Protein AF-0000000072984981 (afdb_homodimer)

Sequence (684 aa):
MNLEDLLKLQQKIIPEGIELLERRYIILRNIYYSQPVGRRLLSRNLNLSERIIRTEVNFLKEQGFIEINTPGMVITKLGEELISKLKEFVYMIKGLSTLEFRIKERLGLKKVIIVPGNIEEDSSVLKELGKAASNCFKDLLKNGDVVALTGGSTIKSFVDNIARCNNYEDITIVPARGGMGKKLETQSNTLVSNLAIKCNWNYRLLHVPDNLGIEAAKIIMKEKDVIEVMNIIEDADILIYGVGRADEMAKRRGMSEQNIAKLLEKGALGEAFGHYFNKNGEIVYSTSTMGIKNEKVENIKNIIAIGGGASKAEAIIATQLNKPNGILITDEGASKSILNILMNLEDLLKLQQKIIPEGIELLERRYIILRNIYYSQPVGRRLLSRNLNLSERIIRTEVNFLKEQGFIEINTPGMVITKLGEELISKLKEFVYMIKGLSTLEFRIKERLGLKKVIIVPGNIEEDSSVLKELGKAASNCFKDLLKNGDVVALTGGSTIKSFVDNIARCNNYEDITIVPARGGMGKKLETQSNTLVSNLAIKCNWNYRLLHVPDNLGIEAAKIIMKEKDVIEVMNIIEDADILIYGVGRADEMAKRRGMSEQNIAKLLEKGALGEAFGHYFNKNGEIVYSTSTMGIKNEKVENIKNIIAIGGGASKAEAIIATQLNKPNGILITDEGASKSILNIL

Radius of gyration: 36.6 Å; Cα contacts (8 Å, |Δi|>4): 1351; chains: 2; bounding box: 51×118×70 Å

Organism: Clostridium tetani (strain Massachusetts / E88) (NCBI:txid212717)

Foldseek 3Di:
DDPLVVLVVCCVPPVVVVVLLVVLLQLLLVCAVDPQDALVVSCVQQVHDSVVSVVSVVVCVVVPQWDADDSHIHGDPNVVVVSVVSQVVQCSSVPVVVLFVVLCVQQQEQGEAAGEDFCVNHVSVLLVLLQVLLVVCVVVDAAQAEEEEAFDDSLLSVLVNHAADAPHYAYEYEHQAAFPAPDPSGGRQNSSVSNCVSNVYHYDYAHDDLQDDPVVVVVSCPDPSNVVRQVSLLRGQEYEKEKDFQLVVCVSVPHDPVVSVVLVVLAFGMDISQFTFHQQLDTSDGSGPGGHDPVSVLVHQAYEYGDEHCSCLSRCSRNSHNRNRYYYRYYPNSSVNNVVVD/DDPLVVLVVCCVPPVVVVVLLVVLLLLLLVVAVDPQDALVVSCVQQVHDSVVSVVSVVVCVVVPQWDADDSHIHGDPNVVVVSVVSQVVQCSSVPVVVLFVVLCVQQQEQGEAAGEDFCVNHVSVLLVLLQVLLVVCVVVDAAQAEEEEAFDDSLLSVLVNHAADAPHYAYEYEHQAAFPAPDLSGGRQNSSVSNCVRRVYHYDYAHDYQQDDPVVVVVSCPDPSQVVRQVSLLRGQEYEKEKDFQLVVCVSVPHDPVVSVVLVVLAFGMDISQFTFHQQLDTSDGSGPGGHDPVSVLVHQAYEYGYEHCSCLSRCSRNSHNRNRYYYRYYPNSSVNNVVVD

Solvent-accessible surface area (backbone atoms only — not comparable to full-atom values): 34496 Å² total; per-residue (Å²): 135,54,62,68,58,50,46,54,50,40,54,73,70,28,46,67,31,53,52,48,43,50,49,52,45,51,51,51,50,43,34,59,76,47,48,59,35,45,68,67,60,50,21,64,55,58,75,44,56,59,67,57,50,51,55,52,48,50,51,38,36,74,73,49,28,31,45,80,51,92,80,20,29,34,61,30,74,61,25,53,56,46,47,57,55,45,50,54,48,52,36,58,69,67,44,44,68,59,48,25,51,51,50,19,62,75,29,36,35,60,40,47,45,69,39,76,52,30,39,82,63,29,64,60,33,46,53,50,47,6,36,52,47,29,55,54,48,60,74,68,61,55,71,58,34,26,37,23,29,36,37,34,68,60,40,40,30,22,53,72,46,46,70,76,46,83,84,64,51,69,35,35,27,24,29,34,32,39,39,60,59,92,52,59,78,29,17,8,49,48,44,28,50,53,42,14,61,64,39,71,41,40,64,53,70,56,94,40,66,52,81,50,52,69,69,58,43,56,56,53,56,65,36,67,71,49,42,54,47,49,53,50,44,66,58,28,40,32,38,39,37,35,56,36,37,27,70,60,50,39,49,72,72,64,49,48,72,68,56,46,51,52,44,45,71,66,38,37,37,3,30,45,89,48,33,24,10,15,86,85,36,42,77,71,45,70,70,55,90,55,56,58,50,73,83,51,54,77,71,25,67,36,36,39,38,38,43,59,13,47,88,34,19,61,14,47,49,8,68,47,42,69,29,66,44,26,28,42,37,30,18,40,34,13,49,54,43,36,60,72,70,102,133,53,61,68,57,50,48,55,48,41,54,72,70,29,46,66,32,53,52,48,44,52,51,52,45,53,51,51,50,42,34,59,77,47,48,59,34,45,69,66,60,50,21,62,56,58,74,42,54,59,68,58,50,52,54,53,48,52,51,39,35,74,73,49,28,32,46,81,52,92,81,20,30,36,61,30,74,61,24,53,56,45,46,57,54,45,48,56,49,51,36,57,70,66,44,44,67,60,50,26,50,53,49,21,63,73,28,35,34,60,41,48,45,67,41,76,50,29,40,83,63,30,64,59,34,46,52,50,48,6,36,52,46,28,53,54,47,60,73,68,62,56,72,59,34,25,36,24,28,37,37,35,70,59,40,38,29,22,53,71,46,46,70,77,46,83,84,64,49,69,34,36,27,24,29,33,34,39,41,62,58,92,53,60,79,31,16,8,49,46,43,28,50,52,43,16,61,62,38,72,41,40,65,54,73,56,95,39,65,50,80,50,52,71,67,58,43,57,56,53,56,65,35,68,72,49,41,54,48,50,54,51,43,64,57,29,40,32,39,41,37,34,56,40,38,28,70,60,49,39,50,74,73,64,50,49,70,68,56,46,51,51,45,45,72,67,38,38,38,3,28,46,88,49,32,23,11,15,88,83,38,42,78,71,46,70,68,55,91,54,56,59,50,74,83,51,54,75,70,25,64,36,35,37,38,38,43,58,14,47,90,34,18,62,15,48,49,8,68,44,42,70,29,66,42,27,31,43,38,30,20,39,34,12,49,56,42,34,60,72,68,104

Secondary structure (DSSP, 8-state):
--HHHHHHHHHHH-HHHHHHHHHHHHHHHHHHHH-SB-HHHHHHHHT--HHHHHHHHHHHHHTTSEEE-SS-EEE-HHHHHHHHHHHHHHHHHTTHHHHHHHHHHHHT-SEEEEESS-TTT-THHHHHHHHHHHHHHHHH--TT-EEEE--SHHHHHHHHH-----S--S-EEEESB----S-GGGSHHHHHHHHHHHHT-EE------TT--HHHHHHHTTSHHHHHHHHHHHT-SEEEEEEEEHHHHHHHTT--HHHHHHHHHTT--EEETTEEE-TTS-EEEE--SSB--HHHHTT-SEEEEE---GGGHHHHHHHHTT-TTEEEEEEHHHHHHHHHH-/--HHHHHHHHHHH-HHHHHHHHHHHHHHHHHHHH-SB-HHHHHHHHT--HHHHHHHHHHHHHTTSEEEETTEEEE-HHHHHHHHHHHHHHHHHTTHHHHHHHHHHHHT-SEEEEESS-TTT-THHHHHHHHHHHHHHHHH--TT-EEEE--SHHHHHHHHHPPP--S--S-EEEESB----SSGGGSHHHHHHHHHHHHT-EE------TT--HHHHHHHTTSHHHHHHHHHHHT-SEEEEE-EEHHHHHHHTT--HHHHHHHHHTT--EEETTEEE-TTS-EEEE--SSB--HHHHTT-SEEEEE---GGGHHHHHHHHTT-TTEEEEEEHHHHHHHHHH-

Structure (mmCIF, N/CA/C/O backbone):
data_AF-0000000072984981-model_v1
#
loop_
_entity.id
_entity.type
_entity.pdbx_description
1 polymer 'Putative central glycolytic genes regulator'
#
loop_
_atom_site.group_PDB
_atom_site.id
_atom_site.type_symbol
_atom_site.label_atom_id
_atom_site.label_alt_id
_atom_site.label_comp_id
_atom_site.label_asym_id
_atom_site.label_entity_id
_atom_site.label_seq_id
_atom_site.pdbx_PDB_ins_code
_atom_site.Cartn_x
_atom_site.Cartn_y
_atom_site.Cartn_z
_atom_site.occupancy
_atom_site.B_iso_or_equiv
_atom_site.auth_seq_id
_atom_site.auth_comp_id
_atom_site.auth_asym_id
_atom_site.auth_atom_id
_atom_site.pdbx_PDB_model_num
ATOM 1 N N . MET A 1 1 ? 7.012 8.422 -3.377 1 78.25 1 MET A N 1
ATOM 2 C CA . MET A 1 1 ? 7.105 7.008 -3.025 1 78.25 1 MET A CA 1
ATOM 3 C C . MET A 1 1 ? 6.484 6.133 -4.109 1 78.25 1 MET A C 1
ATOM 5 O O . MET A 1 1 ? 5.398 6.438 -4.609 1 78.25 1 MET A O 1
ATOM 9 N N . ASN A 1 2 ? 7.219 5.23 -4.59 1 83 2 ASN A N 1
ATOM 10 C CA . ASN A 1 2 ? 6.676 4.316 -5.594 1 83 2 ASN A CA 1
ATOM 11 C C . ASN A 1 2 ? 6.066 3.076 -4.949 1 83 2 ASN A C 1
ATOM 13 O O . ASN A 1 2 ? 6.152 2.895 -3.734 1 83 2 ASN A O 1
ATOM 17 N N . LEU A 1 3 ? 5.387 2.305 -5.73 1 84.88 3 LEU A N 1
ATOM 18 C CA . LEU A 1 3 ? 4.605 1.164 -5.266 1 84.88 3 LEU A CA 1
ATOM 19 C C . LEU A 1 3 ? 5.496 0.149 -4.559 1 84.88 3 LEU A C 1
ATOM 21 O O . LEU A 1 3 ? 5.141 -0.361 -3.492 1 84.88 3 LEU A O 1
ATOM 25 N N . GLU A 1 4 ? 6.645 -0.147 -5.047 1 85.06 4 GLU A N 1
ATOM 26 C CA . GLU A 1 4 ? 7.562 -1.116 -4.461 1 85.06 4 GLU A CA 1
ATOM 27 C C . GLU A 1 4 ? 8.039 -0.666 -3.08 1 85.06 4 GLU A C 1
ATOM 29 O O . GLU A 1 4 ? 8.109 -1.472 -2.15 1 85.06 4 GLU A O 1
ATOM 34 N N . ASP A 1 5 ? 8.312 0.565 -3.018 1 87.31 5 ASP A N 1
ATOM 35 C CA . ASP A 1 5 ? 8.766 1.135 -1.751 1 87.31 5 ASP A CA 1
ATOM 36 C C . ASP A 1 5 ? 7.664 1.067 -0.695 1 87.31 5 ASP A C 1
ATOM 38 O O . ASP A 1 5 ? 7.938 0.797 0.476 1 87.31 5 ASP A O 1
ATOM 42 N N . LEU A 1 6 ? 6.508 1.306 -1.163 1 89.62 6 LEU A N 1
ATOM 43 C CA . LEU A 1 6 ? 5.367 1.29 -0.256 1 89.62 6 LEU A CA 1
ATOM 44 C C . LEU A 1 6 ? 5.137 -0.11 0.305 1 89.62 6 LEU A C 1
ATOM 46 O O . LEU A 1 6 ? 4.898 -0.271 1.504 1 89.62 6 LEU A O 1
ATOM 50 N N . LEU A 1 7 ? 5.242 -1.034 -0.526 1 90.81 7 LEU A N 1
ATOM 51 C CA . LEU A 1 7 ? 5.016 -2.414 -0.113 1 90.81 7 LEU A CA 1
ATOM 52 C C . LEU A 1 7 ? 6.086 -2.869 0.872 1 90.81 7 LEU A C 1
ATOM 54 O O . LEU A 1 7 ? 5.781 -3.527 1.869 1 90.81 7 LEU A O 1
ATOM 58 N N . LYS A 1 8 ? 7.316 -2.512 0.615 1 90.38 8 LYS A N 1
ATOM 59 C CA . LYS A 1 8 ? 8.414 -2.84 1.52 1 90.38 8 LYS A CA 1
ATOM 60 C C . LYS A 1 8 ? 8.227 -2.172 2.877 1 90.38 8 LYS A C 1
ATOM 62 O O . LYS A 1 8 ? 8.477 -2.785 3.918 1 90.38 8 LYS A O 1
ATOM 67 N N . LEU A 1 9 ? 7.801 -0.954 2.799 1 91.62 9 LEU A N 1
ATOM 68 C CA . LEU A 1 9 ? 7.531 -0.191 4.016 1 91.62 9 LEU A CA 1
ATOM 69 C C . LEU A 1 9 ? 6.461 -0.871 4.859 1 91.62 9 LEU A C 1
ATOM 71 O O . LEU A 1 9 ? 6.625 -1.028 6.07 1 91.62 9 LEU A O 1
ATOM 75 N N . GLN A 1 10 ? 5.414 -1.314 4.273 1 93.44 10 GLN A N 1
ATOM 76 C CA . GLN A 1 10 ? 4.293 -1.934 4.977 1 93.44 10 GLN A CA 1
ATOM 77 C C . GLN A 1 10 ? 4.707 -3.262 5.605 1 93.44 10 GLN A C 1
ATOM 79 O O . GLN A 1 10 ? 4.312 -3.572 6.73 1 93.44 10 GLN A O 1
ATOM 84 N N . GLN A 1 11 ? 5.48 -3.994 4.895 1 93 11 GLN A N 1
ATOM 85 C CA . GLN A 1 11 ? 5.961 -5.266 5.422 1 93 11 GLN A CA 1
ATOM 86 C C . GLN A 1 11 ? 6.773 -5.062 6.695 1 93 11 GLN A C 1
ATOM 88 O O . GLN A 1 11 ? 6.711 -5.879 7.617 1 93 11 GLN A O 1
ATOM 93 N N . LYS A 1 12 ? 7.492 -3.977 6.719 1 92.25 12 LYS A N 1
ATOM 94 C CA . LYS A 1 12 ? 8.375 -3.699 7.844 1 92.25 12 LYS A CA 1
ATOM 95 C C . LYS A 1 12 ? 7.605 -3.104 9.016 1 92.25 12 LYS A C 1
ATOM 97 O O . LYS A 1 12 ? 7.906 -3.393 10.18 1 92.25 12 LYS A O 1
ATOM 102 N N . ILE A 1 13 ? 6.547 -2.355 8.727 1 95 13 ILE A N 1
ATOM 103 C CA . ILE A 1 13 ? 5.945 -1.523 9.766 1 95 13 ILE A CA 1
ATOM 104 C C . ILE A 1 13 ? 4.656 -2.172 10.266 1 95 13 ILE A C 1
ATOM 106 O O . ILE A 1 13 ? 4.25 -1.963 11.406 1 95 13 ILE A O 1
ATOM 110 N N . ILE A 1 14 ? 3.98 -2.875 9.398 1 95.75 14 ILE A N 1
ATOM 111 C CA . ILE A 1 14 ? 2.754 -3.527 9.844 1 95.75 14 ILE A CA 1
ATOM 112 C C . ILE A 1 14 ? 2.711 -4.961 9.32 1 95.75 14 ILE A C 1
ATOM 114 O O . ILE A 1 14 ? 1.727 -5.371 8.695 1 95.75 14 ILE A O 1
ATOM 118 N N . PRO A 1 15 ? 3.664 -5.781 9.68 1 95.12 15 PRO A N 1
ATOM 119 C CA . PRO A 1 15 ? 3.639 -7.172 9.227 1 95.12 15 PRO A CA 1
ATOM 120 C C . PRO A 1 15 ? 2.332 -7.883 9.57 1 95.12 15 PRO A C 1
ATOM 122 O O . PRO A 1 15 ? 1.858 -8.719 8.805 1 95.12 15 PRO A O 1
ATOM 125 N N . GLU A 1 16 ? 1.788 -7.496 10.648 1 94.56 16 GLU A N 1
ATOM 126 C CA . GLU A 1 16 ? 0.526 -8.102 11.062 1 94.56 16 GLU A CA 1
ATOM 127 C C . GLU A 1 16 ? -0.594 -7.758 10.086 1 94.56 16 GLU A C 1
ATOM 129 O O . GLU A 1 16 ? -1.469 -8.586 9.812 1 94.56 16 GLU A O 1
ATOM 134 N N . GLY A 1 17 ? -0.597 -6.52 9.617 1 95.19 17 GLY A N 1
ATOM 135 C CA . GLY A 1 17 ? -1.575 -6.109 8.625 1 95.19 17 GLY A CA 1
ATOM 136 C C . GLY A 1 17 ? -1.458 -6.879 7.32 1 95.19 17 GLY A C 1
ATOM 137 O O . GLY A 1 17 ? -2.469 -7.258 6.723 1 95.19 17 GLY A O 1
ATOM 138 N N . ILE A 1 18 ? -0.25 -7.141 6.906 1 95.5 18 ILE A N 1
ATOM 139 C CA . ILE A 1 18 ? 0.015 -7.875 5.676 1 95.5 18 ILE A CA 1
ATOM 140 C C . ILE A 1 18 ? -0.458 -9.32 5.824 1 95.5 18 ILE A C 1
ATOM 142 O O . ILE A 1 18 ? -1.049 -9.883 4.898 1 95.5 18 ILE A O 1
ATOM 146 N N . GLU A 1 19 ? -0.193 -9.883 6.977 1 94.81 19 GLU A N 1
ATOM 147 C CA . GLU A 1 19 ? -0.649 -11.242 7.258 1 94.81 19 GLU A CA 1
ATOM 148 C C . GLU A 1 19 ? -2.172 -11.336 7.199 1 94.81 19 GLU A C 1
ATOM 150 O O . GLU A 1 19 ? -2.719 -12.32 6.699 1 94.81 19 GLU A O 1
ATOM 155 N N . LEU A 1 20 ? -2.756 -10.32 7.738 1 95.88 20 LEU A N 1
ATOM 156 C CA . LEU A 1 20 ? -4.215 -10.273 7.73 1 95.88 20 LEU A CA 1
ATOM 157 C C . LEU A 1 20 ? -4.746 -10.195 6.301 1 95.88 20 LEU A C 1
ATOM 159 O O . LEU A 1 20 ? -5.715 -10.875 5.957 1 95.88 20 LEU A O 1
ATOM 163 N N . LEU A 1 21 ? -4.16 -9.367 5.527 1 96.19 21 LEU A N 1
ATOM 164 C CA . LEU A 1 21 ? -4.551 -9.227 4.129 1 96.19 21 LEU A CA 1
ATOM 165 C C . LEU A 1 21 ? -4.422 -10.555 3.391 1 96.19 21 LEU A C 1
ATOM 167 O O . LEU A 1 21 ? -5.328 -10.953 2.652 1 96.19 21 LEU A O 1
ATOM 171 N N . GLU A 1 22 ? -3.344 -11.219 3.592 1 94.62 22 GLU A N 1
ATOM 172 C CA . GLU A 1 22 ? -3.109 -12.516 2.965 1 94.62 22 GLU A CA 1
ATOM 173 C C . GLU A 1 22 ? -4.145 -13.547 3.414 1 94.62 22 GLU A C 1
ATOM 175 O O . GLU A 1 22 ? -4.641 -14.328 2.605 1 94.62 22 GLU A O 1
ATOM 180 N N . ARG A 1 23 ? -4.398 -13.539 4.652 1 94.88 23 ARG A N 1
ATOM 181 C CA . ARG A 1 23 ? -5.379 -14.477 5.203 1 94.88 23 ARG A CA 1
ATOM 182 C C . ARG A 1 23 ? -6.75 -14.258 4.578 1 94.88 23 ARG A C 1
ATOM 184 O O . ARG A 1 23 ? -7.43 -15.219 4.207 1 94.88 23 ARG A O 1
ATOM 191 N N . ARG A 1 24 ? -7.133 -13.055 4.449 1 96.44 24 ARG A N 1
ATOM 192 C CA . ARG A 1 24 ? -8.43 -12.742 3.867 1 96.44 24 ARG A CA 1
ATOM 193 C C . ARG A 1 24 ? -8.469 -13.109 2.387 1 96.44 24 ARG A C 1
ATOM 195 O O . ARG A 1 24 ? -9.5 -13.555 1.876 1 96.44 24 ARG A O 1
ATOM 202 N N . TYR A 1 25 ? -7.363 -12.945 1.705 1 96.25 25 TYR A N 1
ATOM 203 C CA . TYR A 1 25 ? -7.25 -13.383 0.318 1 96.25 25 TYR A CA 1
ATOM 204 C C . TYR A 1 25 ? -7.465 -14.883 0.2 1 96.25 25 TYR A C 1
ATOM 206 O O . TYR A 1 25 ? -8.234 -15.344 -0.649 1 96.25 25 TYR A O 1
ATOM 214 N N . ILE A 1 26 ? -6.797 -15.578 1.104 1 95.44 26 ILE A N 1
ATOM 215 C CA . ILE A 1 26 ? -6.848 -17.031 1.084 1 95.44 26 ILE A CA 1
ATOM 216 C C . ILE A 1 26 ? -8.273 -17.5 1.373 1 95.44 26 ILE A C 1
ATOM 218 O O . ILE A 1 26 ? -8.781 -18.406 0.71 1 95.44 26 ILE A O 1
ATOM 222 N N . ILE A 1 27 ? -8.898 -16.891 2.275 1 96.19 27 ILE A N 1
ATOM 223 C CA . ILE A 1 27 ? -10.258 -17.266 2.65 1 96.19 27 ILE A CA 1
ATOM 224 C C . ILE A 1 27 ? -11.203 -16.984 1.481 1 96.19 27 ILE A C 1
ATOM 226 O O . ILE A 1 27 ? -12 -17.859 1.11 1 96.19 27 ILE A O 1
ATOM 230 N N . LEU A 1 28 ? -11.109 -15.836 0.886 1 96.75 28 LEU A N 1
ATOM 231 C CA . LEU A 1 28 ? -11.969 -15.461 -0.234 1 96.75 28 LEU A CA 1
ATOM 232 C C . LEU A 1 28 ? -11.781 -16.422 -1.406 1 96.75 28 LEU A C 1
ATOM 234 O O . LEU A 1 28 ? -12.758 -16.859 -2.016 1 96.75 28 LEU A O 1
ATOM 238 N N . ARG A 1 29 ? -10.562 -16.688 -1.703 1 95.19 29 ARG A N 1
ATOM 239 C CA . ARG A 1 29 ? -10.25 -17.594 -2.795 1 95.19 29 ARG A CA 1
ATOM 240 C C . ARG A 1 29 ? -10.844 -18.984 -2.537 1 95.19 29 ARG A C 1
ATOM 242 O O . ARG A 1 29 ? -11.414 -19.594 -3.441 1 95.19 29 ARG A O 1
ATOM 249 N N . ASN A 1 30 ? -10.695 -19.453 -1.314 1 95.06 30 ASN A N 1
ATOM 250 C CA . ASN A 1 30 ? -11.234 -20.766 -0.969 1 95.06 30 ASN A CA 1
ATOM 251 C C . ASN A 1 30 ? -12.758 -20.781 -1.093 1 95.06 30 ASN A C 1
ATOM 253 O O . ASN A 1 30 ? -13.328 -21.766 -1.569 1 95.06 30 ASN A O 1
ATOM 257 N N . ILE A 1 31 ? -13.391 -19.75 -0.651 1 96.19 31 ILE A N 1
ATOM 258 C CA . ILE A 1 31 ? -14.844 -19.672 -0.797 1 96.19 31 ILE A CA 1
ATOM 259 C C . ILE A 1 31 ? -15.211 -19.688 -2.279 1 96.19 31 ILE A C 1
ATOM 261 O O . ILE A 1 31 ? -16.125 -20.391 -2.689 1 96.19 31 ILE A O 1
ATOM 265 N N . TYR A 1 32 ? -14.516 -18.938 -3.055 1 95.81 32 TYR A N 1
ATOM 266 C CA . TYR A 1 32 ? -14.781 -18.828 -4.484 1 95.81 32 TYR A CA 1
ATOM 267 C C . TYR A 1 32 ? -14.758 -20.188 -5.152 1 95.81 32 TYR A C 1
ATOM 269 O O . TYR A 1 32 ? -15.664 -20.531 -5.922 1 95.81 32 TYR A O 1
ATOM 277 N N . TYR A 1 33 ? -13.852 -21.016 -4.82 1 92.88 33 TYR A N 1
ATOM 278 C CA . TYR A 1 33 ? -13.656 -22.281 -5.52 1 92.88 33 TYR A CA 1
ATOM 279 C C . TYR A 1 33 ? -14.492 -23.391 -4.891 1 92.88 33 TYR A C 1
ATOM 281 O O . TYR A 1 33 ? -14.742 -24.422 -5.52 1 92.88 33 TYR A O 1
ATOM 289 N N . SER A 1 34 ? -14.992 -23.172 -3.711 1 93.12 34 SER A N 1
ATOM 290 C CA . SER A 1 34 ? -15.672 -24.266 -3.012 1 93.12 34 SER A CA 1
ATOM 291 C C . SER A 1 34 ? -17.125 -23.906 -2.736 1 93.12 34 SER A C 1
ATOM 293 O O . SER A 1 34 ? -17.859 -24.703 -2.133 1 93.12 34 SER A O 1
ATOM 295 N N . GLN A 1 35 ? -17.562 -22.844 -3.189 1 93.62 35 GLN A N 1
ATOM 296 C CA . GLN A 1 35 ? -18.891 -22.359 -2.855 1 93.62 35 GLN A CA 1
ATOM 297 C C . GLN A 1 35 ? -19.969 -23.25 -3.447 1 93.62 35 GLN A C 1
ATOM 299 O O . GLN A 1 35 ? -19.781 -23.844 -4.512 1 93.62 35 GLN A O 1
ATOM 304 N N . PRO A 1 36 ? -21.078 -23.328 -2.766 1 95.81 36 PRO A N 1
ATOM 305 C CA . PRO A 1 36 ? -21.281 -22.859 -1.394 1 95.81 36 PRO A CA 1
ATOM 306 C C . PRO A 1 36 ? -20.5 -23.656 -0.367 1 95.81 36 PRO A C 1
ATOM 308 O O . PRO A 1 36 ? -20.312 -24.859 -0.54 1 95.81 36 PRO A O 1
ATOM 311 N N . VAL A 1 37 ? -20.016 -23.062 0.654 1 95.69 37 VAL A N 1
ATOM 312 C CA . VAL A 1 37 ? -19.156 -23.75 1.603 1 95.69 37 VAL A CA 1
ATOM 313 C C . VAL A 1 37 ? -19.469 -23.281 3.021 1 95.69 37 VAL A C 1
ATOM 315 O O . VAL A 1 37 ? -19.734 -22.094 3.248 1 95.69 37 VAL A O 1
ATOM 318 N N . GLY A 1 38 ? -19.469 -24.172 3.939 1 94.5 38 GLY A N 1
ATOM 319 C CA . GLY A 1 38 ? -19.688 -23.844 5.34 1 94.5 38 GLY A CA 1
ATOM 320 C C . GLY A 1 38 ? -18.422 -23.469 6.074 1 94.5 38 GLY A C 1
ATOM 321 O O . GLY A 1 38 ? -17.312 -23.688 5.566 1 94.5 38 GLY A O 1
ATOM 322 N N . ARG A 1 39 ? -18.594 -22.922 7.375 1 92.75 39 ARG A N 1
ATOM 323 C CA . ARG A 1 39 ? -17.453 -22.484 8.18 1 92.75 39 ARG A CA 1
ATOM 324 C C . ARG A 1 39 ? -16.578 -23.656 8.586 1 92.75 39 ARG A C 1
ATOM 326 O O . ARG A 1 39 ? -15.344 -23.547 8.617 1 92.75 39 ARG A O 1
ATOM 333 N N . ARG A 1 40 ? -17.156 -24.719 8.828 1 92.44 40 ARG A N 1
ATOM 334 C CA . ARG A 1 40 ? -16.422 -25.891 9.281 1 92.44 40 ARG A CA 1
ATOM 335 C C . ARG A 1 40 ? -15.5 -26.422 8.188 1 92.44 40 ARG A C 1
ATOM 337 O O . ARG A 1 40 ? -14.336 -26.75 8.445 1 92.44 40 ARG A O 1
ATOM 344 N N . LEU A 1 41 ? -16 -26.594 7 1 93.06 41 LEU A N 1
ATOM 345 C CA . LEU A 1 41 ? -15.211 -27.078 5.875 1 93.06 41 LEU A CA 1
ATOM 346 C C . LEU A 1 41 ? -14.078 -26.109 5.547 1 93.06 41 LEU A C 1
ATOM 348 O O . LEU A 1 41 ? -12.961 -26.516 5.25 1 93.06 41 LEU A O 1
ATOM 352 N N . LEU A 1 42 ? -14.352 -24.844 5.617 1 92.75 42 LEU A N 1
ATOM 353 C CA . LEU A 1 42 ? -13.336 -23.828 5.375 1 92.75 42 LEU A CA 1
ATOM 354 C C . LEU A 1 42 ? -12.203 -23.922 6.395 1 92.75 42 LEU A C 1
ATOM 356 O O . LEU A 1 42 ? -11.031 -23.797 6.043 1 92.75 42 LEU A O 1
ATOM 360 N N . SER A 1 43 ? -12.578 -24.094 7.66 1 94.25 43 SER A N 1
ATOM 361 C CA . SER A 1 43 ? -11.609 -24.25 8.742 1 94.25 43 SER A CA 1
ATOM 362 C C . SER A 1 43 ? -10.695 -25.453 8.484 1 94.25 43 SER A C 1
ATOM 364 O O . SER A 1 43 ? -9.477 -25.359 8.641 1 94.25 43 SER A O 1
ATOM 366 N N . ARG A 1 44 ? -11.227 -26.484 8.023 1 91.81 44 ARG A N 1
ATOM 367 C CA . ARG A 1 44 ? -10.469 -27.688 7.73 1 91.81 44 ARG A CA 1
ATOM 368 C C . ARG A 1 44 ? -9.555 -27.5 6.523 1 91.81 44 ARG A C 1
ATOM 370 O O . ARG A 1 44 ? -8.375 -27.828 6.578 1 91.81 44 ARG A O 1
ATOM 377 N N . ASN A 1 45 ? -10.094 -26.891 5.527 1 88.69 45 ASN A N 1
ATOM 378 C CA . ASN A 1 45 ? -9.352 -26.672 4.293 1 88.69 45 ASN A CA 1
ATOM 379 C C . ASN A 1 45 ? -8.133 -25.781 4.516 1 88.69 45 ASN A C 1
ATOM 381 O O . ASN A 1 45 ? -7.098 -25.969 3.873 1 88.69 45 ASN A O 1
ATOM 385 N N . LEU A 1 46 ? -8.242 -24.812 5.453 1 90.94 46 LEU A N 1
ATOM 386 C CA . LEU A 1 46 ? -7.219 -23.781 5.578 1 90.94 46 LEU A CA 1
ATOM 387 C C . LEU A 1 46 ? -6.406 -23.969 6.852 1 90.94 46 LEU A C 1
ATOM 389 O O . LEU A 1 46 ? -5.453 -23.234 7.102 1 90.94 46 LEU A O 1
ATOM 393 N N . ASN A 1 47 ? -6.754 -24.953 7.629 1 90.62 47 ASN A N 1
ATOM 394 C CA . ASN A 1 47 ? -6.102 -25.219 8.906 1 90.62 47 ASN A CA 1
ATOM 395 C C . ASN A 1 47 ? -6.094 -23.969 9.797 1 90.62 47 ASN A C 1
ATOM 397 O O . ASN A 1 47 ? -5.043 -23.562 10.297 1 90.62 47 ASN A O 1
ATOM 401 N N . LEU A 1 48 ? -7.223 -23.312 9.852 1 93 48 LEU A N 1
ATOM 402 C CA . LEU A 1 48 ? -7.469 -22.172 10.734 1 93 48 LEU A CA 1
ATOM 403 C C . LEU A 1 48 ? -8.57 -22.484 11.742 1 93 48 LEU A C 1
ATOM 405 O O . LEU A 1 48 ? -9.461 -23.297 11.461 1 93 48 LEU A O 1
ATOM 409 N N . SER A 1 49 ? -8.461 -21.938 12.859 1 94.25 49 SER A N 1
ATOM 410 C CA . SER A 1 49 ? -9.5 -22.172 13.867 1 94.25 49 SER A CA 1
ATOM 411 C C . SER A 1 49 ? -10.844 -21.594 13.414 1 94.25 49 SER A C 1
ATOM 413 O O . SER A 1 49 ? -10.883 -20.625 12.656 1 94.25 49 SER A O 1
ATOM 415 N N . GLU A 1 50 ? -11.883 -22.25 13.883 1 93.81 50 GLU A N 1
ATOM 416 C CA . GLU A 1 50 ? -13.227 -21.781 13.547 1 93.81 50 GLU A CA 1
ATOM 417 C C . GLU A 1 50 ? -13.453 -20.359 14.047 1 93.81 50 GLU A C 1
ATOM 419 O O . GLU A 1 50 ? -14.195 -19.594 13.422 1 93.81 50 GLU A O 1
ATOM 424 N N . ARG A 1 51 ? -12.797 -20.062 15.125 1 94.5 51 ARG A N 1
ATOM 425 C CA . ARG A 1 51 ? -12.93 -18.719 15.68 1 94.5 51 ARG A CA 1
ATOM 426 C C . ARG A 1 51 ? -12.375 -17.672 14.719 1 94.5 51 ARG A C 1
ATOM 428 O O . ARG A 1 51 ? -13.023 -16.641 14.469 1 94.5 51 ARG A O 1
ATOM 435 N N . ILE A 1 52 ? -11.273 -17.906 14.156 1 95.56 52 ILE A N 1
ATOM 436 C CA . ILE A 1 52 ? -10.633 -17 13.203 1 95.56 52 ILE A CA 1
ATOM 437 C C . ILE A 1 52 ? -11.492 -16.891 11.945 1 95.56 52 ILE A C 1
ATOM 439 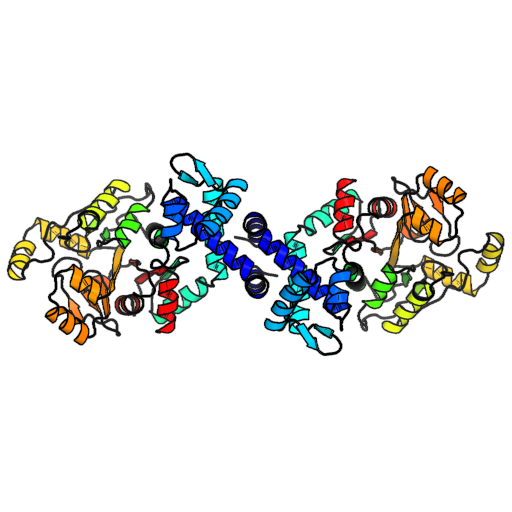O O . ILE A 1 52 ? -11.742 -15.789 11.453 1 95.56 52 ILE A O 1
ATOM 443 N N . ILE A 1 53 ? -11.945 -18.047 11.461 1 96.12 53 ILE A N 1
ATOM 444 C CA . ILE A 1 53 ? -12.766 -18.062 10.258 1 96.12 53 ILE A CA 1
ATOM 445 C C . ILE A 1 53 ? -14.031 -17.234 10.477 1 96.12 53 ILE A C 1
ATOM 447 O O . ILE A 1 53 ? -14.422 -16.438 9.617 1 96.12 53 ILE A O 1
ATOM 451 N N . ARG A 1 54 ? -14.656 -17.406 11.648 1 95.44 54 ARG A N 1
ATOM 452 C CA . ARG A 1 54 ? -15.875 -16.688 11.953 1 95.44 54 ARG A CA 1
ATOM 453 C C . ARG A 1 54 ? -15.633 -15.172 11.914 1 95.44 54 ARG A C 1
ATOM 455 O O . ARG A 1 54 ? -16.422 -14.43 11.328 1 95.44 54 ARG A O 1
ATOM 462 N N . THR A 1 55 ? -14.578 -14.758 12.492 1 96.38 55 THR A N 1
ATOM 463 C CA . THR A 1 55 ? -14.242 -13.336 12.57 1 96.38 55 THR A CA 1
ATOM 464 C C . THR A 1 55 ? -14.016 -12.766 11.172 1 96.38 55 THR A C 1
ATOM 466 O O . THR A 1 55 ? -14.57 -11.719 10.828 1 96.38 55 THR A O 1
ATOM 469 N N . GLU A 1 56 ? -13.234 -13.461 10.398 1 96.75 56 GLU A N 1
ATOM 470 C CA . GLU A 1 56 ? -12.875 -12.961 9.07 1 96.75 56 GLU A CA 1
ATOM 471 C C . GLU A 1 56 ? -14.07 -13 8.133 1 96.75 56 GLU A C 1
ATOM 473 O O . GLU A 1 56 ? -14.273 -12.078 7.336 1 96.75 56 GLU A O 1
ATOM 478 N N . VAL A 1 57 ? -14.859 -14 8.227 1 96.75 57 VAL A N 1
ATOM 479 C CA . VAL A 1 57 ? -16.016 -14.148 7.336 1 96.75 57 VAL A CA 1
ATOM 480 C C . VAL A 1 57 ? -17.062 -13.086 7.664 1 96.75 57 VAL A C 1
ATOM 482 O O . VAL A 1 57 ? -17.719 -12.555 6.766 1 96.75 57 VAL A O 1
ATOM 485 N N . ASN A 1 58 ? -17.266 -12.836 8.945 1 96.88 58 ASN A N 1
ATOM 486 C CA . ASN A 1 58 ? -18.188 -11.773 9.328 1 96.88 58 ASN A CA 1
ATOM 487 C C . ASN A 1 58 ? -17.766 -10.422 8.773 1 96.88 58 ASN A C 1
ATOM 489 O O . ASN A 1 58 ? -18.594 -9.648 8.289 1 96.88 58 ASN A O 1
ATOM 493 N N . PHE A 1 59 ? -16.531 -10.188 8.852 1 97.62 59 PHE A N 1
ATOM 494 C CA . PHE A 1 59 ? -15.984 -8.953 8.297 1 97.62 59 PHE A CA 1
ATOM 495 C C . PHE A 1 59 ? -16.234 -8.883 6.793 1 97.62 59 PHE A C 1
ATOM 497 O O . PHE A 1 59 ? -16.703 -7.863 6.285 1 97.62 59 PHE A O 1
ATOM 504 N N . LEU A 1 60 ? -15.906 -9.945 6.07 1 97.56 60 LEU A N 1
ATOM 505 C CA . LEU A 1 60 ? -16.031 -9.984 4.617 1 97.56 60 LEU A CA 1
ATOM 506 C C . LEU A 1 60 ? -17.484 -9.859 4.191 1 97.56 60 LEU A C 1
ATOM 508 O O . LEU A 1 60 ? -17.781 -9.25 3.162 1 97.56 60 LEU A O 1
ATOM 512 N N . LYS A 1 61 ? -18.344 -10.438 5.004 1 97.44 61 LYS A N 1
ATOM 513 C CA . LYS A 1 61 ? -19.766 -10.312 4.758 1 97.44 61 LYS A CA 1
ATOM 514 C C . LYS A 1 61 ? -20.234 -8.867 4.922 1 97.44 61 LYS A C 1
ATOM 516 O O . LYS A 1 61 ? -20.969 -8.344 4.074 1 97.44 61 LYS A O 1
ATOM 521 N N . GLU A 1 62 ? -19.812 -8.258 6.012 1 96.88 62 GLU A N 1
ATOM 522 C CA . GLU A 1 62 ? -20.203 -6.883 6.305 1 96.88 62 GLU A CA 1
ATOM 523 C C . GLU A 1 62 ? -19.75 -5.938 5.199 1 96.88 62 GLU A C 1
ATOM 525 O O . GLU A 1 62 ? -20.406 -4.941 4.91 1 96.88 62 GLU A O 1
ATOM 530 N N . GLN A 1 63 ? -18.609 -6.293 4.578 1 95.75 63 GLN A N 1
ATOM 531 C CA . GLN A 1 63 ? -18.078 -5.465 3.502 1 95.75 63 GLN A CA 1
ATOM 532 C C . GLN A 1 63 ? -18.75 -5.793 2.17 1 95.75 63 GLN A C 1
ATOM 534 O O . GLN A 1 63 ? -18.531 -5.105 1.172 1 95.75 63 GLN A O 1
ATOM 539 N N . GLY A 1 64 ? -19.516 -6.836 2.121 1 96.56 64 GLY A N 1
ATOM 540 C CA . GLY A 1 64 ? -20.281 -7.184 0.938 1 96.56 64 GLY A CA 1
ATOM 541 C C . GLY A 1 64 ? -19.531 -8.078 -0.028 1 96.56 64 GLY A C 1
ATOM 542 O O . GLY A 1 64 ? -19.922 -8.219 -1.188 1 96.56 64 GLY A O 1
ATOM 543 N N . PHE A 1 65 ? -18.484 -8.68 0.401 1 97.69 65 PHE A N 1
ATOM 544 C CA . PHE A 1 65 ? -17.656 -9.484 -0.49 1 97.69 65 PHE A CA 1
ATOM 545 C C . PHE A 1 65 ? -18.172 -10.914 -0.566 1 97.69 65 PHE A C 1
ATOM 547 O O . PHE A 1 65 ? -17.859 -11.648 -1.508 1 97.69 65 PHE A O 1
ATOM 554 N N . ILE A 1 66 ? -18.922 -11.312 0.485 1 98.12 66 ILE A N 1
ATOM 555 C CA . ILE A 1 66 ? -19.531 -12.648 0.502 1 98.12 66 ILE A CA 1
ATOM 556 C C . ILE A 1 66 ? -20.953 -12.57 1.055 1 98.12 66 ILE A C 1
ATOM 558 O O . ILE A 1 66 ? -21.328 -11.562 1.663 1 98.12 66 ILE A O 1
ATOM 562 N N . GLU A 1 67 ? -21.688 -13.508 0.745 1 97.56 67 GLU A N 1
ATOM 563 C CA . GLU A 1 67 ? -23.016 -13.719 1.316 1 97.56 67 GLU A CA 1
ATOM 564 C C . GLU A 1 67 ? -23.109 -15.062 2.031 1 97.56 67 GLU A C 1
ATOM 566 O O . GLU A 1 67 ? -22.469 -16.031 1.622 1 97.56 67 GLU A O 1
ATOM 571 N N . ILE A 1 68 ? -23.828 -15.062 3.104 1 94.88 68 ILE A N 1
ATOM 572 C CA . ILE A 1 68 ? -24.016 -16.297 3.863 1 94.88 68 ILE A CA 1
ATOM 573 C C . ILE A 1 68 ? -25.484 -16.719 3.793 1 94.88 68 ILE A C 1
ATOM 575 O O . ILE A 1 68 ? -26.375 -15.984 4.211 1 94.88 68 ILE A O 1
ATOM 579 N N . ASN A 1 69 ? -25.641 -17.828 3.225 1 91.31 69 ASN A N 1
ATOM 580 C CA . ASN A 1 69 ? -26.969 -18.422 3.121 1 91.31 69 ASN A CA 1
ATOM 581 C C . ASN A 1 69 ? -27.031 -19.812 3.742 1 91.31 69 ASN A C 1
ATOM 583 O O . ASN A 1 69 ? -26.031 -20.281 4.309 1 91.31 69 ASN A O 1
ATOM 587 N N . THR A 1 70 ? -28.234 -20.453 3.646 1 87.81 70 THR A N 1
ATOM 588 C CA . THR A 1 70 ? -28.453 -21.75 4.27 1 87.81 70 THR A CA 1
ATOM 589 C C . THR A 1 70 ? -27.469 -22.797 3.729 1 87.81 70 THR A C 1
ATOM 591 O O . THR A 1 70 ? -26.844 -23.531 4.5 1 87.81 70 THR A O 1
ATOM 594 N N . PRO A 1 71 ? -27.25 -22.906 2.453 1 89.38 71 PRO A N 1
ATOM 595 C CA . PRO A 1 71 ? -26.312 -23.922 1.957 1 89.38 71 PRO A CA 1
ATOM 596 C C . PRO A 1 71 ? -24.859 -23.609 2.303 1 89.38 71 PRO A C 1
ATOM 598 O O . PRO A 1 71 ? -24 -24.484 2.254 1 89.38 71 PRO A O 1
ATOM 601 N N . GLY A 1 72 ? -24.625 -22.234 2.576 1 94.06 72 GLY A N 1
ATOM 602 C CA . GLY A 1 72 ? -23.266 -21.844 2.91 1 94.06 72 GLY A CA 1
ATOM 603 C C . GLY A 1 72 ? -22.891 -20.469 2.381 1 94.06 72 GLY A C 1
ATOM 604 O O . GLY A 1 72 ? -23.766 -19.656 2.07 1 94.06 72 GLY A O 1
ATOM 605 N N . MET A 1 73 ? -21.609 -20.234 2.387 1 96.81 73 MET A N 1
ATOM 606 C CA . MET A 1 73 ? -21.109 -18.938 1.963 1 96.81 73 MET A CA 1
ATOM 607 C C . MET A 1 73 ? -20.828 -18.922 0.463 1 96.81 73 MET A C 1
ATOM 609 O O . MET A 1 73 ? -20.344 -19.906 -0.093 1 96.81 73 MET A O 1
ATOM 613 N N . VAL A 1 74 ? -21.188 -17.828 -0.174 1 97.56 74 VAL A N 1
ATOM 614 C CA . VAL A 1 74 ? -20.922 -17.641 -1.599 1 97.56 74 VAL A CA 1
ATOM 615 C C . VAL A 1 74 ? -20.266 -16.281 -1.832 1 97.56 74 VAL A C 1
ATOM 617 O O . VAL A 1 74 ? -20.516 -15.328 -1.09 1 97.56 74 VAL A O 1
ATOM 620 N N . ILE A 1 75 ? -19.453 -16.25 -2.863 1 97.44 75 ILE A N 1
ATOM 621 C CA . ILE A 1 75 ? -18.766 -15.016 -3.205 1 97.44 75 ILE A CA 1
ATOM 622 C C . ILE A 1 75 ? -19.719 -14.086 -3.963 1 97.44 75 ILE A C 1
ATOM 624 O O . ILE A 1 75 ? -20.562 -14.555 -4.734 1 97.44 75 ILE A O 1
ATOM 628 N N . THR A 1 76 ? -19.656 -12.797 -3.676 1 97.44 76 THR A N 1
ATOM 629 C CA . THR A 1 76 ? -20.406 -11.812 -4.453 1 97.44 76 THR A CA 1
ATOM 630 C C . THR A 1 76 ? -19.594 -11.344 -5.66 1 97.44 76 THR A C 1
ATOM 632 O O . THR A 1 76 ? -18.422 -11.719 -5.812 1 97.44 76 THR A O 1
ATOM 635 N N . LYS A 1 77 ? -20.219 -10.57 -6.562 1 96.81 77 LYS A N 1
ATOM 636 C CA . LYS A 1 77 ? -19.484 -9.992 -7.688 1 96.81 77 LYS A CA 1
ATOM 637 C C . LYS A 1 77 ? -18.359 -9.094 -7.203 1 96.81 77 LYS A C 1
ATOM 639 O O . LYS A 1 77 ? -17.266 -9.109 -7.758 1 96.81 77 LYS A O 1
ATOM 644 N N . LEU A 1 78 ? -18.656 -8.367 -6.195 1 95.38 78 LEU A N 1
ATOM 645 C CA . LEU A 1 78 ? -17.656 -7.5 -5.586 1 95.38 78 LEU A CA 1
ATOM 646 C C . LEU A 1 78 ? -16.5 -8.312 -5.02 1 95.38 78 LEU A C 1
ATOM 648 O O . LEU A 1 78 ? -15.336 -7.914 -5.133 1 95.38 78 LEU A O 1
ATOM 652 N N . GLY A 1 79 ? -16.844 -9.406 -4.469 1 96.25 79 GLY A N 1
ATOM 653 C CA . GLY A 1 79 ? -15.844 -10.289 -3.916 1 96.25 79 GLY A CA 1
ATOM 654 C C . GLY A 1 79 ? -14.922 -10.875 -4.969 1 96.25 79 GLY A C 1
ATOM 655 O O . GLY A 1 79 ? -13.711 -11.008 -4.742 1 96.25 79 GLY A O 1
ATOM 656 N N . GLU A 1 80 ? -15.484 -11.211 -6.082 1 95.69 80 GLU A N 1
ATOM 657 C CA . GLU A 1 80 ? -14.695 -11.766 -7.176 1 95.69 80 GLU A CA 1
ATOM 658 C C . GLU A 1 80 ? -13.68 -10.75 -7.691 1 95.69 80 GLU A C 1
ATOM 660 O O . GLU A 1 80 ? -12.523 -11.102 -7.957 1 95.69 80 GLU A O 1
ATOM 665 N N . GLU A 1 81 ? -14.109 -9.57 -7.832 1 94 81 GLU A N 1
ATOM 666 C CA . GLU A 1 81 ? -13.219 -8.5 -8.258 1 94 81 GLU A CA 1
ATOM 667 C C . GLU A 1 81 ? -12.094 -8.281 -7.246 1 94 81 GLU A C 1
ATOM 669 O O . GLU A 1 81 ? -10.945 -8.039 -7.629 1 94 81 GLU A O 1
ATOM 674 N N . LEU A 1 82 ? -12.484 -8.375 -6.027 1 94.75 82 LEU A N 1
ATOM 675 C CA . LEU A 1 82 ? -11.523 -8.18 -4.949 1 94.75 82 LEU A CA 1
ATOM 676 C C . LEU A 1 82 ? -10.445 -9.266 -4.98 1 94.75 82 LEU A C 1
ATOM 678 O O . LEU A 1 82 ? -9.273 -8.984 -4.73 1 94.75 82 LEU A O 1
ATOM 682 N N . ILE A 1 83 ? -10.836 -10.453 -5.289 1 94.81 83 ILE A N 1
ATOM 683 C CA . ILE A 1 83 ? -9.906 -11.578 -5.301 1 94.81 83 ILE A CA 1
ATOM 684 C C . ILE A 1 83 ? -8.797 -11.32 -6.316 1 94.81 83 ILE A C 1
ATOM 686 O O . ILE A 1 83 ? -7.617 -11.539 -6.031 1 94.81 83 ILE A O 1
ATOM 690 N N . SER A 1 84 ? -9.18 -10.867 -7.445 1 92.88 84 SER A N 1
ATOM 691 C CA . SER A 1 84 ? -8.211 -10.586 -8.5 1 92.88 84 SER A CA 1
ATOM 692 C C . SER A 1 84 ? -7.23 -9.492 -8.062 1 92.88 84 SER A C 1
ATOM 694 O O . SER A 1 84 ? -6.027 -9.609 -8.297 1 92.88 84 SER A O 1
ATOM 696 N N . LYS A 1 85 ? -7.738 -8.484 -7.445 1 93.19 85 LYS A N 1
ATOM 697 C CA . LYS A 1 85 ? -6.906 -7.383 -6.977 1 93.19 85 LYS A CA 1
ATOM 698 C C . LYS A 1 85 ? -5.973 -7.836 -5.859 1 93.19 85 LYS A C 1
ATOM 700 O O . LYS A 1 85 ? -4.801 -7.457 -5.828 1 93.19 85 LYS A O 1
ATOM 705 N N . LEU A 1 86 ? -6.48 -8.633 -5.012 1 94.75 86 LEU A N 1
ATOM 706 C CA . LEU A 1 86 ? -5.684 -9.133 -3.896 1 94.75 86 LEU A CA 1
ATOM 707 C C . LEU A 1 86 ? -4.586 -10.062 -4.395 1 94.75 86 LEU A C 1
ATOM 709 O O . LEU A 1 86 ? -3.484 -10.086 -3.838 1 94.75 86 LEU A O 1
ATOM 713 N N . LYS A 1 87 ? -4.918 -10.852 -5.383 1 93.69 87 LYS A N 1
ATOM 714 C CA . LYS A 1 87 ? -3.916 -11.734 -5.973 1 93.69 87 LYS A CA 1
ATOM 715 C C . LYS A 1 87 ? -2.709 -10.945 -6.469 1 93.69 87 LYS A C 1
ATOM 717 O O . LYS A 1 87 ? -1.564 -11.32 -6.215 1 93.69 87 LYS A O 1
ATOM 722 N N . GLU A 1 88 ? -2.992 -9.938 -7.191 1 92.44 88 GLU A N 1
ATOM 723 C CA . GLU A 1 88 ? -1.928 -9.078 -7.703 1 92.44 88 GLU A CA 1
ATOM 724 C C . GLU A 1 88 ? -1.111 -8.469 -6.566 1 92.44 88 GLU A C 1
ATOM 726 O O . GLU A 1 88 ? 0.115 -8.383 -6.652 1 92.44 88 GLU A O 1
ATOM 731 N N . PHE A 1 89 ? -1.775 -8.062 -5.516 1 91.81 89 PHE A N 1
ATOM 732 C CA . PHE A 1 89 ? -1.114 -7.488 -4.352 1 91.81 89 PHE A CA 1
ATOM 733 C C . PHE A 1 89 ? -0.158 -8.492 -3.723 1 91.81 89 PHE A C 1
ATOM 735 O O . PHE A 1 89 ? 1.005 -8.172 -3.465 1 91.81 89 PHE A O 1
ATOM 742 N N . VAL A 1 90 ? -0.684 -9.602 -3.494 1 93.56 90 VAL A N 1
ATOM 743 C CA . VAL A 1 90 ? 0.102 -10.641 -2.838 1 93.56 90 VAL A CA 1
ATOM 744 C C . VAL A 1 90 ? 1.293 -11.023 -3.713 1 93.56 90 VAL A C 1
ATOM 746 O O . VAL A 1 90 ? 2.398 -11.234 -3.209 1 93.56 90 VAL A O 1
ATOM 749 N N . TYR A 1 91 ? 1.052 -11.102 -4.992 1 93.94 91 TYR A N 1
ATOM 750 C CA . TYR A 1 91 ? 2.111 -11.375 -5.957 1 93.94 91 TYR A CA 1
ATOM 751 C C . TYR A 1 91 ? 3.246 -10.367 -5.824 1 93.94 91 TYR A C 1
ATOM 753 O O . TYR A 1 91 ? 4.418 -10.742 -5.789 1 93.94 91 TYR A O 1
ATOM 761 N N . MET A 1 92 ? 2.961 -9.125 -5.637 1 92.31 92 MET A N 1
ATOM 762 C CA . MET A 1 92 ? 3.951 -8.055 -5.57 1 92.31 92 MET A CA 1
ATOM 763 C C . MET A 1 92 ? 4.668 -8.055 -4.227 1 92.31 92 MET A C 1
ATOM 765 O O . MET A 1 92 ? 5.895 -7.941 -4.172 1 92.31 92 MET A O 1
ATOM 769 N N . ILE A 1 93 ? 3.889 -8.203 -3.223 1 91.19 93 ILE A N 1
ATOM 770 C CA . ILE A 1 93 ? 4.457 -8.07 -1.887 1 91.19 93 ILE A CA 1
ATOM 771 C C . ILE A 1 93 ? 5.395 -9.242 -1.604 1 91.19 93 ILE A C 1
ATOM 773 O O . ILE A 1 93 ? 6.367 -9.102 -0.864 1 91.19 93 ILE A O 1
ATOM 777 N N . LYS A 1 94 ? 5.164 -10.312 -2.254 1 92.75 94 LYS A N 1
ATOM 778 C CA . LYS A 1 94 ? 6 -11.492 -2.047 1 92.75 94 LYS A CA 1
ATOM 779 C C . LYS A 1 94 ? 7.211 -11.477 -2.975 1 92.75 94 LYS A C 1
ATOM 781 O O . LYS A 1 94 ? 8.094 -12.328 -2.863 1 92.75 94 LYS A O 1
ATOM 786 N N . GLY A 1 95 ? 7.293 -10.594 -3.869 1 91.69 95 GLY A N 1
ATOM 787 C CA . GLY A 1 95 ? 8.406 -10.492 -4.797 1 91.69 95 GLY A CA 1
ATOM 788 C C . GLY A 1 95 ? 8.492 -11.656 -5.762 1 91.69 95 GLY A C 1
ATOM 789 O O . GLY A 1 95 ? 9.578 -12.18 -6.02 1 91.69 95 GLY A O 1
ATOM 790 N N . LEU A 1 96 ? 7.348 -12.023 -6.285 1 95.44 96 LEU A N 1
ATOM 791 C CA . LEU A 1 96 ? 7.316 -13.25 -7.074 1 95.44 96 LEU A CA 1
ATOM 792 C C . LEU A 1 96 ? 7.887 -13.008 -8.469 1 95.44 96 LEU A C 1
ATOM 794 O O . LEU A 1 96 ? 8.383 -13.938 -9.109 1 95.44 96 LEU A O 1
ATOM 798 N N . SER A 1 97 ? 7.848 -11.781 -8.945 1 95.62 97 SER A N 1
ATOM 799 C CA . SER A 1 97 ? 8.453 -11.484 -10.242 1 95.62 97 SER A CA 1
ATOM 800 C C . SER A 1 97 ? 9.953 -11.758 -10.227 1 95.62 97 SER A C 1
ATOM 802 O O . SER A 1 97 ? 10.5 -12.328 -11.172 1 95.62 97 SER A O 1
ATOM 804 N N . THR A 1 98 ? 10.578 -11.344 -9.188 1 95.12 98 THR A N 1
ATOM 805 C CA . THR A 1 98 ? 12.008 -11.586 -9.047 1 95.12 98 THR A CA 1
ATOM 806 C C . THR A 1 98 ? 12.297 -13.078 -8.945 1 95.12 98 THR A C 1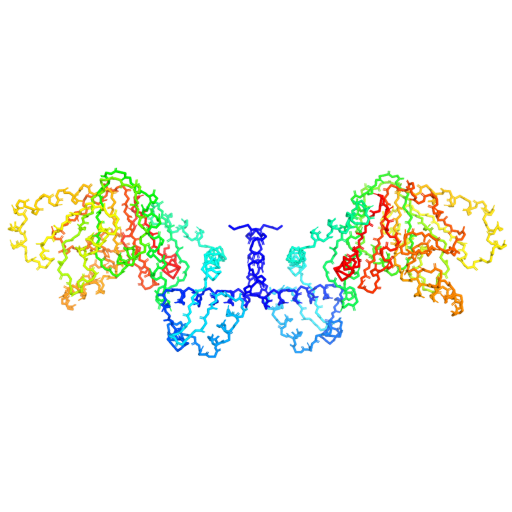
ATOM 808 O O . THR A 1 98 ? 13.266 -13.57 -9.523 1 95.12 98 THR A O 1
ATOM 811 N N . LEU A 1 99 ? 11.477 -13.711 -8.234 1 96.56 99 LEU A N 1
ATOM 812 C CA . LEU A 1 99 ? 11.625 -15.156 -8.102 1 96.56 99 LEU A CA 1
ATOM 813 C C . LEU A 1 99 ? 11.477 -15.852 -9.445 1 96.56 99 LEU A C 1
ATOM 815 O O . LEU A 1 99 ? 12.234 -16.781 -9.758 1 96.56 99 LEU A O 1
ATOM 819 N N . GLU A 1 100 ? 10.453 -15.438 -10.227 1 98.44 100 GLU A N 1
ATOM 820 C CA . GLU A 1 100 ? 10.258 -15.969 -11.57 1 98.44 100 GLU A CA 1
ATOM 821 C C . GLU A 1 100 ? 11.508 -15.781 -12.422 1 98.44 100 GLU A C 1
ATOM 823 O O . GLU A 1 100 ? 11.945 -16.719 -13.109 1 98.44 100 GLU A O 1
ATOM 828 N N . PHE A 1 101 ? 12.094 -14.664 -12.336 1 97.56 101 PHE A N 1
ATOM 829 C CA . PHE A 1 101 ? 13.273 -14.352 -13.133 1 97.56 101 PHE A CA 1
ATOM 830 C C . PHE A 1 101 ? 14.445 -15.227 -12.719 1 97.56 101 PHE A C 1
ATOM 832 O O . PHE A 1 101 ? 15.141 -15.789 -13.578 1 97.56 101 PHE A O 1
ATOM 839 N N . ARG A 1 102 ? 14.648 -15.367 -11.5 1 97.56 102 ARG A N 1
ATOM 840 C CA . ARG A 1 102 ? 15.773 -16.156 -10.984 1 97.56 102 ARG A CA 1
ATOM 841 C C . ARG A 1 102 ? 15.641 -17.625 -11.383 1 97.56 102 ARG A C 1
ATOM 843 O O . ARG A 1 102 ? 16.609 -18.234 -11.82 1 97.56 102 ARG A O 1
ATOM 850 N N . ILE A 1 103 ? 14.477 -18.125 -11.219 1 98.19 103 ILE A N 1
ATOM 851 C CA . ILE A 1 103 ? 14.25 -19.531 -11.547 1 98.19 103 ILE A CA 1
ATOM 852 C C . ILE A 1 103 ? 14.375 -19.734 -13.055 1 98.19 103 ILE A C 1
ATOM 854 O O . ILE A 1 103 ? 14.961 -20.734 -13.5 1 98.19 103 ILE A O 1
ATOM 858 N N . LYS A 1 104 ? 13.797 -18.828 -13.828 1 98.31 104 LYS A N 1
ATOM 859 C CA . LYS A 1 104 ? 13.906 -18.891 -15.281 1 98.31 104 LYS A CA 1
ATOM 860 C C . LYS A 1 104 ? 15.367 -18.969 -15.719 1 98.31 104 LYS A C 1
ATOM 862 O O . LYS A 1 104 ? 15.734 -19.812 -16.531 1 98.31 104 LYS A O 1
ATOM 867 N N . GLU A 1 105 ? 16.203 -18.141 -15.078 1 97.69 105 GLU A N 1
ATOM 868 C CA . GLU A 1 105 ? 17.609 -18.078 -15.445 1 97.69 105 GLU A CA 1
ATOM 869 C C . GLU A 1 105 ? 18.359 -19.344 -15.008 1 97.69 105 GLU A C 1
ATOM 871 O O . GLU A 1 105 ? 19.156 -19.875 -15.758 1 97.69 105 GLU A O 1
ATOM 876 N N . ARG A 1 106 ? 18.062 -19.766 -13.898 1 97.25 106 ARG A N 1
ATOM 877 C CA . ARG A 1 106 ? 18.797 -20.891 -13.336 1 97.25 106 ARG A CA 1
ATOM 878 C C . ARG A 1 106 ? 18.422 -22.188 -14.047 1 97.25 106 ARG A C 1
ATOM 880 O O . ARG A 1 106 ? 19.266 -23.078 -14.188 1 97.25 106 ARG A O 1
ATOM 887 N N . LEU A 1 107 ? 17.172 -22.328 -14.438 1 97.44 107 LEU A N 1
ATOM 888 C CA . LEU A 1 107 ? 16.719 -23.562 -15.07 1 97.44 107 LEU A CA 1
ATOM 889 C C . LEU A 1 107 ? 16.844 -23.469 -16.594 1 97.44 107 LEU A C 1
ATOM 891 O O . LEU A 1 107 ? 16.703 -24.469 -17.297 1 97.44 107 LEU A O 1
ATOM 895 N N . GLY A 1 108 ? 17.078 -22.281 -17.094 1 97.19 108 GLY A N 1
ATOM 896 C CA . GLY A 1 108 ? 17.188 -22.109 -18.531 1 97.19 108 GLY A CA 1
ATOM 897 C C . GLY A 1 108 ? 15.859 -22.297 -19.25 1 97.19 108 GLY A C 1
ATOM 898 O O . GLY A 1 108 ? 15.789 -23 -20.266 1 97.19 108 GLY A O 1
ATOM 899 N N . LEU A 1 109 ? 14.828 -21.656 -18.688 1 97.94 109 LEU A N 1
ATOM 900 C CA . LEU A 1 109 ? 13.484 -21.812 -19.234 1 97.94 109 LEU A CA 1
ATOM 901 C C . LEU A 1 109 ? 13.078 -20.594 -20.047 1 97.94 109 LEU A C 1
ATOM 903 O O . LEU A 1 109 ? 13.688 -19.516 -19.906 1 97.94 109 LEU A O 1
ATOM 907 N N . LYS A 1 110 ? 12.094 -20.812 -20.844 1 97.56 110 LYS A N 1
ATOM 908 C CA . LYS A 1 110 ? 11.508 -19.734 -21.641 1 97.56 110 LYS A CA 1
ATOM 909 C C . LYS A 1 110 ? 10.711 -18.781 -20.75 1 97.56 110 LYS A C 1
ATOM 911 O O . LYS A 1 110 ? 10.766 -17.562 -20.938 1 97.56 110 LYS A O 1
ATOM 916 N N . LYS A 1 111 ? 10.008 -19.281 -19.859 1 97.88 111 LYS A N 1
ATOM 917 C CA . LYS A 1 111 ? 9.117 -18.5 -19.016 1 97.88 111 LYS A CA 1
ATOM 918 C C . LYS A 1 111 ? 8.797 -19.234 -17.719 1 97.88 111 LYS A C 1
ATOM 920 O O . LYS A 1 111 ? 8.734 -20.469 -17.703 1 97.88 111 LYS A O 1
ATOM 925 N N . VAL A 1 112 ? 8.664 -18.547 -16.672 1 98.75 112 VAL A N 1
ATOM 926 C CA . VAL A 1 112 ? 8.211 -19.094 -15.391 1 98.75 112 VAL A CA 1
ATOM 927 C C . VAL A 1 112 ? 7.082 -18.234 -14.828 1 98.75 112 VAL A C 1
ATOM 929 O O . VAL A 1 112 ? 7.184 -17 -14.812 1 98.75 112 VAL A O 1
ATOM 932 N N . ILE A 1 113 ? 6.016 -18.844 -14.438 1 98.69 113 ILE A N 1
ATOM 933 C CA . ILE A 1 113 ? 4.887 -18.172 -13.812 1 98.69 113 ILE A CA 1
ATOM 934 C C . ILE A 1 113 ? 4.637 -18.766 -12.422 1 98.69 113 ILE A C 1
ATOM 936 O O . ILE A 1 113 ? 4.473 -19.969 -12.281 1 98.69 113 ILE A O 1
ATOM 940 N N . ILE A 1 114 ? 4.629 -17.906 -11.445 1 98.5 114 ILE A N 1
ATOM 941 C CA . ILE A 1 114 ? 4.445 -18.375 -10.07 1 98.5 114 ILE A CA 1
ATOM 942 C C . ILE A 1 114 ? 3.115 -17.844 -9.531 1 98.5 114 ILE A C 1
ATOM 944 O O . ILE A 1 114 ? 2.832 -16.656 -9.609 1 98.5 114 ILE A O 1
ATOM 948 N N . VAL A 1 115 ? 2.34 -18.75 -9.047 1 97.31 115 VAL A N 1
ATOM 949 C CA . VAL A 1 115 ? 1.086 -18.406 -8.383 1 97.31 115 VAL A CA 1
ATOM 950 C C . VAL A 1 115 ? 1.309 -18.312 -6.879 1 97.31 115 VAL A C 1
ATOM 952 O O . VAL A 1 115 ? 2.014 -19.141 -6.293 1 97.31 115 VAL A O 1
ATOM 955 N N . PRO A 1 116 ? 0.688 -17.297 -6.27 1 96.25 116 PRO A N 1
ATOM 956 C CA . PRO A 1 116 ? 0.841 -17.188 -4.816 1 96.25 116 PRO A CA 1
ATOM 957 C C . PRO A 1 116 ? 0.249 -18.391 -4.07 1 96.25 116 PRO A C 1
ATOM 959 O O . PRO A 1 116 ? -0.818 -18.875 -4.441 1 96.25 116 PRO A O 1
ATOM 962 N N . GLY A 1 117 ? 1.04 -18.797 -2.99 1 94.75 117 GLY A N 1
ATOM 963 C CA . GLY A 1 117 ? 0.542 -19.875 -2.139 1 94.75 117 GLY A CA 1
ATOM 964 C C . GLY A 1 117 ? 1.305 -21.172 -2.307 1 94.75 117 GLY A C 1
ATOM 965 O O . GLY A 1 117 ? 2.322 -21.219 -3 1 94.75 117 GLY A O 1
ATOM 966 N N . ASN A 1 118 ? 0.832 -22.188 -1.551 1 95.06 118 ASN A N 1
ATOM 967 C CA . ASN A 1 118 ? 1.361 -23.547 -1.565 1 95.06 118 ASN A CA 1
ATOM 968 C C . ASN A 1 118 ? 0.245 -24.578 -1.661 1 95.06 118 ASN A C 1
ATOM 970 O O . ASN A 1 118 ? -0.593 -24.688 -0.763 1 95.06 118 ASN A O 1
ATOM 974 N N . ILE A 1 119 ? 0.35 -25.328 -2.748 1 94.69 119 ILE A N 1
ATOM 975 C CA . ILE A 1 119 ? -0.704 -26.297 -3.02 1 94.69 119 ILE A CA 1
ATOM 976 C C . ILE A 1 119 ? -0.788 -27.297 -1.871 1 94.69 119 ILE A C 1
ATOM 978 O O . ILE A 1 119 ? -1.864 -27.828 -1.574 1 94.69 119 ILE A O 1
ATOM 982 N N . GLU A 1 120 ? 0.246 -27.531 -1.176 1 93.38 120 GLU A N 1
ATOM 983 C CA . GLU A 1 120 ? 0.287 -28.5 -0.084 1 93.38 120 GLU A CA 1
ATOM 984 C C . GLU A 1 120 ? -0.377 -27.953 1.172 1 93.38 120 GLU A C 1
ATOM 986 O O . GLU A 1 120 ? -0.776 -28.703 2.059 1 93.38 120 GLU A O 1
ATOM 991 N N . GLU A 1 121 ? -0.524 -26.641 1.245 1 90.31 121 GLU A N 1
ATOM 992 C CA . GLU A 1 121 ? -1.143 -25.984 2.393 1 90.31 121 GLU A CA 1
ATOM 993 C C . GLU A 1 121 ? -2.574 -25.562 2.08 1 90.31 121 GLU A C 1
ATOM 995 O O . GLU A 1 121 ? -3.41 -25.469 2.98 1 90.31 121 GLU A O 1
ATOM 1000 N N . ASP A 1 122 ? -2.793 -25.297 0.908 1 90.38 122 ASP A N 1
ATOM 1001 C CA . ASP A 1 122 ? -4.074 -24.797 0.421 1 90.38 122 ASP A CA 1
ATOM 1002 C C . ASP A 1 122 ? -4.422 -25.406 -0.937 1 90.38 122 ASP A C 1
ATOM 1004 O O . ASP A 1 122 ? -3.859 -25 -1.961 1 90.38 122 ASP A O 1
ATOM 1008 N N . SER A 1 123 ? -5.406 -26.188 -0.981 1 89.81 123 SER A N 1
ATOM 1009 C CA . SER A 1 123 ? -5.754 -26.953 -2.18 1 89.81 123 SER A CA 1
ATOM 1010 C C . SER A 1 123 ? -6.309 -26.031 -3.268 1 89.81 123 SER A C 1
ATOM 1012 O O . SER A 1 123 ? -6.277 -26.375 -4.453 1 89.81 123 SER A O 1
ATOM 1014 N N . SER A 1 124 ? -6.832 -24.891 -2.863 1 92.25 124 SER A N 1
ATOM 1015 C CA . SER A 1 124 ? -7.383 -23.969 -3.85 1 92.25 124 SER A CA 1
ATOM 1016 C C . SER A 1 124 ? -6.293 -23.422 -4.773 1 92.25 124 SER A C 1
ATOM 1018 O O . SER A 1 124 ? -6.586 -22.922 -5.863 1 92.25 124 SER A O 1
ATOM 1020 N N . VAL A 1 125 ? -5.062 -23.609 -4.371 1 95.19 125 VAL A N 1
ATOM 1021 C CA . VAL A 1 125 ? -3.936 -23.156 -5.172 1 95.19 125 VAL A CA 1
ATOM 1022 C C . VAL A 1 125 ? -3.861 -23.953 -6.469 1 95.19 125 VAL A C 1
ATOM 1024 O O . VAL A 1 125 ? -3.436 -23.438 -7.504 1 95.19 125 VAL A O 1
ATOM 1027 N N . LEU A 1 126 ? -4.328 -25.188 -6.434 1 96.31 126 LEU A N 1
ATOM 1028 C CA . LEU A 1 126 ? -4.355 -26.016 -7.637 1 96.31 126 LEU A CA 1
ATOM 1029 C C . LEU A 1 126 ? -5.234 -25.375 -8.711 1 96.31 126 LEU A C 1
ATOM 1031 O O . LEU A 1 126 ? -4.875 -25.375 -9.891 1 96.31 126 LEU A O 1
ATOM 1035 N N . LYS A 1 127 ? -6.332 -24.875 -8.258 1 95.56 127 LYS A N 1
ATOM 1036 C CA . LYS A 1 127 ? -7.234 -24.219 -9.195 1 95.56 127 LYS A CA 1
ATOM 1037 C C . LYS A 1 127 ? -6.594 -22.953 -9.773 1 95.56 127 LYS A C 1
ATOM 1039 O O . LYS A 1 127 ? -6.75 -22.656 -10.961 1 95.56 127 LYS A O 1
ATOM 1044 N N . GLU A 1 128 ? -5.855 -22.297 -8.953 1 95.44 128 GLU A N 1
ATOM 1045 C CA . GLU A 1 128 ? -5.148 -21.109 -9.414 1 95.44 128 GLU A CA 1
ATOM 1046 C C . GLU A 1 128 ? -4.051 -21.484 -10.406 1 95.44 128 GLU A C 1
ATOM 1048 O O . GLU A 1 128 ? -3.797 -20.734 -11.359 1 95.44 128 GLU A O 1
ATOM 1053 N N . LEU A 1 129 ? -3.424 -22.531 -10.172 1 97.5 129 LEU A N 1
ATOM 1054 C CA . LEU A 1 129 ? -2.438 -23.031 -11.125 1 97.5 129 LEU A CA 1
ATOM 1055 C C . LEU A 1 129 ? -3.082 -23.328 -12.477 1 97.5 129 LEU A C 1
ATOM 1057 O O . LEU A 1 129 ? -2.543 -22.938 -13.516 1 97.5 129 LEU A O 1
ATOM 1061 N N . GLY A 1 130 ? -4.188 -24 -12.398 1 97.19 130 GLY A N 1
ATOM 1062 C CA . GLY A 1 130 ? -4.93 -24.281 -13.625 1 97.19 130 GLY A CA 1
ATOM 1063 C C . GLY A 1 130 ? -5.301 -23.031 -14.391 1 97.19 130 GLY A C 1
ATOM 1064 O O . GLY A 1 130 ? -5.148 -22.984 -15.617 1 97.19 130 GLY A O 1
ATOM 1065 N N . LYS A 1 131 ? -5.727 -22.094 -13.672 1 95.62 131 LYS A N 1
ATOM 1066 C CA . LYS A 1 131 ? -6.109 -20.812 -14.289 1 95.62 131 LYS A CA 1
ATOM 1067 C C . LYS A 1 131 ? -4.906 -20.141 -14.93 1 95.62 131 LYS A C 1
ATOM 1069 O O . LYS A 1 131 ? -4.996 -19.625 -16.047 1 95.62 131 LYS A O 1
ATOM 1074 N N . ALA A 1 132 ? -3.822 -20.125 -14.188 1 96.88 132 ALA A N 1
ATOM 1075 C CA . ALA A 1 132 ? -2.604 -19.516 -14.719 1 96.88 132 ALA A CA 1
ATOM 1076 C C . ALA A 1 132 ? -2.143 -20.234 -15.984 1 96.88 132 ALA A C 1
ATOM 1078 O O . ALA A 1 132 ? -1.748 -19.594 -16.969 1 96.88 132 ALA A O 1
ATOM 1079 N N . ALA A 1 133 ? -2.223 -21.484 -15.977 1 97.94 133 ALA A N 1
ATOM 1080 C CA . ALA A 1 133 ? -1.846 -22.297 -17.125 1 97.94 133 ALA A CA 1
ATOM 1081 C C . ALA A 1 133 ? -2.768 -22.016 -18.312 1 97.94 133 ALA A C 1
ATOM 1083 O O . ALA A 1 133 ? -2.311 -21.906 -19.453 1 97.94 133 ALA A O 1
ATOM 1084 N N . SER A 1 134 ? -4.035 -21.938 -18.031 1 97 134 SER A N 1
ATOM 1085 C CA . SER A 1 134 ? -5.023 -21.656 -19.062 1 97 134 SER A CA 1
ATOM 1086 C C . SER A 1 134 ? -4.762 -20.328 -19.75 1 97 134 SER A C 1
ATOM 1088 O O . SER A 1 134 ? -4.824 -20.219 -20.969 1 97 134 SER A O 1
ATOM 1090 N N . ASN A 1 135 ? -4.461 -19.344 -18.969 1 95.75 135 ASN A N 1
ATOM 1091 C CA . ASN A 1 135 ? -4.168 -18.016 -19.531 1 95.75 135 ASN A CA 1
ATOM 1092 C C . ASN A 1 135 ? -2.898 -18.047 -20.375 1 95.75 135 ASN A C 1
ATOM 1094 O O . ASN A 1 135 ? -2.871 -17.469 -21.469 1 95.75 135 ASN A O 1
ATOM 1098 N N . CYS A 1 136 ? -1.909 -18.672 -19.828 1 97.44 136 CYS A N 1
ATOM 1099 C CA . CYS A 1 136 ? -0.656 -18.797 -20.578 1 97.44 136 CYS A CA 1
ATOM 1100 C C . CYS A 1 136 ? -0.868 -19.531 -21.891 1 97.44 136 CYS A C 1
ATOM 1102 O O . CYS A 1 136 ? -0.375 -19.094 -22.938 1 97.44 136 CYS A O 1
ATOM 1104 N N . PHE A 1 137 ? -1.605 -20.562 -21.891 1 96.81 137 PHE A N 1
ATOM 1105 C CA . PHE A 1 137 ? -1.92 -21.391 -23.047 1 96.81 137 PHE A CA 1
ATOM 1106 C C . PHE A 1 137 ? -2.627 -20.562 -24.125 1 96.81 137 PHE A C 1
ATOM 1108 O O . PHE A 1 137 ? -2.238 -20.609 -25.281 1 96.81 137 PHE A O 1
ATOM 1115 N N . LYS A 1 138 ? -3.559 -19.797 -23.688 1 94.94 138 LYS A N 1
ATOM 1116 C CA . LYS A 1 138 ? -4.336 -18.984 -24.609 1 94.94 138 LYS A CA 1
ATOM 1117 C C . LYS A 1 138 ? -3.455 -17.953 -25.312 1 94.94 138 LYS A C 1
ATOM 1119 O O . LYS A 1 138 ? -3.641 -17.672 -26.5 1 94.94 138 LYS A O 1
ATOM 1124 N N . ASP A 1 139 ? -2.525 -17.484 -24.578 1 94.69 139 ASP A N 1
ATOM 1125 C CA . ASP A 1 139 ? -1.627 -16.469 -25.125 1 94.69 139 ASP A CA 1
ATOM 1126 C C . ASP A 1 139 ? -0.705 -17.062 -26.188 1 94.69 139 ASP A C 1
ATOM 1128 O O . ASP A 1 139 ? -0.227 -16.359 -27.062 1 94.69 139 ASP A O 1
ATOM 1132 N N . LEU A 1 140 ? -0.495 -18.344 -26.125 1 96.25 140 LEU A N 1
ATOM 1133 C CA . LEU A 1 140 ? 0.476 -19 -26.984 1 96.25 140 LEU A CA 1
ATOM 1134 C C . LEU A 1 140 ? -0.216 -19.656 -28.188 1 96.25 140 LEU A C 1
ATOM 1136 O O . LEU A 1 140 ? 0.421 -19.938 -29.203 1 96.25 140 LEU A O 1
ATOM 1140 N N . LEU A 1 141 ? -1.445 -19.938 -28.078 1 95.5 141 LEU A N 1
ATOM 1141 C CA . LEU A 1 141 ? -2.219 -20.734 -29.031 1 95.5 141 LEU A CA 1
ATOM 1142 C C . LEU A 1 141 ? -2.348 -20 -30.359 1 95.5 141 LEU A C 1
ATOM 1144 O O . LEU A 1 141 ? -2.572 -18.797 -30.391 1 95.5 141 LEU A O 1
ATOM 1148 N N . LYS A 1 142 ? -2.172 -20.703 -31.438 1 95.62 142 LYS A N 1
ATOM 1149 C CA . LYS A 1 142 ? -2.359 -20.234 -32.812 1 95.62 142 LYS A CA 1
ATOM 1150 C C . LYS A 1 142 ? -3.262 -21.172 -33.594 1 95.62 142 LYS A C 1
ATOM 1152 O O . LYS A 1 142 ? -3.355 -22.359 -33.281 1 95.62 142 LYS A O 1
ATOM 1157 N N . ASN A 1 143 ? -3.836 -20.594 -34.625 1 96.19 143 ASN A N 1
ATOM 1158 C CA . ASN A 1 143 ? -4.66 -21.406 -35.531 1 96.19 143 ASN A CA 1
ATOM 1159 C C . ASN A 1 143 ? -3.855 -22.562 -36.125 1 96.19 143 ASN A C 1
ATOM 1161 O O . ASN A 1 143 ? -2.703 -22.375 -36.531 1 96.19 143 ASN A O 1
ATOM 1165 N N . GLY A 1 144 ? -4.484 -23.719 -36.062 1 96.25 144 GLY A N 1
ATOM 1166 C CA . GLY A 1 144 ? -3.857 -24.859 -36.688 1 96.25 144 GLY A CA 1
ATOM 1167 C C . GLY A 1 144 ? -2.943 -25.625 -35.75 1 96.25 144 GLY A C 1
ATOM 1168 O O . GLY A 1 144 ? -2.389 -26.672 -36.125 1 96.25 144 GLY A O 1
ATOM 1169 N N . ASP A 1 145 ? -2.904 -25.188 -34.562 1 97.06 145 ASP A N 1
ATOM 1170 C CA . ASP A 1 145 ? -1.994 -25.828 -33.594 1 97.06 145 ASP A CA 1
ATOM 1171 C C . ASP A 1 145 ? -2.461 -27.234 -33.25 1 97.06 145 ASP A C 1
ATOM 1173 O O . ASP A 1 145 ? -3.662 -27.5 -33.156 1 97.06 145 ASP A O 1
ATOM 1177 N N . VAL A 1 146 ? -1.502 -28.109 -33.031 1 97.06 146 VAL A N 1
ATOM 1178 C CA . VAL A 1 146 ? -1.718 -29.406 -32.406 1 97.06 146 VAL A CA 1
ATOM 1179 C C . VAL A 1 146 ? -1.244 -29.359 -30.969 1 97.06 146 VAL A C 1
ATOM 1181 O O . VAL A 1 146 ? -0.089 -29.031 -30.688 1 97.06 146 VAL A O 1
ATOM 1184 N N . VAL A 1 147 ? -2.201 -29.688 -30.078 1 97.19 147 VAL A N 1
ATOM 1185 C CA . VAL A 1 147 ? -1.908 -29.578 -28.656 1 97.19 147 VAL A CA 1
ATOM 1186 C C . VAL A 1 147 ? -1.931 -30.969 -28.016 1 97.19 147 VAL A C 1
ATOM 1188 O O . VAL A 1 147 ? -2.926 -31.703 -28.125 1 97.19 147 VAL A O 1
ATOM 1191 N N . ALA A 1 148 ? -0.872 -31.375 -27.375 1 96.06 148 ALA A N 1
ATOM 1192 C CA . ALA A 1 148 ? -0.783 -32.656 -26.672 1 96.06 148 ALA A CA 1
ATOM 1193 C C . ALA A 1 148 ? -0.899 -32.469 -25.172 1 96.06 148 ALA A C 1
ATOM 1195 O O . ALA A 1 148 ? -0.229 -31.609 -24.594 1 96.06 148 ALA A O 1
ATOM 1196 N N . LEU A 1 149 ? -1.744 -33.344 -24.531 1 95.06 149 LEU A N 1
ATOM 1197 C CA . LEU A 1 149 ? -1.992 -33.25 -23.094 1 95.06 149 LEU A CA 1
ATOM 1198 C C . LEU A 1 149 ? -1.634 -34.562 -22.391 1 95.06 149 LEU A C 1
ATOM 1200 O O . LEU A 1 149 ? -1.915 -35.625 -22.922 1 95.06 149 LEU A O 1
ATOM 1204 N N . THR A 1 150 ? -1.036 -34.375 -21.266 1 92.75 150 THR A N 1
ATOM 1205 C CA . THR A 1 150 ? -0.946 -35.531 -20.375 1 92.75 150 THR A CA 1
ATOM 1206 C C . THR A 1 150 ? -2.135 -35.562 -19.422 1 92.75 150 THR A C 1
ATOM 1208 O O . THR A 1 150 ? -3.062 -34.781 -19.531 1 92.75 150 THR A O 1
ATOM 1211 N N . GLY A 1 151 ? -2.188 -36.594 -18.641 1 90.38 151 GLY A N 1
ATOM 1212 C CA . GLY A 1 151 ? -3.209 -36.688 -17.609 1 90.38 151 GLY A CA 1
ATOM 1213 C C . GLY A 1 151 ? -2.756 -36.125 -16.281 1 90.38 151 GLY A C 1
ATOM 1214 O O . GLY A 1 151 ? -1.759 -35.406 -16.203 1 90.38 151 GLY A O 1
ATOM 1215 N N . GLY A 1 152 ? -3.732 -36.406 -15.32 1 91.5 152 GLY A N 1
ATOM 1216 C CA . GLY A 1 152 ? -3.402 -36 -13.961 1 91.5 152 GLY A CA 1
ATOM 1217 C C . GLY A 1 152 ? -4.305 -34.906 -13.43 1 91.5 152 GLY A C 1
ATOM 1218 O O . GLY A 1 152 ? -5.012 -34.25 -14.195 1 91.5 152 GLY A O 1
ATOM 1219 N N . SER A 1 153 ? -4.133 -34.719 -12.148 1 92.06 153 SER A N 1
ATOM 1220 C CA . SER A 1 153 ? -4.992 -33.75 -11.453 1 92.06 153 SER A CA 1
ATOM 1221 C C . SER A 1 153 ? -4.641 -32.312 -11.828 1 92.06 153 SER A C 1
ATOM 1223 O O . SER A 1 153 ? -5.52 -31.469 -11.945 1 92.06 153 SER A O 1
ATOM 1225 N N . THR A 1 154 ? -3.396 -32.094 -11.984 1 94.5 154 THR A N 1
ATOM 1226 C CA . THR A 1 154 ? -2.953 -30.75 -12.344 1 94.5 154 THR A CA 1
ATOM 1227 C C . THR A 1 154 ? -3.457 -30.359 -13.734 1 94.5 154 THR A C 1
ATOM 1229 O O . THR A 1 154 ? -3.928 -29.234 -13.938 1 94.5 154 THR A O 1
ATOM 1232 N N . ILE A 1 155 ? -3.395 -31.266 -14.656 1 96.12 155 ILE A N 1
ATOM 1233 C CA . ILE A 1 155 ? -3.857 -31.016 -16.016 1 96.12 155 ILE A CA 1
ATOM 1234 C C . ILE A 1 155 ? -5.379 -30.906 -16.031 1 96.12 155 ILE A C 1
ATOM 1236 O O . ILE A 1 155 ? -5.945 -30.125 -16.797 1 96.12 155 ILE A O 1
ATOM 1240 N N . LYS A 1 156 ? -5.969 -31.734 -15.219 1 95.88 156 LYS A N 1
ATOM 1241 C CA . LYS A 1 156 ? -7.418 -31.609 -15.086 1 95.88 156 LYS A CA 1
ATOM 1242 C C . LYS A 1 156 ? -7.801 -30.188 -14.664 1 95.88 156 LYS A C 1
ATOM 1244 O O . LYS A 1 156 ? -8.766 -29.625 -15.18 1 95.88 156 LYS A O 1
ATOM 1249 N N . SER A 1 157 ? -7.094 -29.719 -13.695 1 96.31 157 SER A N 1
ATOM 1250 C CA . SER A 1 157 ? -7.359 -28.359 -13.234 1 96.31 157 SER A CA 1
ATOM 1251 C C . SER A 1 157 ? -7.199 -27.344 -14.359 1 96.31 157 SER A C 1
ATOM 1253 O O . SER A 1 157 ? -7.98 -26.391 -14.469 1 96.31 157 SER A O 1
ATOM 1255 N N . PHE A 1 158 ? -6.215 -27.484 -15.164 1 97.31 158 PHE A N 1
ATOM 1256 C CA . PHE A 1 158 ? -6.008 -26.672 -16.359 1 97.31 158 PHE A CA 1
ATOM 1257 C C . PHE A 1 158 ? -7.223 -26.734 -17.266 1 97.31 158 PHE A C 1
ATOM 1259 O O . PHE A 1 158 ? -7.785 -25.688 -17.625 1 97.31 158 PHE A O 1
ATOM 1266 N N . VAL A 1 159 ? -7.68 -27.891 -17.516 1 96.75 159 VAL A N 1
ATOM 1267 C CA . VAL A 1 159 ? -8.805 -28.094 -18.422 1 96.75 159 VAL A CA 1
ATOM 1268 C C . VAL A 1 159 ? -10.07 -27.484 -17.844 1 96.75 159 VAL A C 1
ATOM 1270 O O . VAL A 1 159 ? -10.844 -26.844 -18.547 1 96.75 159 VAL A O 1
ATOM 1273 N N . ASP A 1 160 ? -10.195 -27.688 -16.594 1 94.94 160 ASP A N 1
ATOM 1274 C CA . ASP A 1 160 ? -11.391 -27.203 -15.906 1 94.94 160 ASP A CA 1
ATOM 1275 C C . ASP A 1 160 ? -11.453 -25.672 -15.938 1 94.94 160 ASP A C 1
ATOM 1277 O O . ASP A 1 160 ? -12.539 -25.094 -15.93 1 94.94 160 ASP A O 1
ATOM 1281 N N . ASN A 1 161 ? -10.367 -25.016 -16.016 1 93.19 161 ASN A N 1
ATOM 1282 C CA . ASN A 1 161 ? -10.336 -23.562 -15.844 1 93.19 161 ASN A CA 1
ATOM 1283 C C . ASN A 1 161 ? -10.188 -22.844 -17.188 1 93.19 161 ASN A C 1
ATOM 1285 O O . ASN A 1 161 ? -10.141 -21.625 -17.234 1 93.19 161 ASN A O 1
ATOM 1289 N N . ILE A 1 162 ? -10.109 -23.578 -18.234 1 93.38 162 ILE A N 1
ATOM 1290 C CA . ILE A 1 162 ? -10.023 -22.938 -19.547 1 93.38 162 ILE A CA 1
ATOM 1291 C C . ILE A 1 162 ? -11.375 -22.328 -19.906 1 93.38 162 ILE A C 1
ATOM 1293 O O . ILE A 1 162 ? -12.422 -22.953 -19.703 1 93.38 162 ILE A O 1
ATOM 1297 N N . ALA A 1 163 ? -11.266 -21.047 -20.234 1 85 163 ALA A N 1
ATOM 1298 C CA . ALA A 1 163 ? -12.484 -20.406 -20.719 1 85 163 ALA A CA 1
ATOM 1299 C C . ALA A 1 163 ? -12.758 -20.766 -22.172 1 85 163 ALA A C 1
ATOM 1301 O O . ALA A 1 163 ? -11.828 -21.078 -22.922 1 85 163 ALA A O 1
ATOM 1302 N N . ARG A 1 164 ? -14.047 -20.75 -22.625 1 81.12 164 ARG A N 1
ATOM 1303 C CA . ARG A 1 164 ? -14.469 -21.031 -24 1 81.12 164 ARG A CA 1
ATOM 1304 C C . ARG A 1 164 ? -13.758 -20.109 -24.984 1 81.12 164 ARG A C 1
ATOM 1306 O O . ARG A 1 164 ? -13.703 -18.906 -24.797 1 81.12 164 ARG A O 1
ATOM 1313 N N . CYS A 1 165 ? -12.992 -20.797 -25.781 1 77.62 165 CYS A N 1
ATOM 1314 C CA . CYS A 1 165 ? -12.195 -20.062 -26.766 1 77.62 165 CYS A CA 1
ATOM 1315 C C . CYS A 1 165 ? -12.82 -20.156 -28.156 1 77.62 165 CYS A C 1
ATOM 1317 O O . CYS A 1 165 ? -12.766 -21.219 -28.797 1 77.62 165 CYS A O 1
ATOM 1319 N N . ASN A 1 166 ? -13.492 -19.156 -28.594 1 76.19 166 ASN A N 1
ATOM 1320 C CA . ASN A 1 166 ? -14.156 -19.219 -29.891 1 76.19 166 ASN A CA 1
ATOM 1321 C C . ASN A 1 166 ? -13.305 -18.594 -30.984 1 76.19 166 ASN A C 1
ATOM 1323 O O . ASN A 1 166 ? -13.648 -18.672 -32.156 1 76.19 166 ASN A O 1
ATOM 1327 N N . ASN A 1 167 ? -12.219 -18.172 -30.609 1 83.31 167 ASN A N 1
ATOM 1328 C CA . ASN A 1 167 ? -11.492 -17.359 -31.578 1 83.31 167 ASN A CA 1
ATOM 1329 C C . ASN A 1 167 ? -10.43 -18.172 -32.312 1 83.31 167 ASN A C 1
ATOM 1331 O O . ASN A 1 167 ? -9.711 -17.656 -33.156 1 83.31 167 ASN A O 1
ATOM 1335 N N . TYR A 1 168 ? -10.398 -19.438 -32.031 1 86.5 168 TYR A N 1
ATOM 1336 C CA . TYR A 1 168 ? -9.352 -20.234 -32.656 1 86.5 168 TYR A CA 1
ATOM 1337 C C . TYR A 1 168 ? -9.945 -21.297 -33.562 1 86.5 168 TYR A C 1
ATOM 1339 O O . TYR A 1 168 ? -10.961 -21.922 -33.25 1 86.5 168 TYR A O 1
ATOM 1347 N N . GLU A 1 169 ? -9.25 -21.422 -34.656 1 88.44 169 GLU A N 1
ATOM 1348 C CA . GLU A 1 169 ? -9.742 -22.359 -35.656 1 88.44 169 GLU A CA 1
ATOM 1349 C C . GLU A 1 169 ? -8.75 -23.5 -35.906 1 88.44 169 GLU A C 1
ATOM 1351 O O . GLU A 1 169 ? -7.535 -23.281 -35.875 1 88.44 169 GLU A O 1
ATOM 1356 N N . ASP A 1 170 ? -9.297 -24.703 -36.094 1 93.19 170 ASP A N 1
ATOM 1357 C CA . ASP A 1 170 ? -8.555 -25.875 -36.562 1 93.19 170 ASP A CA 1
ATOM 1358 C C . ASP A 1 170 ? -7.527 -26.312 -35.531 1 93.19 170 ASP A C 1
ATOM 1360 O O . ASP A 1 170 ? -6.375 -26.594 -35.875 1 93.19 170 ASP A O 1
ATOM 1364 N N . ILE A 1 171 ? -7.906 -26.234 -34.344 1 96.44 171 ILE A N 1
ATOM 1365 C CA . ILE A 1 171 ? -7.062 -26.75 -33.281 1 96.44 171 ILE A CA 1
ATOM 1366 C C . ILE A 1 171 ? -7.332 -28.25 -33.094 1 96.44 171 ILE A C 1
ATOM 1368 O O . ILE A 1 171 ? -8.484 -28.688 -33.125 1 96.44 171 ILE A O 1
ATOM 1372 N N . THR A 1 172 ? -6.262 -29.047 -32.906 1 97.44 172 THR A N 1
ATOM 1373 C CA . THR A 1 172 ? -6.398 -30.469 -32.625 1 97.44 172 THR A CA 1
ATOM 1374 C C . THR A 1 172 ? -5.75 -30.828 -31.281 1 97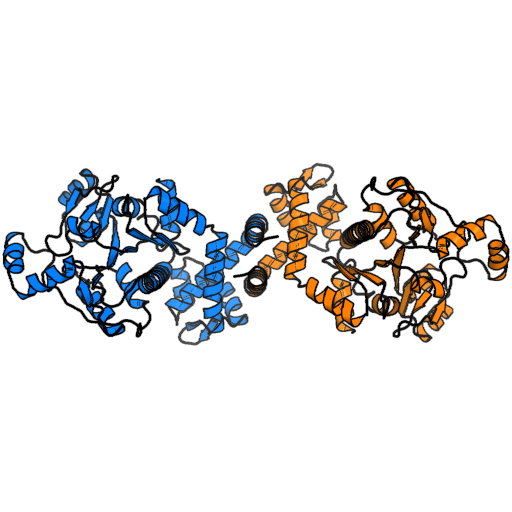.44 172 THR A C 1
ATOM 1376 O O . THR A 1 172 ? -4.578 -30.531 -31.062 1 97.44 172 THR A O 1
ATOM 1379 N N . ILE A 1 173 ? -6.613 -31.469 -30.484 1 97 173 ILE A N 1
ATOM 1380 C CA . ILE A 1 173 ? -6.121 -31.906 -29.172 1 97 173 ILE A CA 1
ATOM 1381 C C . ILE A 1 173 ? -5.848 -33.406 -29.203 1 97 173 ILE A C 1
ATOM 1383 O O . ILE A 1 173 ? -6.684 -34.188 -29.672 1 97 173 ILE A O 1
ATOM 1387 N N . VAL A 1 174 ? -4.672 -33.812 -28.672 1 95.44 174 VAL A N 1
ATOM 1388 C CA . VAL A 1 174 ? -4.297 -35.219 -28.656 1 95.44 174 VAL A CA 1
ATOM 1389 C C . VAL A 1 174 ? -3.689 -35.594 -27.312 1 95.44 174 VAL A C 1
ATOM 1391 O O . VAL A 1 174 ? -3.209 -34.719 -26.578 1 95.44 174 VAL A O 1
ATOM 1394 N N . PRO A 1 175 ? -3.836 -36.844 -26.906 1 93.19 175 PRO A N 1
ATOM 1395 C CA . PRO A 1 175 ? -3.119 -37.25 -25.703 1 93.19 175 PRO A CA 1
ATOM 1396 C C . PRO A 1 175 ? -1.607 -37.312 -25.906 1 93.19 175 PRO A C 1
ATOM 1398 O O . PRO A 1 175 ? -1.147 -37.75 -26.969 1 93.19 175 PRO A O 1
ATOM 1401 N N . ALA A 1 176 ? -0.876 -36.781 -25 1 90.5 176 ALA A N 1
ATOM 1402 C CA . ALA A 1 176 ? 0.579 -36.875 -25.078 1 90.5 176 ALA A CA 1
ATOM 1403 C C . ALA A 1 176 ? 1.046 -38.312 -24.859 1 90.5 176 ALA A C 1
ATOM 1405 O O . ALA A 1 176 ? 2.117 -38.688 -25.328 1 90.5 176 ALA A O 1
ATOM 1406 N N . ARG A 1 177 ? 0.264 -39.031 -24.141 1 79.88 177 ARG A N 1
ATOM 1407 C CA . ARG A 1 177 ? 0.535 -40.438 -23.859 1 79.88 177 ARG A CA 1
ATOM 1408 C C . ARG A 1 177 ? -0.755 -41.25 -23.828 1 79.88 177 ARG A C 1
ATOM 1410 O O . ARG A 1 177 ? -1.85 -40.688 -23.766 1 79.88 177 ARG A O 1
ATOM 1417 N N . GLY A 1 178 ? -0.558 -42.562 -24.062 1 66.81 178 GLY A N 1
ATOM 1418 C CA . GLY A 1 178 ? -1.707 -43.438 -23.922 1 66.81 178 GLY A CA 1
ATOM 1419 C C . GLY A 1 178 ? -2.189 -43.594 -22.5 1 66.81 178 GLY A C 1
ATOM 1420 O O . GLY A 1 178 ? -1.508 -43.156 -21.562 1 66.81 178 GLY A O 1
ATOM 1421 N N . GLY A 1 179 ? -3.6 -43.625 -22.188 1 59.31 179 GLY A N 1
ATOM 1422 C CA . GLY A 1 179 ? -4.113 -43.469 -20.828 1 59.31 179 GLY A CA 1
ATOM 1423 C C . GLY A 1 179 ? -4.719 -44.719 -20.266 1 59.31 179 GLY A C 1
ATOM 1424 O O . GLY A 1 179 ? -5.379 -45.469 -21 1 59.31 179 GLY A O 1
ATOM 1425 N N . MET A 1 180 ? -4.133 -45.594 -19.641 1 50.19 180 MET A N 1
ATOM 1426 C CA . MET A 1 180 ? -4.934 -46.625 -18.969 1 50.19 180 MET A CA 1
ATOM 1427 C C . MET A 1 180 ? -5.152 -46.25 -17.5 1 50.19 180 MET A C 1
ATOM 1429 O O . MET A 1 180 ? -5.488 -47.125 -16.688 1 50.19 180 MET A O 1
ATOM 1433 N N . GLY A 1 181 ? -5.133 -44.938 -17 1 53.69 181 GLY A N 1
ATOM 1434 C CA . GLY A 1 181 ? -5.125 -44.75 -15.562 1 53.69 181 GLY A CA 1
ATOM 1435 C C . GLY A 1 181 ? -6.402 -45.219 -14.891 1 53.69 181 GLY A C 1
ATOM 1436 O O . GLY A 1 181 ? -7.352 -45.625 -15.562 1 53.69 181 GLY A O 1
ATOM 1437 N N . LYS A 1 182 ? -6.344 -45.469 -13.484 1 58.81 182 LYS A N 1
ATOM 1438 C CA . LYS A 1 182 ? -7.426 -45.938 -12.625 1 58.81 182 LYS A CA 1
ATOM 1439 C C . LYS A 1 182 ? -8.578 -44.938 -12.594 1 58.81 182 LYS A C 1
ATOM 1441 O O . LYS A 1 182 ? -9.742 -45.344 -12.547 1 58.81 182 LYS A O 1
ATOM 1446 N N . LYS A 1 183 ? -8.117 -43.625 -12.57 1 63.94 183 LYS A N 1
ATOM 1447 C CA . LYS A 1 183 ? -9.211 -42.656 -12.508 1 63.94 183 LYS A CA 1
ATOM 1448 C C . LYS A 1 183 ? -9.484 -42.062 -13.875 1 63.94 183 LYS A C 1
ATOM 1450 O O . LYS A 1 183 ? -8.688 -41.25 -14.367 1 63.94 183 LYS A O 1
ATOM 1455 N N . LEU A 1 184 ? -10.539 -42.406 -14.297 1 70.31 184 LEU A N 1
ATOM 1456 C CA . LEU A 1 184 ? -10.953 -42 -15.641 1 70.31 184 LEU A CA 1
ATOM 1457 C C . LEU A 1 184 ? -10.906 -40.5 -15.797 1 70.31 184 LEU A C 1
ATOM 1459 O O . LEU A 1 184 ? -10.453 -39.969 -16.828 1 70.31 184 LEU A O 1
ATOM 1463 N N . GLU A 1 185 ? -11.234 -39.781 -14.781 1 78.88 185 GLU A N 1
ATOM 1464 C CA . GLU A 1 185 ? -11.398 -38.344 -14.852 1 78.88 185 GLU A CA 1
ATOM 1465 C C . GLU A 1 185 ? -10.055 -37.656 -15.078 1 78.88 185 GLU A C 1
ATOM 1467 O O . GLU A 1 185 ? -10.016 -36.5 -15.531 1 78.88 185 GLU A O 1
ATOM 1472 N N . THR A 1 186 ? -9.031 -38.312 -14.805 1 86.06 186 THR A N 1
ATOM 1473 C CA . THR A 1 186 ? -7.727 -37.656 -14.922 1 86.06 186 THR A CA 1
ATOM 1474 C C . THR A 1 186 ? -6.898 -38.312 -16.031 1 86.06 186 THR A C 1
ATOM 1476 O O . THR A 1 186 ? -5.727 -37.969 -16.203 1 86.06 186 THR A O 1
ATOM 1479 N N . GLN A 1 187 ? -7.492 -39.125 -16.688 1 85.38 187 GLN A N 1
ATOM 1480 C CA . GLN A 1 187 ? -6.789 -39.75 -17.797 1 85.38 187 GLN A CA 1
ATOM 1481 C C . GLN A 1 187 ? -6.617 -38.781 -18.969 1 85.38 187 GLN A C 1
ATOM 1483 O O . GLN A 1 187 ? -7.508 -37.969 -19.234 1 85.38 187 GLN A O 1
ATOM 1488 N N . SER A 1 188 ? -5.566 -39.031 -19.609 1 89.75 188 SER A N 1
ATOM 1489 C CA . SER A 1 188 ? -5.223 -38.125 -20.703 1 89.75 188 SER A CA 1
ATOM 1490 C C . SER A 1 188 ? -6.316 -38.062 -21.766 1 89.75 188 SER A C 1
ATOM 1492 O O . SER A 1 188 ? -6.746 -37 -22.188 1 89.75 188 SER A O 1
ATOM 1494 N N . ASN A 1 189 ? -6.824 -39.219 -22.094 1 89.94 189 ASN A N 1
ATOM 1495 C CA . ASN A 1 189 ? -7.859 -39.281 -23.125 1 89.94 189 ASN A CA 1
ATOM 1496 C C . ASN A 1 189 ? -9.117 -38.531 -22.703 1 89.94 189 ASN A C 1
ATOM 1498 O O . ASN A 1 189 ? -9.75 -37.844 -23.516 1 89.94 189 ASN A O 1
ATOM 1502 N N . THR A 1 190 ? -9.43 -38.688 -21.484 1 91.75 190 THR A N 1
ATOM 1503 C CA . THR A 1 190 ? -10.602 -38 -20.969 1 91.75 190 THR A CA 1
ATOM 1504 C C . THR A 1 190 ? -10.398 -36.469 -20.969 1 91.75 190 THR A C 1
ATOM 1506 O O . THR A 1 190 ? -11.289 -35.719 -21.391 1 91.75 190 THR A O 1
ATOM 1509 N N . LEU A 1 191 ? -9.289 -36.094 -20.547 1 94.94 191 LEU A N 1
ATOM 1510 C CA . LEU A 1 191 ? -9 -34.656 -20.484 1 94.94 191 LEU A CA 1
ATOM 1511 C C . LEU A 1 191 ? -8.914 -34.031 -21.875 1 94.94 191 LEU A C 1
ATOM 1513 O O . LEU A 1 191 ? -9.344 -32.906 -22.094 1 94.94 191 LEU A O 1
ATOM 1517 N N . VAL A 1 192 ? -8.414 -34.781 -22.812 1 95.25 192 VAL A N 1
ATOM 1518 C CA . VAL A 1 192 ? -8.344 -34.375 -24.203 1 95.25 192 VAL A CA 1
ATOM 1519 C C . VAL A 1 192 ? -9.75 -34.156 -24.75 1 95.25 192 VAL A C 1
ATOM 1521 O O . VAL A 1 192 ? -10.031 -33.094 -25.328 1 95.25 192 VAL A O 1
ATOM 1524 N N . SER A 1 193 ? -10.539 -35.094 -24.531 1 94.75 193 SER A N 1
ATOM 1525 C CA . SER A 1 193 ? -11.906 -34.969 -25.016 1 94.75 193 SER A CA 1
ATOM 1526 C C . SER A 1 193 ? -12.633 -33.812 -24.344 1 94.75 193 SER A C 1
ATOM 1528 O O . SER A 1 193 ? -13.336 -33.031 -25.016 1 94.75 193 SER A O 1
ATOM 1530 N N . ASN A 1 194 ? -12.5 -33.719 -23.062 1 95.06 194 ASN A N 1
ATOM 1531 C CA . ASN A 1 194 ? -13.156 -32.625 -22.328 1 95.06 194 ASN A CA 1
ATOM 1532 C C . ASN A 1 194 ? -12.727 -31.266 -22.844 1 95.06 194 ASN A C 1
ATOM 1534 O O . ASN A 1 194 ? -13.562 -30.375 -23.031 1 95.06 194 ASN A O 1
ATOM 1538 N N . LEU A 1 195 ? -11.438 -31.125 -23.078 1 95.69 195 LEU A N 1
ATOM 1539 C CA . LEU A 1 195 ? -10.906 -29.859 -23.562 1 95.69 195 LEU A CA 1
ATOM 1540 C C . LEU A 1 195 ? -11.43 -29.547 -24.953 1 95.69 195 LEU A C 1
ATOM 1542 O O . LEU A 1 195 ? -11.867 -28.422 -25.219 1 95.69 195 LEU A O 1
ATOM 1546 N N . ALA A 1 196 ? -11.391 -30.484 -25.75 1 95 196 ALA A N 1
ATOM 1547 C CA . ALA A 1 196 ? -11.828 -30.312 -27.125 1 95 196 ALA A CA 1
ATOM 1548 C C . ALA A 1 196 ? -13.305 -29.938 -27.188 1 95 196 ALA A C 1
ATOM 1550 O O . ALA A 1 196 ? -13.703 -29.047 -27.953 1 95 196 ALA A O 1
ATOM 1551 N N . ILE A 1 197 ? -14.062 -30.641 -26.438 1 93.75 197 ILE A N 1
ATOM 1552 C CA . ILE A 1 197 ? -15.5 -30.406 -26.438 1 93.75 197 ILE A CA 1
ATOM 1553 C C . ILE A 1 197 ? -15.797 -29.016 -25.891 1 93.75 197 ILE A C 1
ATOM 1555 O O . ILE A 1 197 ? -16.594 -28.266 -26.469 1 93.75 197 ILE A O 1
ATOM 1559 N N . LYS A 1 198 ? -15.156 -28.734 -24.859 1 92.88 198 LYS A N 1
ATOM 1560 C CA . LYS A 1 198 ? -15.367 -27.438 -24.188 1 92.88 198 LYS A CA 1
ATOM 1561 C C . LYS A 1 198 ? -15.07 -26.281 -25.141 1 92.88 198 LYS A C 1
ATOM 1563 O O . LYS A 1 198 ? -15.758 -25.266 -25.125 1 92.88 198 LYS A O 1
ATOM 1568 N N . CYS A 1 199 ? -14.094 -26.391 -26 1 94.31 199 CYS A N 1
ATOM 1569 C CA . CYS A 1 199 ? -13.641 -25.297 -26.828 1 94.31 199 CYS A CA 1
ATOM 1570 C C . CYS A 1 199 ? -14.055 -25.516 -28.281 1 94.31 199 CYS A C 1
ATOM 1572 O O . CYS A 1 199 ? -13.703 -24.719 -29.156 1 94.31 199 CYS A O 1
ATOM 1574 N N . ASN A 1 200 ? -14.773 -26.578 -28.5 1 92.62 200 ASN A N 1
ATOM 1575 C CA . ASN A 1 200 ? -15.211 -26.938 -29.844 1 92.62 200 ASN A CA 1
ATOM 1576 C C . ASN A 1 200 ? -14.023 -27.109 -30.797 1 92.62 200 ASN A C 1
ATOM 1578 O O . ASN A 1 200 ? -13.984 -26.516 -31.875 1 92.62 200 ASN A O 1
ATOM 1582 N N . TRP A 1 201 ? -13.094 -27.859 -30.344 1 95.81 201 TRP A N 1
ATOM 1583 C CA . TRP A 1 201 ? -11.898 -28.172 -31.125 1 95.81 201 TRP A CA 1
ATOM 1584 C C . TRP A 1 201 ? -11.891 -29.625 -31.547 1 95.81 201 TRP A C 1
ATOM 1586 O O . TRP A 1 201 ? -12.727 -30.422 -31.109 1 95.81 201 TRP A O 1
ATOM 1596 N N . ASN A 1 202 ? -11 -29.953 -32.469 1 95.88 202 ASN A N 1
ATOM 1597 C CA . ASN A 1 202 ? -10.82 -31.344 -32.875 1 95.88 202 ASN A CA 1
ATOM 1598 C C . ASN A 1 202 ? -9.992 -32.125 -31.859 1 95.88 202 ASN A C 1
ATOM 1600 O O . ASN A 1 202 ? -9.211 -31.531 -31.109 1 95.88 202 ASN A O 1
ATOM 1604 N N . TYR A 1 203 ? -10.328 -33.438 -31.844 1 95.88 203 TYR A N 1
ATOM 1605 C CA . TYR A 1 203 ? -9.477 -34.25 -30.984 1 95.88 203 TYR A CA 1
ATOM 1606 C C . TYR A 1 203 ? -9.32 -35.656 -31.562 1 95.88 203 TYR A C 1
ATOM 1608 O O . TYR A 1 203 ? -10.117 -36.094 -32.406 1 95.88 203 TYR A O 1
ATOM 1616 N N . ARG A 1 204 ? -8.211 -36.25 -31.203 1 93.56 204 ARG A N 1
ATOM 1617 C CA . ARG A 1 204 ? -7.949 -37.656 -31.438 1 93.56 204 ARG A CA 1
ATOM 1618 C C . ARG A 1 204 ? -7.566 -38.375 -30.141 1 93.56 204 ARG A C 1
ATOM 1620 O O . ARG A 1 204 ? -6.887 -37.812 -29.297 1 93.56 204 ARG A O 1
ATOM 1627 N N . LEU A 1 205 ? -8.039 -39.625 -30.062 1 90.5 205 LEU A N 1
ATOM 1628 C CA . LEU A 1 205 ? -7.723 -40.406 -28.859 1 90.5 205 LEU A CA 1
ATOM 1629 C C . LEU A 1 205 ? -6.781 -41.562 -29.203 1 90.5 205 LEU A C 1
ATOM 1631 O O . LEU A 1 205 ? -6.738 -42 -30.344 1 90.5 205 LEU A O 1
ATOM 1635 N N . LEU A 1 206 ? -5.996 -41.844 -28.25 1 84.94 206 LEU A N 1
ATOM 1636 C CA . LEU A 1 206 ? -5.082 -42.969 -28.375 1 84.94 206 LEU A CA 1
ATOM 1637 C C . LEU A 1 206 ? -5.52 -44.125 -27.469 1 84.94 206 LEU A C 1
ATOM 1639 O O . LEU A 1 206 ? -5.246 -44.125 -26.266 1 84.94 206 LEU A O 1
ATOM 1643 N N . HIS A 1 207 ? -6.156 -45.062 -28.016 1 79.44 207 HIS A N 1
ATOM 1644 C CA . HIS A 1 207 ? -6.707 -46.188 -27.234 1 79.44 207 HIS A CA 1
ATOM 1645 C C . HIS A 1 207 ? -5.68 -47.281 -27.062 1 79.44 207 HIS A C 1
ATOM 1647 O O . HIS A 1 207 ? -5.836 -48.375 -27.609 1 79.44 207 HIS A O 1
ATOM 1653 N N . VAL A 1 208 ? -4.645 -47.062 -26.469 1 74.5 208 VAL A N 1
ATOM 1654 C CA . VAL A 1 208 ? -3.611 -48.031 -26.172 1 74.5 208 VAL A CA 1
ATOM 1655 C C . VAL A 1 208 ? -3.328 -48.062 -24.672 1 74.5 208 VAL A C 1
ATOM 1657 O O . VAL A 1 208 ? -3.105 -47.031 -24.062 1 74.5 208 VAL A O 1
ATOM 1660 N N . PRO A 1 209 ? -3.416 -49.312 -24.094 1 66.5 209 PRO A N 1
ATOM 1661 C CA . PRO A 1 209 ? -3.09 -49.344 -22.656 1 66.5 209 PRO A CA 1
ATOM 1662 C C . PRO A 1 209 ? -1.645 -48.969 -22.375 1 66.5 209 PRO A C 1
ATOM 1664 O O . PRO A 1 209 ? -0.745 -49.281 -23.156 1 66.5 209 PRO A O 1
ATOM 1667 N N . ASP A 1 210 ? -1.336 -48.156 -21.344 1 62.5 210 ASP A N 1
ATOM 1668 C CA . ASP A 1 210 ? -0.012 -47.656 -20.984 1 62.5 210 ASP A CA 1
ATOM 1669 C C . ASP A 1 210 ? 0.893 -48.781 -20.5 1 62.5 210 ASP A C 1
ATOM 1671 O O . ASP A 1 210 ? 2.117 -48.688 -20.609 1 62.5 210 ASP A O 1
ATOM 1675 N N . ASN A 1 211 ? 0.273 -49.812 -20 1 63.5 211 ASN A N 1
ATOM 1676 C CA . ASN A 1 211 ? 1.076 -50.844 -19.375 1 63.5 211 ASN A CA 1
ATOM 1677 C C . ASN A 1 211 ? 1.177 -52.094 -20.266 1 63.5 211 ASN A C 1
ATOM 1679 O O . ASN A 1 211 ? 1.33 -53.219 -19.781 1 63.5 211 ASN A O 1
ATOM 1683 N N . LEU A 1 212 ? 1.181 -51.812 -21.469 1 68 212 LEU A N 1
ATOM 1684 C CA . LEU A 1 212 ? 1.301 -52.938 -22.359 1 68 212 LEU A CA 1
ATOM 1685 C C . LEU A 1 212 ? 2.736 -53.469 -22.391 1 68 212 LEU A C 1
ATOM 1687 O O . LEU A 1 212 ? 3.684 -52.656 -22.359 1 68 212 LEU A O 1
ATOM 1691 N N . GLY A 1 213 ? 2.805 -54.781 -22.281 1 66.69 213 GLY A N 1
ATOM 1692 C CA . GLY A 1 213 ? 4.117 -55.344 -22.531 1 66.69 213 GLY A CA 1
ATOM 1693 C C . GLY A 1 213 ? 4.695 -54.969 -23.875 1 66.69 213 GLY A C 1
ATOM 1694 O O . GLY A 1 213 ? 3.965 -54.531 -24.766 1 66.69 213 GLY A O 1
ATOM 1695 N N . ILE A 1 214 ? 5.965 -55.031 -23.984 1 71.19 214 ILE A N 1
ATOM 1696 C CA . ILE A 1 214 ? 6.719 -54.625 -25.156 1 71.19 214 ILE A CA 1
ATOM 1697 C C . ILE A 1 214 ? 6.16 -55.312 -26.406 1 71.19 214 ILE A C 1
ATOM 1699 O O . ILE A 1 214 ? 5.969 -54.656 -27.438 1 71.19 214 ILE A O 1
ATOM 1703 N N . GLU A 1 215 ? 5.828 -56.531 -26.312 1 77.12 215 GLU A N 1
ATOM 1704 C CA . GLU A 1 215 ? 5.359 -57.281 -27.469 1 77.12 215 GLU A CA 1
ATOM 1705 C C . GLU A 1 215 ? 3.984 -56.812 -27.922 1 77.12 215 GLU A C 1
ATOM 1707 O O . GLU A 1 215 ? 3.752 -56.594 -29.109 1 77.12 215 GLU A O 1
ATOM 1712 N N . ALA A 1 216 ? 3.154 -56.656 -26.938 1 76.75 216 ALA A N 1
ATOM 1713 C CA . ALA A 1 216 ? 1.814 -56.156 -27.25 1 76.75 216 ALA A CA 1
ATOM 1714 C C . ALA A 1 216 ? 1.866 -54.75 -27.828 1 76.75 216 ALA A C 1
ATOM 1716 O O . ALA A 1 216 ? 1.158 -54.438 -28.797 1 76.75 216 ALA A O 1
ATOM 1717 N N . ALA A 1 217 ? 2.729 -53.969 -27.312 1 75.38 217 ALA A N 1
ATOM 1718 C CA . ALA A 1 217 ? 2.879 -52.594 -27.75 1 75.38 217 ALA A CA 1
ATOM 1719 C C . ALA A 1 217 ? 3.33 -52.531 -29.219 1 75.38 217 ALA A C 1
ATOM 1721 O O . ALA A 1 217 ? 2.824 -51.719 -29.984 1 75.38 217 ALA A O 1
ATOM 1722 N N . LYS A 1 218 ? 4.191 -53.375 -29.562 1 77.5 218 LYS A N 1
ATOM 1723 C CA . LYS A 1 218 ? 4.719 -53.438 -30.922 1 77.5 218 LYS A CA 1
ATOM 1724 C C . LYS A 1 218 ? 3.619 -53.75 -31.938 1 77.5 218 LYS A C 1
ATOM 1726 O O . LYS A 1 218 ? 3.604 -53.188 -33.031 1 77.5 218 LYS A O 1
ATOM 1731 N N . ILE A 1 219 ? 2.803 -54.594 -31.469 1 82.69 219 ILE A N 1
ATOM 1732 C CA . ILE A 1 219 ? 1.727 -55.031 -32.375 1 82.69 219 ILE A CA 1
ATOM 1733 C C . ILE A 1 219 ? 0.721 -53.875 -32.531 1 82.69 219 ILE A C 1
ATOM 1735 O O . ILE A 1 219 ? 0.294 -53.594 -33.656 1 82.69 219 ILE A O 1
ATOM 1739 N N . ILE A 1 220 ? 0.372 -53.281 -31.484 1 81.25 220 ILE A N 1
ATOM 1740 C CA . ILE A 1 220 ? -0.641 -52.219 -31.5 1 81.25 220 ILE A CA 1
ATOM 1741 C C . ILE A 1 220 ? -0.127 -51.031 -32.281 1 81.25 220 ILE A C 1
ATOM 1743 O O . ILE A 1 220 ? -0.894 -50.344 -32.969 1 81.25 220 ILE A O 1
ATOM 1747 N N . MET A 1 221 ? 1.168 -50.844 -32.25 1 83.06 221 MET A N 1
ATOM 1748 C CA . MET A 1 221 ? 1.792 -49.688 -32.875 1 83.06 221 MET A CA 1
ATOM 1749 C C . MET A 1 221 ? 1.744 -49.781 -34.406 1 83.06 221 MET A C 1
ATOM 1751 O O . MET A 1 221 ? 1.939 -48.812 -35.125 1 83.06 221 MET A O 1
ATOM 1755 N N . LYS A 1 222 ? 1.414 -50.969 -34.812 1 85.5 222 LYS A N 1
ATOM 1756 C CA . LYS A 1 222 ? 1.379 -51.188 -36.25 1 85.5 222 LYS A CA 1
ATOM 1757 C C . LYS A 1 222 ? -0.024 -50.969 -36.812 1 85.5 222 LYS A C 1
ATOM 1759 O O . LYS A 1 222 ? -0.211 -50.938 -38.031 1 85.5 222 LYS A O 1
ATOM 1764 N N . GLU A 1 223 ? -0.862 -50.844 -35.938 1 87.25 223 GLU A N 1
ATOM 1765 C CA . GLU A 1 223 ? -2.232 -50.594 -36.375 1 87.25 223 GLU A CA 1
ATOM 1766 C C . GLU A 1 223 ? -2.361 -49.219 -37.031 1 87.25 223 GLU A C 1
ATOM 1768 O O . GLU A 1 223 ? -1.807 -48.219 -36.531 1 87.25 223 GLU A O 1
ATOM 1773 N N . LYS A 1 224 ? -3.148 -49.094 -38.094 1 89.94 224 LYS A N 1
ATOM 1774 C CA . LYS A 1 224 ? -3.266 -47.906 -38.906 1 89.94 224 LYS A CA 1
ATOM 1775 C C . LYS A 1 224 ? -3.764 -46.719 -38.094 1 89.94 224 LYS A C 1
ATOM 1777 O O . LYS A 1 224 ? -3.209 -45.625 -38.156 1 89.94 224 LYS A O 1
ATOM 1782 N N . ASP A 1 225 ? -4.797 -46.938 -37.344 1 87.12 225 ASP A N 1
ATOM 1783 C CA . ASP A 1 225 ? -5.383 -45.875 -36.562 1 87.12 225 ASP A CA 1
ATOM 1784 C C . ASP A 1 225 ? -4.383 -45.312 -35.531 1 87.12 225 ASP A C 1
ATOM 1786 O O . ASP A 1 225 ? -4.332 -44.125 -35.281 1 87.12 225 ASP A O 1
ATOM 1790 N N . VAL A 1 226 ? -3.645 -46.188 -34.938 1 87.38 226 VAL A N 1
ATOM 1791 C CA . VAL A 1 226 ? -2.66 -45.812 -33.906 1 87.38 226 VAL A CA 1
ATOM 1792 C C . VAL A 1 226 ? -1.519 -45.031 -34.562 1 87.38 226 VAL A C 1
ATOM 1794 O O . VAL A 1 226 ? -1.052 -44.031 -34.031 1 87.38 226 VAL A O 1
ATOM 1797 N N . ILE A 1 227 ? -1.104 -45.438 -35.688 1 88.56 227 ILE A N 1
ATOM 1798 C CA . ILE A 1 227 ? -0.034 -44.781 -36.438 1 88.56 227 ILE A CA 1
ATOM 1799 C C . ILE A 1 227 ? -0.458 -43.344 -36.781 1 88.56 227 ILE A C 1
ATOM 1801 O O . ILE A 1 227 ? 0.333 -42.406 -36.656 1 88.56 227 ILE A O 1
ATOM 1805 N N . GLU A 1 228 ? -1.609 -43.219 -37.188 1 90.25 228 GLU A N 1
ATOM 1806 C CA . GLU A 1 228 ? -2.127 -41.906 -37.562 1 90.25 228 GLU A CA 1
ATOM 1807 C C . GLU A 1 228 ? -2.094 -40.938 -36.375 1 90.25 228 GLU A C 1
ATOM 1809 O O . GLU A 1 228 ? -1.627 -39.812 -36.5 1 90.25 228 GLU A O 1
ATOM 1814 N N . VAL A 1 229 ? -2.611 -41.438 -35.281 1 89.94 229 VAL A N 1
ATOM 1815 C CA . VAL A 1 229 ? -2.664 -40.594 -34.094 1 89.94 229 VAL A CA 1
ATOM 1816 C C . VAL A 1 229 ? -1.247 -40.281 -33.625 1 89.94 229 VAL A C 1
ATOM 1818 O O . VAL A 1 229 ? -0.949 -39.156 -33.219 1 89.94 229 VAL A O 1
ATOM 1821 N N . MET A 1 230 ? -0.393 -41.25 -33.688 1 88.5 230 MET A N 1
ATOM 1822 C CA . MET A 1 230 ? 0.994 -41.062 -33.281 1 88.5 230 MET A CA 1
ATOM 1823 C C . MET A 1 230 ? 1.684 -40 -34.125 1 88.5 230 MET A C 1
ATOM 1825 O O . MET A 1 230 ? 2.488 -39.219 -33.625 1 88.5 230 MET A O 1
ATOM 1829 N N . ASN A 1 231 ? 1.361 -40 -35.344 1 89.94 231 ASN A N 1
ATOM 1830 C CA . ASN A 1 231 ? 1.932 -38.969 -36.25 1 89.94 231 ASN A CA 1
ATOM 1831 C C . ASN A 1 231 ? 1.478 -37.562 -35.875 1 89.94 231 ASN A C 1
ATOM 1833 O O . ASN A 1 231 ? 2.266 -36.625 -35.906 1 89.94 231 ASN A O 1
ATOM 1837 N N . ILE A 1 232 ? 0.285 -37.5 -35.469 1 92.5 232 ILE A N 1
ATOM 1838 C CA . ILE A 1 232 ? -0.256 -36.219 -35.062 1 92.5 232 ILE A CA 1
ATOM 1839 C C . ILE A 1 232 ? 0.417 -35.75 -33.75 1 92.5 232 ILE A C 1
ATOM 1841 O O . ILE A 1 232 ? 0.784 -34.594 -33.625 1 92.5 232 ILE A O 1
ATOM 1845 N N . ILE A 1 233 ? 0.561 -36.688 -32.844 1 90.62 233 ILE A N 1
ATOM 1846 C CA . ILE A 1 233 ? 1.191 -36.406 -31.578 1 90.62 233 ILE A CA 1
ATOM 1847 C C . ILE A 1 233 ? 2.611 -35.906 -31.797 1 90.62 233 ILE A C 1
ATOM 1849 O O . ILE A 1 233 ? 3.045 -34.969 -31.141 1 90.62 233 ILE A O 1
ATOM 1853 N N . GLU A 1 234 ? 3.299 -36.469 -32.688 1 88.88 234 GLU A N 1
ATOM 1854 C CA . GLU A 1 234 ? 4.684 -36.125 -33 1 88.88 234 GLU A CA 1
ATOM 1855 C C . GLU A 1 234 ? 4.773 -34.719 -33.562 1 88.88 234 GLU A C 1
ATOM 1857 O O . GLU A 1 234 ? 5.824 -34.062 -33.5 1 88.88 234 GLU A O 1
ATOM 1862 N N . ASP A 1 235 ? 3.689 -34.25 -34.094 1 90 235 ASP A N 1
ATOM 1863 C CA . ASP A 1 235 ? 3.658 -32.906 -34.719 1 90 235 ASP A CA 1
ATOM 1864 C C . ASP A 1 235 ? 3.09 -31.875 -33.75 1 90 235 ASP A C 1
ATOM 1866 O O . ASP A 1 235 ? 2.672 -30.797 -34.188 1 90 235 ASP A O 1
ATOM 1870 N N . ALA A 1 236 ? 3.078 -32.219 -32.531 1 95.25 236 ALA A N 1
ATOM 1871 C CA . ALA A 1 236 ? 2.49 -31.297 -31.562 1 95.25 236 ALA A CA 1
ATOM 1872 C C . ALA A 1 236 ? 3.24 -29.969 -31.531 1 95.25 236 ALA A C 1
ATOM 1874 O O . ALA A 1 236 ? 4.473 -29.953 -31.594 1 95.25 236 ALA A O 1
ATOM 1875 N N . ASP A 1 237 ? 2.469 -28.859 -31.5 1 96.31 237 ASP A N 1
ATOM 1876 C CA . ASP A 1 237 ? 3.023 -27.516 -31.391 1 96.31 237 ASP A CA 1
ATOM 1877 C C . ASP A 1 237 ? 3.148 -27.078 -29.922 1 96.31 237 ASP A C 1
ATOM 1879 O O . ASP A 1 237 ? 4.012 -26.281 -29.578 1 96.31 237 ASP A O 1
ATOM 1883 N N . ILE A 1 238 ? 2.217 -27.594 -29.109 1 97.44 238 ILE A N 1
ATOM 1884 C CA . ILE A 1 238 ? 2.189 -27.297 -27.672 1 97.44 238 ILE A CA 1
ATOM 1885 C C . ILE A 1 238 ? 2.041 -28.594 -26.891 1 97.44 238 ILE A C 1
ATOM 1887 O O . ILE A 1 238 ? 1.232 -29.453 -27.234 1 97.44 238 ILE A O 1
ATOM 1891 N N . LEU A 1 239 ? 2.861 -28.766 -25.906 1 96.69 239 LEU A N 1
ATOM 1892 C CA . LEU A 1 239 ? 2.773 -29.891 -24.969 1 96.69 239 LEU A CA 1
ATOM 1893 C C . LEU A 1 239 ? 2.496 -29.391 -23.547 1 96.69 239 LEU A C 1
ATOM 1895 O O . LEU A 1 239 ? 3.189 -28.5 -23.047 1 96.69 239 LEU A O 1
ATOM 1899 N N . ILE A 1 240 ? 1.442 -29.906 -22.922 1 97.5 240 ILE A N 1
ATOM 1900 C CA . ILE A 1 240 ? 1.091 -29.547 -21.547 1 97.5 240 ILE A CA 1
ATOM 1901 C C . ILE A 1 240 ? 1.14 -30.797 -20.656 1 97.5 240 ILE A C 1
ATOM 1903 O O . ILE A 1 240 ? 0.461 -31.781 -20.938 1 97.5 240 ILE A O 1
ATOM 1907 N N . TYR A 1 241 ? 1.926 -30.703 -19.641 1 95.44 241 TYR A N 1
ATOM 1908 C CA . TYR A 1 241 ? 2.094 -31.906 -18.844 1 95.44 241 TYR A CA 1
ATOM 1909 C C . TYR A 1 241 ? 2.305 -31.562 -17.375 1 95.44 241 TYR A C 1
ATOM 1911 O O . TYR A 1 241 ? 2.582 -30.422 -17.031 1 95.44 241 TYR A O 1
ATOM 1919 N N . GLY A 1 242 ? 2.037 -32.531 -16.531 1 96.19 242 GLY A N 1
ATOM 1920 C CA . GLY A 1 242 ? 2.291 -32.406 -15.102 1 96.19 242 GLY A CA 1
ATOM 1921 C C . GLY A 1 242 ? 3.635 -32.969 -14.68 1 96.19 242 GLY A C 1
ATOM 1922 O O . GLY A 1 242 ? 4.242 -33.75 -15.422 1 96.19 242 GLY A O 1
ATOM 1923 N N . VAL A 1 243 ? 4.035 -32.5 -13.531 1 95.81 243 VAL A N 1
ATOM 1924 C CA . VAL A 1 243 ? 5.285 -32.969 -12.953 1 95.81 243 VAL A CA 1
ATOM 1925 C C . VAL A 1 243 ? 5.004 -33.688 -11.625 1 95.81 243 VAL A C 1
ATOM 1927 O O . VAL A 1 243 ? 4.18 -33.219 -10.836 1 95.81 243 VAL A O 1
ATOM 1930 N N . GLY A 1 244 ? 5.648 -34.844 -11.484 1 95.38 244 GLY A N 1
ATOM 1931 C CA . GLY A 1 244 ? 5.508 -35.594 -10.234 1 95.38 244 GLY A CA 1
ATOM 1932 C C . GLY A 1 244 ? 6.828 -36.094 -9.695 1 95.38 244 GLY A C 1
ATOM 1933 O O . GLY A 1 244 ? 7.809 -36.188 -10.43 1 95.38 244 GLY A O 1
ATOM 1934 N N . ARG A 1 245 ? 6.75 -36.406 -8.43 1 96.44 245 ARG A N 1
ATOM 1935 C CA . ARG A 1 245 ? 7.906 -37.062 -7.84 1 96.44 245 ARG A CA 1
ATOM 1936 C C . ARG A 1 245 ? 8.07 -38.469 -8.398 1 96.44 245 ARG A C 1
ATOM 1938 O O . ARG A 1 245 ? 7.086 -39.188 -8.594 1 96.44 245 ARG A O 1
ATOM 1945 N N . ALA A 1 246 ? 9.266 -38.875 -8.523 1 95.69 246 ALA A N 1
ATOM 1946 C CA . ALA A 1 246 ? 9.555 -40.188 -9.109 1 95.69 246 ALA A CA 1
ATOM 1947 C C . ALA A 1 246 ? 8.984 -41.312 -8.266 1 95.69 246 ALA A C 1
ATOM 1949 O O . ALA A 1 246 ? 8.344 -42.219 -8.789 1 95.69 246 ALA A O 1
ATOM 1950 N N . ASP A 1 247 ? 9.18 -41.219 -6.992 1 95.12 247 ASP A N 1
ATOM 1951 C CA . ASP A 1 247 ? 8.742 -42.281 -6.09 1 95.12 247 ASP A CA 1
ATOM 1952 C C . ASP A 1 247 ? 7.219 -42.406 -6.098 1 95.12 247 ASP A C 1
ATOM 1954 O O . ASP A 1 247 ? 6.691 -43.531 -6.188 1 95.12 247 ASP A O 1
ATOM 1958 N N . GLU A 1 248 ? 6.562 -41.281 -6.074 1 93.44 248 GLU A N 1
ATOM 1959 C CA . GLU A 1 248 ? 5.105 -41.281 -6.027 1 93.44 248 GLU A CA 1
ATOM 1960 C C . GLU A 1 248 ? 4.512 -41.781 -7.352 1 93.44 248 GLU A C 1
ATOM 1962 O O . GLU A 1 248 ? 3.566 -42.562 -7.359 1 93.44 248 GLU A O 1
ATOM 1967 N N . MET A 1 249 ? 5.07 -41.312 -8.383 1 90.31 249 MET A N 1
ATOM 1968 C CA . MET A 1 249 ? 4.531 -41.656 -9.695 1 90.31 249 MET A CA 1
ATOM 1969 C C . MET A 1 249 ? 4.797 -43.125 -10.016 1 90.31 249 MET A C 1
ATOM 1971 O O . MET A 1 249 ? 3.955 -43.812 -10.617 1 90.31 249 MET A O 1
ATOM 1975 N N . ALA A 1 250 ? 5.91 -43.594 -9.664 1 90.69 250 ALA A N 1
ATOM 1976 C CA . ALA A 1 250 ? 6.227 -45.031 -9.859 1 90.69 250 ALA A CA 1
ATOM 1977 C C . ALA A 1 250 ? 5.254 -45.906 -9.094 1 90.69 250 ALA A C 1
ATOM 1979 O O . ALA A 1 250 ? 4.797 -46.938 -9.617 1 90.69 250 ALA A O 1
ATOM 1980 N N . LYS A 1 251 ? 4.961 -45.469 -7.898 1 90.5 251 LYS A N 1
ATOM 1981 C CA . LYS A 1 251 ? 4 -46.219 -7.086 1 90.5 251 LYS A CA 1
ATOM 1982 C C . LYS A 1 251 ? 2.615 -46.188 -7.723 1 90.5 251 LYS A C 1
ATOM 1984 O O . LYS A 1 251 ? 1.936 -47.219 -7.766 1 90.5 251 LYS A O 1
ATOM 1989 N N . ARG A 1 252 ? 2.252 -45.125 -8.219 1 84.69 252 ARG A N 1
ATOM 1990 C CA . ARG A 1 252 ? 0.949 -44.969 -8.852 1 84.69 252 ARG A CA 1
ATOM 1991 C C . ARG A 1 252 ? 0.838 -45.812 -10.102 1 84.69 252 ARG A C 1
ATOM 1993 O O . ARG A 1 252 ? -0.252 -46.281 -10.461 1 84.69 252 ARG A O 1
ATOM 2000 N N . ARG A 1 253 ? 1.944 -46.062 -10.734 1 81.25 253 ARG A N 1
ATOM 2001 C CA . ARG A 1 253 ? 1.959 -46.844 -11.977 1 81.25 253 ARG A CA 1
ATOM 2002 C C . ARG A 1 253 ? 2.102 -48.344 -11.68 1 81.25 253 ARG A C 1
ATOM 2004 O O . ARG A 1 253 ? 2.25 -49.125 -12.602 1 81.25 253 ARG A O 1
ATOM 2011 N N . GLY A 1 254 ? 2.213 -48.719 -10.445 1 82.12 254 GLY A N 1
ATOM 2012 C CA . GLY A 1 254 ? 2.193 -50.125 -10.039 1 82.12 254 GLY A CA 1
ATOM 2013 C C . GLY A 1 254 ? 3.572 -50.75 -10 1 82.12 254 GLY A C 1
ATOM 2014 O O . GLY A 1 254 ? 3.701 -51.969 -9.984 1 82.12 254 GLY A O 1
ATOM 2015 N N . MET A 1 255 ? 4.539 -49.938 -10.023 1 85.38 255 MET A N 1
ATOM 2016 C CA . MET A 1 255 ? 5.891 -50.5 -9.922 1 85.38 255 MET A CA 1
ATOM 2017 C C . MET A 1 255 ? 6.121 -51.125 -8.555 1 85.38 255 MET A C 1
ATOM 2019 O O . MET A 1 255 ? 5.656 -50.594 -7.539 1 85.38 255 MET A O 1
ATOM 2023 N N . SER A 1 256 ? 6.789 -52.25 -8.562 1 90.62 256 SER A N 1
ATOM 2024 C CA . SER A 1 256 ? 7.094 -52.906 -7.297 1 90.62 256 SER A CA 1
ATOM 2025 C C . SER A 1 256 ? 8.055 -52.094 -6.453 1 90.62 256 SER A C 1
ATOM 2027 O O . SER A 1 256 ? 8.789 -51.25 -6.98 1 90.62 256 SER A O 1
ATOM 2029 N N . GLU A 1 257 ? 8.023 -52.344 -5.16 1 94.19 257 GLU A N 1
ATOM 2030 C CA . GLU A 1 257 ? 8.914 -51.625 -4.242 1 94.19 257 GLU A CA 1
ATOM 2031 C C . GLU A 1 257 ? 10.375 -51.812 -4.621 1 94.19 257 GLU A C 1
ATOM 2033 O O . GLU A 1 257 ? 11.188 -50.906 -4.492 1 94.19 257 GLU A O 1
ATOM 2038 N N . GLN A 1 258 ? 10.664 -53 -5.055 1 93.5 258 GLN A N 1
ATOM 2039 C CA . GLN A 1 258 ? 12.023 -53.281 -5.477 1 93.5 258 GLN A CA 1
ATOM 2040 C C . GLN A 1 258 ? 12.422 -52.469 -6.703 1 93.5 258 GLN A C 1
ATOM 2042 O O . GLN A 1 258 ? 13.531 -51.938 -6.77 1 93.5 258 GLN A O 1
ATOM 2047 N N . ASN A 1 259 ? 11.57 -52.375 -7.656 1 91.31 259 ASN A N 1
ATOM 2048 C CA . ASN A 1 259 ? 11.844 -51.625 -8.875 1 91.31 259 ASN A CA 1
ATOM 2049 C C . ASN A 1 259 ? 11.906 -50.125 -8.594 1 91.31 259 ASN A C 1
ATOM 2051 O O . ASN A 1 259 ? 12.672 -49.375 -9.234 1 91.31 259 ASN A O 1
ATOM 2055 N N . ILE A 1 260 ? 11.086 -49.688 -7.652 1 94.81 260 ILE A N 1
ATOM 2056 C CA . ILE A 1 260 ? 11.125 -48.312 -7.254 1 94.81 260 ILE A CA 1
ATOM 2057 C C . ILE A 1 260 ? 12.469 -47.969 -6.609 1 94.81 260 ILE A C 1
ATOM 2059 O O . ILE A 1 260 ? 13.07 -46.938 -6.898 1 94.81 260 ILE A O 1
ATOM 2063 N N . ALA A 1 261 ? 12.914 -48.844 -5.754 1 95.25 261 ALA A N 1
ATOM 2064 C CA . ALA A 1 261 ? 14.211 -48.656 -5.117 1 95.25 261 ALA A CA 1
ATOM 2065 C C . ALA A 1 261 ? 15.328 -48.562 -6.16 1 95.25 261 ALA A C 1
ATOM 2067 O O . ALA A 1 261 ? 16.219 -47.719 -6.055 1 95.25 261 ALA A O 1
ATOM 2068 N N . LYS A 1 262 ? 15.234 -49.406 -7.145 1 94.31 262 LYS A N 1
ATOM 2069 C CA . LYS A 1 262 ? 16.219 -49.406 -8.219 1 94.31 262 LYS A CA 1
ATOM 2070 C C . LYS A 1 262 ? 16.172 -48.094 -9.008 1 94.31 262 LYS A C 1
ATOM 2072 O O . LYS A 1 262 ? 17.203 -47.531 -9.383 1 94.31 262 LYS A O 1
ATOM 2077 N N . LEU A 1 263 ? 15 -47.688 -9.25 1 94.31 263 LEU A N 1
ATOM 2078 C CA . LEU A 1 263 ? 14.766 -46.438 -9.969 1 94.31 263 LEU A CA 1
ATOM 2079 C C . LEU A 1 263 ? 15.383 -45.25 -9.219 1 94.31 263 LEU A C 1
ATOM 2081 O O . LEU A 1 263 ? 16.047 -44.406 -9.82 1 94.31 263 LEU A O 1
ATOM 2085 N N . LEU A 1 264 ? 15.188 -45.25 -7.906 1 96.06 264 LEU A N 1
ATOM 2086 C CA . LEU A 1 264 ? 15.711 -44.156 -7.066 1 96.06 264 LEU A CA 1
ATOM 2087 C C . LEU A 1 264 ? 17.234 -44.25 -6.945 1 96.06 264 LEU A C 1
ATOM 2089 O O . LEU A 1 264 ? 17.906 -43.219 -6.879 1 96.06 264 LEU A O 1
ATOM 2093 N N . GLU A 1 265 ? 17.75 -45.438 -6.949 1 95.38 265 GLU A N 1
ATOM 2094 C CA . GLU A 1 265 ? 19.203 -45.656 -6.914 1 95.38 265 GLU A CA 1
ATOM 2095 C C . GLU A 1 265 ? 19.859 -45.125 -8.172 1 95.38 265 GLU A C 1
ATOM 2097 O O . GLU A 1 265 ? 21 -44.656 -8.133 1 95.38 265 GLU A O 1
ATOM 2102 N N . LYS A 1 266 ? 19.047 -45.188 -9.219 1 94.75 266 LYS A N 1
ATOM 2103 C CA . LYS A 1 266 ? 19.562 -44.656 -10.484 1 94.75 266 LYS A CA 1
ATOM 2104 C C . LYS A 1 266 ? 19.516 -43.125 -10.492 1 94.75 266 LYS A C 1
ATOM 2106 O O . LYS A 1 266 ? 19.953 -42.5 -11.461 1 94.75 266 LYS A O 1
ATOM 2111 N N . GLY A 1 267 ? 18.891 -42.562 -9.43 1 96.38 267 GLY A N 1
ATOM 2112 C CA . GLY A 1 267 ? 18.938 -41.125 -9.266 1 96.38 267 GLY A CA 1
ATOM 2113 C C . GLY A 1 267 ? 17.641 -40.438 -9.703 1 96.38 267 GLY A C 1
ATOM 2114 O O . GLY A 1 267 ? 17.609 -39.219 -9.891 1 96.38 267 GLY A O 1
ATOM 2115 N N . ALA A 1 268 ? 16.641 -41.188 -9.938 1 96.44 268 ALA A N 1
ATOM 2116 C CA . ALA A 1 268 ? 15.375 -40.625 -10.367 1 96.44 268 ALA A CA 1
ATOM 2117 C C . ALA A 1 268 ? 14.805 -39.688 -9.297 1 96.44 268 ALA A C 1
ATOM 2119 O O . ALA A 1 268 ? 14.609 -40.094 -8.148 1 96.44 268 ALA A O 1
ATOM 2120 N N . LEU A 1 269 ? 14.5 -38.469 -9.727 1 97.31 269 LEU A N 1
ATOM 2121 C CA . LEU A 1 269 ? 13.945 -37.5 -8.797 1 97.31 269 LEU A CA 1
ATOM 2122 C C . LEU A 1 269 ? 12.547 -37.062 -9.227 1 97.31 269 LEU A C 1
ATOM 2124 O O . LEU A 1 269 ? 11.672 -36.844 -8.383 1 97.31 269 LEU A O 1
ATOM 2128 N N . GLY A 1 270 ? 12.398 -36.969 -10.516 1 96.88 270 GLY A N 1
ATOM 2129 C CA . GLY A 1 270 ? 11.125 -36.5 -11.031 1 96.88 270 GLY A CA 1
ATOM 2130 C C . GLY A 1 270 ? 10.633 -37.281 -12.227 1 96.88 270 GLY A C 1
ATOM 2131 O O . GLY A 1 270 ? 11.406 -38 -12.875 1 96.88 270 GLY A O 1
ATOM 2132 N N . GLU A 1 271 ? 9.367 -37.188 -12.453 1 93.25 271 GLU A N 1
ATOM 2133 C CA . GLU A 1 271 ? 8.727 -37.844 -13.586 1 93.25 271 GLU A CA 1
ATOM 2134 C C . GLU A 1 271 ? 7.867 -36.875 -14.375 1 93.25 271 GLU A C 1
ATOM 2136 O O . GLU A 1 271 ? 7.164 -36.031 -13.789 1 93.25 271 GLU A O 1
ATOM 2141 N N . ALA A 1 272 ? 7.938 -36.938 -15.664 1 91.38 272 ALA A N 1
ATOM 2142 C CA . ALA A 1 272 ? 7.105 -36.156 -16.578 1 91.38 272 ALA A CA 1
ATOM 2143 C C . ALA A 1 272 ? 6.82 -36.938 -17.859 1 91.38 272 ALA A C 1
ATOM 2145 O O . ALA A 1 272 ? 7.746 -37.438 -18.516 1 91.38 272 ALA A O 1
ATOM 2146 N N . PHE A 1 273 ? 5.621 -37.062 -18.172 1 87.62 273 PHE A N 1
ATOM 2147 C CA . PHE A 1 273 ? 5.082 -37.688 -19.375 1 87.62 273 PHE A CA 1
ATOM 2148 C C . PHE A 1 273 ? 5.766 -39.031 -19.656 1 87.62 273 PHE A C 1
ATOM 2150 O O . PHE A 1 273 ? 6.172 -39.281 -20.781 1 87.62 273 PHE A O 1
ATOM 2157 N N . GLY A 1 274 ? 6.027 -39.75 -18.625 1 83.62 274 GLY A N 1
ATOM 2158 C CA . GLY A 1 274 ? 6.457 -41.156 -18.734 1 83.62 274 GLY A CA 1
ATOM 2159 C C . GLY A 1 274 ? 7.961 -41.312 -18.594 1 83.62 274 GLY A C 1
ATOM 2160 O O . GLY A 1 274 ? 8.469 -42.438 -18.641 1 83.62 274 GLY A O 1
ATOM 2161 N N . HIS A 1 275 ? 8.602 -40.25 -18.422 1 89.38 275 HIS A N 1
ATOM 2162 C CA . HIS A 1 275 ? 10.047 -40.281 -18.25 1 89.38 275 HIS A CA 1
ATOM 2163 C C . HIS A 1 275 ? 10.461 -39.875 -16.844 1 89.38 275 HIS A C 1
ATOM 2165 O O . HIS A 1 275 ? 9.867 -38.969 -16.266 1 89.38 275 HIS A O 1
ATOM 2171 N N . TYR A 1 276 ? 11.508 -40.656 -16.375 1 93.94 276 TYR A N 1
ATOM 2172 C CA . TYR A 1 276 ? 12.07 -40.344 -15.062 1 93.94 276 TYR A CA 1
ATOM 2173 C C . TYR A 1 276 ? 13.422 -39.656 -15.203 1 93.94 276 TYR A C 1
ATOM 2175 O O . TYR A 1 276 ? 14.281 -40.094 -15.977 1 93.94 276 TYR A O 1
ATOM 2183 N N . PHE A 1 277 ? 13.531 -38.562 -14.445 1 95.81 277 PHE A N 1
ATOM 2184 C CA . PHE A 1 277 ? 14.695 -37.719 -14.625 1 95.81 277 PHE A CA 1
ATOM 2185 C C . PHE A 1 277 ? 15.539 -37.688 -13.359 1 95.81 277 PHE A C 1
ATOM 2187 O O . PHE A 1 277 ? 15.008 -37.75 -12.242 1 95.81 277 PHE A O 1
ATOM 2194 N N . ASN A 1 278 ? 16.859 -37.531 -13.555 1 96.69 278 ASN A N 1
ATOM 2195 C CA . ASN A 1 278 ? 17.766 -37.375 -12.43 1 96.69 278 ASN A CA 1
ATOM 2196 C C . ASN A 1 278 ? 18.125 -35.906 -12.18 1 96.69 278 ASN A C 1
ATOM 2198 O O . ASN A 1 278 ? 17.531 -35 -12.781 1 96.69 278 ASN A O 1
ATOM 2202 N N . LYS A 1 279 ? 19.047 -35.656 -11.289 1 94.88 279 LYS A N 1
ATOM 2203 C CA . LYS A 1 279 ? 19.391 -34.344 -10.828 1 94.88 279 LYS A CA 1
ATOM 2204 C C . LYS A 1 279 ? 19.969 -33.5 -11.961 1 94.88 279 LYS A C 1
ATOM 2206 O O . LYS A 1 279 ? 19.906 -32.25 -11.922 1 94.88 279 LYS A O 1
ATOM 2211 N N . ASN A 1 280 ? 20.484 -34.125 -12.992 1 94.5 280 ASN A N 1
ATOM 2212 C CA . ASN A 1 280 ? 21.109 -33.438 -14.117 1 94.5 280 ASN A CA 1
ATOM 2213 C C . ASN A 1 280 ? 20.141 -33.25 -15.273 1 94.5 280 ASN A C 1
ATOM 2215 O O . ASN A 1 280 ? 20.531 -32.781 -16.344 1 94.5 280 ASN A O 1
ATOM 2219 N N . GLY A 1 281 ? 18.969 -33.656 -15.055 1 93.62 281 GLY A N 1
ATOM 2220 C CA . GLY A 1 281 ? 17.969 -33.5 -16.094 1 93.62 281 GLY A CA 1
ATOM 2221 C C . GLY A 1 281 ? 18.047 -34.594 -17.156 1 93.62 281 GLY A C 1
ATOM 2222 O O . GLY A 1 281 ? 17.5 -34.438 -18.25 1 93.62 281 GLY A O 1
ATOM 2223 N N . GLU A 1 282 ? 18.672 -35.625 -16.797 1 93.69 282 GLU A N 1
ATOM 2224 C CA . GLU A 1 282 ? 18.812 -36.75 -17.734 1 93.69 282 GLU A CA 1
ATOM 2225 C C . GLU A 1 282 ? 17.75 -37.812 -17.484 1 93.69 282 GLU A C 1
ATOM 2227 O O . GLU A 1 282 ? 17.391 -38.094 -16.344 1 93.69 282 GLU A O 1
ATOM 2232 N N . ILE A 1 283 ? 17.328 -38.438 -18.562 1 92.88 283 ILE A N 1
ATOM 2233 C CA . ILE A 1 283 ? 16.359 -39.531 -18.438 1 92.88 283 ILE A CA 1
ATOM 2234 C C . ILE A 1 283 ? 17.062 -40.781 -17.922 1 92.88 283 ILE A C 1
ATOM 2236 O O . ILE A 1 283 ? 18.047 -41.219 -18.516 1 92.88 283 ILE A O 1
ATOM 2240 N N . VAL A 1 284 ? 16.531 -41.344 -16.859 1 94.56 284 VAL A N 1
ATOM 2241 C CA . VAL A 1 284 ? 17.156 -42.531 -16.297 1 94.56 284 VAL A CA 1
ATOM 2242 C C . VAL A 1 284 ? 16.266 -43.75 -16.5 1 94.56 284 VAL A C 1
ATOM 2244 O O . VAL A 1 284 ? 16.719 -44.875 -16.375 1 94.56 284 VAL A O 1
ATOM 2247 N N . TYR A 1 285 ? 15.047 -43.469 -16.734 1 89.75 285 TYR A N 1
ATOM 2248 C CA . TYR A 1 285 ? 14.078 -44.531 -16.969 1 89.75 285 TYR A CA 1
ATOM 2249 C C . TYR A 1 285 ? 12.898 -44.031 -17.781 1 89.75 285 TYR A C 1
ATOM 2251 O O . TYR A 1 285 ? 12.5 -42.875 -17.656 1 89.75 285 TYR A O 1
ATOM 2259 N N . SER A 1 286 ? 12.383 -44.812 -18.656 1 86.06 286 SER A N 1
ATOM 2260 C CA . SER A 1 286 ? 11.203 -44.5 -19.453 1 86.06 286 SER A CA 1
ATOM 2261 C C . SER A 1 286 ? 10.18 -45.625 -19.422 1 86.06 286 SER A C 1
ATOM 2263 O O . SER A 1 286 ? 10.539 -46.812 -19.547 1 86.06 286 SER A O 1
ATOM 2265 N N . THR A 1 287 ? 9.07 -45.312 -19.047 1 73.56 287 THR A N 1
ATOM 2266 C CA . THR A 1 287 ? 8.023 -46.312 -18.969 1 73.56 287 THR A CA 1
ATOM 2267 C C . THR A 1 287 ? 7.266 -46.438 -20.297 1 73.56 287 THR A C 1
ATOM 2269 O O . THR A 1 287 ? 6.539 -47.375 -20.531 1 73.56 287 THR A O 1
ATOM 2272 N N . SER A 1 288 ? 7.223 -45.344 -21.031 1 62.19 288 SER A N 1
ATOM 2273 C CA . SER A 1 288 ? 6.215 -45.281 -22.094 1 62.19 288 SER A CA 1
ATOM 2274 C C . SER A 1 288 ? 6.852 -45.438 -23.469 1 62.19 288 SER A C 1
ATOM 2276 O O . SER A 1 288 ? 7.887 -44.844 -23.75 1 62.19 288 SER A O 1
ATOM 2278 N N . THR A 1 289 ? 6.309 -46.5 -24.141 1 61.19 289 THR A N 1
ATOM 2279 C CA . THR A 1 289 ? 6.664 -46.656 -25.547 1 61.19 289 THR A CA 1
ATOM 2280 C C . THR A 1 289 ? 5.645 -45.938 -26.438 1 61.19 289 THR A C 1
ATOM 2282 O O . THR A 1 289 ? 5.871 -45.75 -27.641 1 61.19 289 THR A O 1
ATOM 2285 N N . MET A 1 290 ? 4.645 -45.5 -25.734 1 67.06 290 MET A N 1
ATOM 2286 C CA . MET A 1 290 ? 3.596 -44.906 -26.562 1 67.06 290 MET A CA 1
ATOM 2287 C C . MET A 1 290 ? 3.395 -43.438 -26.219 1 67.06 290 MET A C 1
ATOM 2289 O O . MET A 1 290 ? 3.391 -43.062 -25.047 1 67.06 290 MET A O 1
ATOM 2293 N N . GLY A 1 291 ? 3.398 -42.656 -27.25 1 71.56 291 GLY A N 1
ATOM 2294 C CA . GLY A 1 291 ? 3.219 -41.219 -27.109 1 71.56 291 GLY A CA 1
ATOM 2295 C C . GLY A 1 291 ? 4.387 -40.438 -27.656 1 71.56 291 GLY A C 1
ATOM 2296 O O . GLY A 1 291 ? 5.012 -40.844 -28.641 1 71.56 291 GLY A O 1
ATOM 2297 N N . ILE A 1 292 ? 4.492 -39.312 -27.031 1 73.88 292 ILE A N 1
ATOM 2298 C CA . ILE A 1 292 ? 5.508 -38.375 -27.531 1 73.88 292 ILE A CA 1
ATOM 2299 C C . ILE A 1 292 ? 6.895 -38.875 -27.109 1 73.88 292 ILE A C 1
ATOM 2301 O O . ILE A 1 292 ? 7.133 -39.156 -25.938 1 73.88 292 ILE A O 1
ATOM 2305 N N . LYS A 1 293 ? 7.742 -38.969 -28.125 1 75.31 293 LYS A N 1
ATOM 2306 C CA . LYS A 1 293 ? 9.117 -39.406 -27.875 1 75.31 293 LYS A CA 1
ATOM 2307 C C . LYS A 1 293 ? 9.969 -38.219 -27.391 1 75.31 293 LYS A C 1
ATOM 2309 O O . LYS A 1 293 ? 9.789 -37.094 -27.859 1 75.31 293 LYS A O 1
ATOM 2314 N N . ASN A 1 294 ? 10.781 -38.562 -26.531 1 75.94 294 ASN A N 1
ATOM 2315 C CA . ASN A 1 294 ? 11.625 -37.531 -25.922 1 75.94 294 ASN A CA 1
ATOM 2316 C C . ASN A 1 294 ? 12.391 -36.75 -26.969 1 75.94 294 ASN A C 1
ATOM 2318 O O . ASN A 1 294 ? 12.578 -35.531 -26.828 1 75.94 294 ASN A O 1
ATOM 2322 N N . GLU A 1 295 ? 12.797 -37.406 -28.016 1 75.81 295 GLU A N 1
ATOM 2323 C CA . GLU A 1 295 ? 13.594 -36.781 -29.047 1 75.81 295 GLU A CA 1
ATOM 2324 C C . GLU A 1 295 ? 12.797 -35.719 -29.781 1 75.81 295 GLU A C 1
ATOM 2326 O O . GLU A 1 295 ? 13.359 -34.719 -30.281 1 75.81 295 GLU A O 1
ATOM 2331 N N . LYS A 1 296 ? 11.57 -35.844 -29.703 1 80.81 296 LYS A N 1
ATOM 2332 C CA . LYS A 1 296 ? 10.727 -34.938 -30.453 1 80.81 296 LYS A CA 1
ATOM 2333 C C . LYS A 1 296 ? 10.25 -33.781 -29.562 1 80.81 296 LYS A C 1
ATOM 2335 O O . LYS A 1 296 ? 9.844 -32.719 -30.062 1 80.81 296 LYS A O 1
ATOM 2340 N N . VAL A 1 297 ? 10.344 -34 -28.312 1 85.31 297 VAL A N 1
ATOM 2341 C CA . VAL A 1 297 ? 9.859 -33 -27.375 1 85.31 297 VAL A CA 1
ATOM 2342 C C . VAL A 1 297 ? 10.664 -31.719 -27.531 1 85.31 297 VAL A C 1
ATOM 2344 O O . VAL A 1 297 ? 10.109 -30.609 -27.406 1 85.31 297 VAL A O 1
ATOM 2347 N N . GLU A 1 298 ? 11.883 -31.859 -27.859 1 82.06 298 GLU A N 1
ATOM 2348 C CA . GLU A 1 298 ? 12.766 -30.703 -27.984 1 82.06 298 GLU A CA 1
ATOM 2349 C C . GLU A 1 298 ? 12.359 -29.812 -29.156 1 82.06 298 GLU A C 1
ATOM 2351 O O . GLU A 1 298 ? 12.68 -28.625 -29.188 1 82.06 298 GLU A O 1
ATOM 2356 N N . ASN A 1 299 ? 11.602 -30.406 -30.031 1 87.12 299 ASN A N 1
ATOM 2357 C CA . ASN A 1 299 ? 11.227 -29.656 -31.234 1 87.12 299 ASN A CA 1
ATOM 2358 C C . ASN A 1 299 ? 9.914 -28.906 -31.031 1 87.12 299 ASN A C 1
ATOM 2360 O O . ASN A 1 299 ? 9.539 -28.062 -31.859 1 87.12 299 ASN A O 1
ATOM 2364 N N . ILE A 1 300 ? 9.305 -29.203 -29.969 1 94 300 ILE A N 1
ATOM 2365 C CA . ILE A 1 300 ? 8.031 -28.547 -29.703 1 94 300 ILE A CA 1
ATOM 2366 C C . ILE A 1 300 ? 8.273 -27.094 -29.297 1 94 300 ILE A C 1
ATOM 2368 O O . ILE A 1 300 ? 9.148 -26.797 -28.484 1 94 300 ILE A O 1
ATOM 2372 N N . LYS A 1 301 ? 7.488 -26.219 -29.844 1 94.44 301 LYS A N 1
ATOM 2373 C CA . LYS A 1 301 ? 7.695 -24.781 -29.703 1 94.44 301 LYS A CA 1
ATOM 2374 C C . LYS A 1 301 ? 7.418 -24.328 -28.266 1 94.44 301 LYS A C 1
ATOM 2376 O O . LYS A 1 301 ? 8.102 -23.438 -27.75 1 94.44 301 LYS A O 1
ATOM 2381 N N . ASN A 1 302 ? 6.328 -24.828 -27.703 1 96.94 302 ASN A N 1
ATOM 2382 C CA . ASN A 1 302 ? 5.938 -24.469 -26.344 1 96.94 302 ASN A CA 1
ATOM 2383 C C . ASN A 1 302 ? 5.668 -25.703 -25.484 1 96.94 302 ASN A C 1
ATOM 2385 O O . ASN A 1 302 ? 4.762 -26.484 -25.781 1 96.94 302 ASN A O 1
ATOM 2389 N N . ILE A 1 303 ? 6.441 -25.875 -24.453 1 97 303 ILE A N 1
ATOM 2390 C CA . ILE A 1 303 ? 6.312 -27 -23.531 1 97 303 ILE A CA 1
ATOM 2391 C C . ILE A 1 303 ? 5.918 -26.484 -22.141 1 97 303 ILE A C 1
ATOM 2393 O O . ILE A 1 303 ? 6.762 -25.984 -21.406 1 97 303 ILE A O 1
ATOM 2397 N N . ILE A 1 304 ? 4.66 -26.688 -21.75 1 98.12 304 ILE A N 1
ATOM 2398 C CA . ILE A 1 304 ? 4.125 -26.109 -20.531 1 98.12 304 ILE A CA 1
ATOM 2399 C C . ILE A 1 304 ? 4.066 -27.188 -19.438 1 98.12 304 ILE A C 1
ATOM 2401 O O . ILE A 1 304 ? 3.326 -28.156 -19.562 1 98.12 304 ILE A O 1
ATOM 2405 N N . ALA A 1 305 ? 4.84 -27 -18.469 1 98.06 305 ALA A N 1
ATOM 2406 C CA . ALA A 1 305 ? 4.793 -27.859 -17.281 1 98.06 305 ALA A CA 1
ATOM 2407 C C . ALA A 1 305 ? 4.02 -27.188 -16.156 1 98.06 305 ALA A C 1
ATOM 2409 O O . ALA A 1 305 ? 4.238 -26.016 -15.852 1 98.06 305 ALA A O 1
ATOM 2410 N N . ILE A 1 306 ? 3.102 -27.906 -15.578 1 98.31 306 ILE A N 1
ATOM 2411 C CA . ILE A 1 306 ? 2.328 -27.422 -14.445 1 98.31 306 ILE A CA 1
ATOM 2412 C C . ILE A 1 306 ? 2.621 -28.281 -13.219 1 98.31 306 ILE A C 1
ATOM 2414 O O . ILE A 1 306 ? 2.479 -29.5 -13.258 1 98.31 306 ILE A O 1
ATOM 2418 N N . GLY A 1 307 ? 3.049 -27.703 -12.203 1 96.69 307 GLY A N 1
ATOM 2419 C CA . GLY A 1 307 ? 3.309 -28.422 -10.961 1 96.69 307 GLY A CA 1
ATOM 2420 C C . GLY A 1 307 ? 3.619 -27.5 -9.797 1 96.69 307 GLY A C 1
ATOM 2421 O O . GLY A 1 307 ? 4.281 -26.484 -9.961 1 96.69 307 GLY A O 1
ATOM 2422 N N . GLY A 1 308 ? 3.174 -27.906 -8.695 1 96.38 308 GLY A N 1
ATOM 2423 C CA . GLY A 1 308 ? 3.406 -27.109 -7.504 1 96.38 308 GLY A CA 1
ATOM 2424 C C . GLY A 1 308 ? 3.551 -27.938 -6.246 1 96.38 308 GLY A C 1
ATOM 2425 O O . GLY A 1 308 ? 3.34 -29.156 -6.277 1 96.38 308 GLY A O 1
ATOM 2426 N N . GLY A 1 309 ? 3.984 -27.234 -5.195 1 96.44 309 GLY A N 1
ATOM 2427 C CA . GLY A 1 309 ? 4.246 -27.875 -3.918 1 96.44 309 GLY A CA 1
ATOM 2428 C C . GLY A 1 309 ? 5.719 -27.922 -3.559 1 96.44 309 GLY A C 1
ATOM 2429 O O . GLY A 1 309 ? 6.559 -28.25 -4.391 1 96.44 309 GLY A O 1
ATOM 2430 N N . ALA A 1 310 ? 5.973 -27.625 -2.322 1 96.94 310 ALA A N 1
ATOM 2431 C CA . ALA A 1 310 ? 7.355 -27.562 -1.854 1 96.94 310 ALA A CA 1
ATOM 2432 C C . ALA A 1 310 ? 8.039 -28.922 -1.999 1 96.94 310 ALA A C 1
ATOM 2434 O O . ALA A 1 310 ? 9.227 -29 -2.322 1 96.94 310 ALA A O 1
ATOM 2435 N N . SER A 1 311 ? 7.309 -29.969 -1.85 1 96.62 311 SER A N 1
ATOM 2436 C CA . SER A 1 311 ? 7.855 -31.328 -1.879 1 96.62 311 SER A CA 1
ATOM 2437 C C . SER A 1 311 ? 8.234 -31.734 -3.299 1 96.62 311 SER A C 1
ATOM 2439 O O . SER A 1 311 ? 8.945 -32.719 -3.494 1 96.62 311 SER A O 1
ATOM 2441 N N . LYS A 1 312 ? 7.82 -31.031 -4.289 1 96.94 312 LYS A N 1
ATOM 2442 C CA . LYS A 1 312 ? 8.078 -31.391 -5.68 1 96.94 312 LYS A CA 1
ATOM 2443 C C . LYS A 1 312 ? 9.234 -30.578 -6.258 1 96.94 312 LYS A C 1
ATOM 2445 O O . LYS A 1 312 ? 9.492 -30.641 -7.461 1 96.94 312 LYS A O 1
ATOM 2450 N N . ALA A 1 313 ? 9.883 -29.844 -5.391 1 97.88 313 ALA A N 1
ATOM 2451 C CA . ALA A 1 313 ? 10.93 -28.938 -5.867 1 97.88 313 ALA A CA 1
ATOM 2452 C C . ALA A 1 313 ? 11.992 -29.703 -6.652 1 97.88 313 ALA A C 1
ATOM 2454 O O . ALA A 1 313 ? 12.336 -29.328 -7.773 1 97.88 313 ALA A O 1
ATOM 2455 N N . GLU A 1 314 ? 12.484 -30.766 -6.125 1 97.56 314 GLU A N 1
ATOM 2456 C CA . GLU A 1 314 ? 13.523 -31.547 -6.789 1 97.56 314 GLU A CA 1
ATOM 2457 C C . GLU A 1 314 ? 13.016 -32.156 -8.102 1 97.56 314 GLU A C 1
ATOM 2459 O O . GLU A 1 314 ? 13.75 -32.188 -9.094 1 97.56 314 GLU A O 1
ATOM 2464 N N . ALA A 1 315 ? 11.852 -32.625 -8.031 1 97.88 315 ALA A N 1
ATOM 2465 C CA . ALA A 1 315 ? 11.242 -33.188 -9.234 1 97.88 315 ALA A CA 1
ATOM 2466 C C . ALA A 1 315 ? 11.117 -32.125 -10.336 1 97.88 315 ALA A C 1
ATOM 2468 O O . ALA A 1 315 ? 11.406 -32.406 -11.5 1 97.88 315 ALA A O 1
ATOM 2469 N N . ILE A 1 316 ? 10.672 -30.953 -9.93 1 98.25 316 ILE A N 1
ATOM 2470 C CA . ILE A 1 316 ? 10.516 -29.875 -10.891 1 98.25 316 ILE A CA 1
ATOM 2471 C C . ILE A 1 316 ? 11.875 -29.5 -11.477 1 98.25 316 ILE A C 1
ATOM 2473 O O . ILE A 1 316 ? 12.023 -29.359 -12.688 1 98.25 316 ILE A O 1
ATOM 2477 N N . ILE A 1 317 ? 12.844 -29.406 -10.648 1 98.12 317 ILE A N 1
ATOM 2478 C CA . ILE A 1 317 ? 14.18 -29.078 -11.117 1 98.12 317 ILE A CA 1
ATOM 2479 C C . ILE A 1 317 ? 14.656 -30.141 -12.102 1 98.12 317 ILE A C 1
ATOM 2481 O O . ILE A 1 317 ? 15.109 -29.812 -13.203 1 98.12 317 ILE A O 1
ATOM 2485 N N . ALA A 1 318 ? 14.5 -31.359 -11.773 1 97.38 318 ALA A N 1
ATOM 2486 C CA . ALA A 1 318 ? 14.992 -32.5 -12.578 1 97.38 318 ALA A CA 1
ATOM 2487 C C . ALA A 1 318 ? 14.32 -32.5 -13.945 1 97.38 318 ALA A C 1
ATOM 2489 O O . ALA A 1 318 ? 14.969 -32.812 -14.953 1 97.38 318 ALA A O 1
ATOM 2490 N N . THR A 1 319 ? 13.094 -32.156 -14.016 1 96.25 319 THR A N 1
ATOM 2491 C CA . THR A 1 319 ? 12.32 -32.312 -15.242 1 96.25 319 THR A CA 1
ATOM 2492 C C . THR A 1 319 ? 12.414 -31.062 -16.109 1 96.25 319 THR A C 1
ATOM 2494 O O . THR A 1 319 ? 12.141 -31.109 -17.312 1 96.25 319 THR A O 1
ATOM 2497 N N . GLN A 1 320 ? 12.773 -29.938 -15.523 1 96.38 320 GLN A N 1
ATOM 2498 C CA . GLN A 1 320 ? 12.672 -28.672 -16.25 1 96.38 320 GLN A CA 1
ATOM 2499 C C . GLN A 1 320 ? 14.055 -28.109 -16.547 1 96.38 320 GLN A C 1
ATOM 2501 O O . GLN A 1 320 ? 14.18 -27.078 -17.219 1 96.38 320 GLN A O 1
ATOM 2506 N N . LEU A 1 321 ? 15.039 -28.828 -16.156 1 95.06 321 LEU A N 1
ATOM 2507 C CA . LEU A 1 321 ? 16.391 -28.312 -16.281 1 95.06 321 LEU A CA 1
ATOM 2508 C C . LEU A 1 321 ? 16.781 -28.172 -17.75 1 95.06 321 LEU A C 1
ATOM 2510 O O . LEU A 1 321 ? 16.656 -29.125 -18.531 1 95.06 321 LEU A O 1
ATOM 2514 N N . ASN A 1 322 ? 17.203 -26.984 -18.203 1 90.62 322 ASN A N 1
ATOM 2515 C CA . ASN A 1 322 ? 17.766 -26.656 -19.5 1 90.62 322 ASN A CA 1
ATOM 2516 C C . ASN A 1 322 ? 16.812 -27 -20.641 1 90.62 322 ASN A C 1
ATOM 2518 O O . ASN A 1 322 ? 17.188 -27.703 -21.578 1 90.62 322 ASN A O 1
ATOM 2522 N N . LYS A 1 323 ? 15.633 -26.453 -20.562 1 92.62 323 LYS A N 1
ATOM 2523 C CA . LYS A 1 323 ? 14.641 -26.562 -21.641 1 92.62 323 LYS A CA 1
ATOM 2524 C C . LYS A 1 323 ? 14.281 -25.188 -22.188 1 92.62 323 LYS A C 1
ATOM 2526 O O . LYS A 1 323 ? 13.359 -24.531 -21.703 1 92.62 323 LYS A O 1
ATOM 2531 N N . PRO A 1 324 ? 14.922 -24.797 -23.219 1 93.88 324 PRO A N 1
ATOM 2532 C CA . PRO A 1 324 ? 14.789 -23.438 -23.719 1 93.88 324 PRO A CA 1
ATOM 2533 C C . PRO A 1 324 ? 13.367 -23.094 -24.156 1 93.88 324 PRO A C 1
ATOM 2535 O O . PRO A 1 324 ? 12.977 -21.922 -24.141 1 93.88 324 PRO A O 1
ATOM 2538 N N . ASN A 1 325 ? 12.562 -24.125 -24.531 1 96.25 325 ASN A N 1
ATOM 2539 C CA . ASN A 1 325 ? 11.18 -23.875 -24.938 1 96.25 325 ASN A CA 1
ATOM 2540 C C . ASN A 1 325 ? 10.203 -24.172 -23.797 1 96.25 325 ASN A C 1
ATOM 2542 O O . ASN A 1 325 ? 8.992 -24.172 -24 1 96.25 325 ASN A O 1
ATOM 2546 N N . GLY A 1 326 ? 10.734 -24.422 -22.625 1 97.31 326 GLY A N 1
ATOM 2547 C CA . GLY A 1 326 ? 9.938 -24.828 -21.469 1 97.31 326 GLY A CA 1
ATOM 2548 C C . GLY A 1 326 ? 9.336 -23.641 -20.734 1 97.31 326 GLY A C 1
ATOM 2549 O O . GLY A 1 326 ? 9.977 -22.594 -20.594 1 97.31 326 GLY A O 1
ATOM 2550 N N . ILE A 1 327 ? 8.078 -23.812 -20.375 1 98.5 327 ILE A N 1
ATOM 2551 C CA . ILE A 1 327 ? 7.348 -22.875 -19.531 1 98.5 327 ILE A CA 1
ATOM 2552 C C . ILE A 1 327 ? 6.887 -23.562 -18.266 1 98.5 327 ILE A C 1
ATOM 2554 O O . ILE A 1 327 ? 6.234 -24.609 -18.328 1 98.5 327 ILE A O 1
ATOM 2558 N N . LEU A 1 328 ? 7.242 -23.016 -17.156 1 98.75 328 LEU A N 1
ATOM 2559 C CA . LEU A 1 328 ? 6.891 -23.625 -15.875 1 98.75 328 LEU A CA 1
ATOM 2560 C C . LEU A 1 328 ? 5.832 -22.797 -15.156 1 98.75 328 LEU A C 1
ATOM 2562 O O . LEU A 1 328 ? 6.023 -21.594 -14.922 1 98.75 328 LEU A O 1
ATOM 2566 N N . ILE A 1 329 ? 4.727 -23.375 -14.906 1 98.75 329 ILE A N 1
ATOM 2567 C CA . ILE A 1 329 ? 3.703 -22.797 -14.039 1 98.75 329 ILE A CA 1
ATOM 2568 C C . ILE A 1 329 ? 3.727 -23.5 -12.68 1 98.75 329 ILE A C 1
ATOM 2570 O O . ILE A 1 329 ? 3.434 -24.688 -12.586 1 98.75 329 ILE A O 1
ATOM 2574 N N . THR A 1 330 ? 4.062 -22.781 -11.672 1 98.62 330 THR A N 1
ATOM 2575 C CA . THR A 1 330 ? 4.25 -23.375 -10.359 1 98.62 330 THR A CA 1
ATOM 2576 C C . THR A 1 330 ? 3.764 -22.438 -9.258 1 98.62 330 THR A C 1
ATOM 2578 O O . THR A 1 330 ? 3.203 -21.375 -9.547 1 98.62 330 THR A O 1
ATOM 2581 N N . ASP A 1 331 ? 3.803 -22.938 -8.031 1 98.19 331 ASP A N 1
ATOM 2582 C CA . ASP A 1 331 ? 3.326 -22.125 -6.918 1 98.19 331 ASP A CA 1
ATOM 2583 C C . ASP A 1 331 ? 4.492 -21.594 -6.09 1 98.19 331 ASP A C 1
ATOM 2585 O O . ASP A 1 331 ? 5.641 -22 -6.285 1 98.19 331 ASP A O 1
ATOM 2589 N N . GLU A 1 332 ? 4.152 -20.703 -5.285 1 97.56 332 GLU A N 1
ATOM 2590 C CA . GLU A 1 332 ? 5.133 -20.031 -4.43 1 97.56 332 GLU A CA 1
ATOM 2591 C C . GLU A 1 332 ? 5.879 -21.047 -3.559 1 97.56 332 GLU A C 1
ATOM 2593 O O . GLU A 1 332 ? 7.098 -20.953 -3.396 1 97.56 332 GLU A O 1
ATOM 2598 N N . GLY A 1 333 ? 5.203 -21.984 -2.98 1 97 333 GLY A N 1
ATOM 2599 C CA . GLY A 1 333 ? 5.832 -23 -2.152 1 97 333 GLY A CA 1
ATOM 2600 C C . GLY A 1 333 ? 6.934 -23.75 -2.871 1 97 333 GLY A C 1
ATOM 2601 O O . GLY A 1 333 ? 8.039 -23.906 -2.35 1 97 333 GLY A O 1
ATOM 2602 N N . ALA A 1 334 ? 6.621 -24.203 -4.012 1 98.12 334 ALA A N 1
ATOM 2603 C CA . ALA A 1 334 ? 7.613 -24.922 -4.816 1 98.12 334 ALA A CA 1
ATOM 2604 C C . ALA A 1 334 ? 8.766 -24 -5.199 1 98.12 334 ALA A C 1
ATOM 2606 O O . ALA A 1 334 ? 9.93 -24.391 -5.148 1 98.12 334 ALA A O 1
ATOM 2607 N N . SER A 1 335 ? 8.469 -22.828 -5.551 1 98.12 335 SER A N 1
ATOM 2608 C CA . SER A 1 335 ? 9.453 -21.875 -6.055 1 98.12 335 SER A CA 1
ATOM 2609 C C . SER A 1 335 ? 10.516 -21.578 -5.008 1 98.12 335 SER A C 1
ATOM 2611 O O . SER A 1 335 ? 11.711 -21.516 -5.32 1 98.12 335 SER A O 1
ATOM 2613 N N . LYS A 1 336 ? 10.102 -21.391 -3.809 1 96.75 336 LYS A N 1
ATOM 2614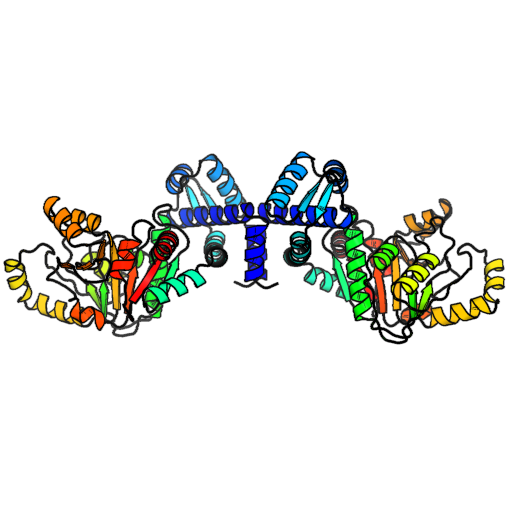 C CA . LYS A 1 336 ? 11.047 -21.109 -2.73 1 96.75 336 LYS A CA 1
ATOM 2615 C C . LYS A 1 336 ? 11.977 -22.297 -2.494 1 96.75 336 LYS A C 1
ATOM 2617 O O . LYS A 1 336 ? 13.18 -22.109 -2.307 1 96.75 336 LYS A O 1
ATOM 2622 N N . SER A 1 337 ? 11.422 -23.422 -2.51 1 97.19 337 SER A N 1
ATOM 2623 C CA . SER A 1 337 ? 12.211 -24.625 -2.334 1 97.19 337 SER A CA 1
ATOM 2624 C C . SER A 1 337 ? 13.18 -24.828 -3.496 1 97.19 337 SER A C 1
ATOM 2626 O O . SER A 1 337 ? 14.328 -25.234 -3.293 1 97.19 337 SER A O 1
ATOM 2628 N N . ILE A 1 338 ? 12.727 -24.547 -4.691 1 97.75 338 ILE A N 1
ATOM 2629 C CA . ILE A 1 338 ? 13.555 -24.672 -5.887 1 97.75 338 ILE A CA 1
ATOM 2630 C C . ILE A 1 338 ? 14.758 -23.734 -5.773 1 97.75 338 ILE A C 1
ATOM 2632 O O . ILE A 1 338 ? 15.898 -24.156 -6.016 1 97.75 338 ILE A O 1
ATOM 2636 N N . LEU A 1 339 ? 14.508 -22.562 -5.402 1 95.44 339 LEU A N 1
ATOM 2637 C CA . LEU A 1 339 ? 15.578 -21.578 -5.305 1 95.44 339 LEU A CA 1
ATOM 2638 C C . LEU A 1 339 ? 16.578 -21.984 -4.223 1 95.44 339 LEU A C 1
ATOM 2640 O O . LEU A 1 339 ? 17.781 -21.734 -4.359 1 95.44 339 LEU A O 1
ATOM 2644 N N . ASN A 1 340 ? 16.078 -22.516 -3.139 1 95.25 340 ASN A N 1
ATOM 2645 C CA . ASN A 1 340 ? 16.953 -22.969 -2.061 1 95.25 340 ASN A CA 1
ATOM 2646 C C . ASN A 1 340 ? 17.891 -24.078 -2.525 1 95.25 340 ASN A C 1
ATOM 2648 O O . ASN A 1 340 ? 19 -24.219 -2.008 1 95.25 340 ASN A O 1
ATOM 2652 N N . ILE A 1 341 ? 17.391 -24.844 -3.402 1 95 341 ILE A N 1
ATOM 2653 C CA . ILE A 1 341 ? 18.156 -25.984 -3.906 1 95 341 ILE A CA 1
ATOM 2654 C C . ILE A 1 341 ? 19.156 -25.5 -4.953 1 95 341 ILE A C 1
ATOM 2656 O O . ILE A 1 341 ? 20.312 -25.953 -4.984 1 95 341 ILE A O 1
ATOM 2660 N N . LEU A 1 342 ? 18.781 -24.672 -5.781 1 92.38 342 LEU A N 1
ATOM 2661 C CA . LEU A 1 342 ? 19.625 -24.188 -6.859 1 92.38 342 LEU A CA 1
ATOM 2662 C C . LEU A 1 342 ? 20.688 -23.234 -6.32 1 92.38 342 LEU A C 1
ATOM 2664 O O . LEU A 1 342 ? 21.766 -23.109 -6.914 1 92.38 342 LEU A O 1
ATOM 2668 N N . MET B 1 1 ? -1.964 -2.736 -11.219 1 78.5 1 MET B N 1
ATOM 2669 C CA . MET B 1 1 ? -2.531 -1.978 -10.109 1 78.5 1 MET B CA 1
ATOM 2670 C C . MET B 1 1 ? -1.669 -0.762 -9.789 1 78.5 1 MET B C 1
ATOM 2672 O O . MET B 1 1 ? -0.442 -0.862 -9.734 1 78.5 1 MET B O 1
ATOM 2676 N N . ASN B 1 2 ? -2.248 0.365 -9.789 1 83 2 ASN B N 1
ATOM 2677 C CA . ASN B 1 2 ? -1.5 1.566 -9.438 1 83 2 ASN B CA 1
ATOM 2678 C C . ASN B 1 2 ? -1.568 1.853 -7.941 1 83 2 ASN B C 1
ATOM 2680 O O . ASN B 1 2 ? -2.273 1.16 -7.203 1 83 2 ASN B O 1
ATOM 2684 N N . LEU B 1 3 ? -0.777 2.768 -7.5 1 84.81 3 LEU B N 1
ATOM 2685 C CA . LEU B 1 3 ? -0.595 3.07 -6.082 1 84.81 3 LEU B CA 1
ATOM 2686 C C . LEU B 1 3 ? -1.915 3.484 -5.441 1 84.81 3 LEU B C 1
ATOM 2688 O O . LEU B 1 3 ? -2.248 3.025 -4.348 1 84.81 3 LEU B O 1
ATOM 2692 N N . GLU B 1 4 ? -2.711 4.277 -6.062 1 85.19 4 GLU B N 1
ATOM 2693 C CA . GLU B 1 4 ? -3.988 4.754 -5.535 1 85.19 4 GLU B CA 1
ATOM 2694 C C . GLU B 1 4 ? -4.965 3.596 -5.336 1 85.19 4 GLU B C 1
ATOM 2696 O O . GLU B 1 4 ? -5.66 3.537 -4.32 1 85.19 4 GLU B O 1
ATOM 2701 N N . ASP B 1 5 ? -4.961 2.75 -6.277 1 87.44 5 ASP B N 1
ATOM 2702 C CA . ASP B 1 5 ? -5.836 1.585 -6.203 1 87.44 5 ASP B CA 1
ATOM 2703 C C . ASP B 1 5 ? -5.441 0.67 -5.047 1 87.44 5 ASP B C 1
ATOM 2705 O O . ASP B 1 5 ? -6.305 0.117 -4.363 1 87.44 5 ASP B O 1
ATOM 2709 N N . LEU B 1 6 ? -4.188 0.579 -4.895 1 89.81 6 LEU B N 1
ATOM 2710 C CA . LEU B 1 6 ? -3.672 -0.279 -3.834 1 89.81 6 LEU B CA 1
ATOM 2711 C C . LEU B 1 6 ? -4.059 0.262 -2.463 1 89.81 6 LEU B C 1
ATOM 2713 O O . LEU B 1 6 ? -4.488 -0.497 -1.589 1 89.81 6 LEU B O 1
ATOM 2717 N N . LEU B 1 7 ? -3.938 1.488 -2.324 1 90.88 7 LEU B N 1
ATOM 2718 C CA . LEU B 1 7 ? -4.246 2.117 -1.044 1 90.88 7 LEU B CA 1
ATOM 2719 C C . LEU B 1 7 ? -5.734 1.997 -0.727 1 90.88 7 LEU B C 1
ATOM 2721 O O . LEU B 1 7 ? -6.109 1.703 0.411 1 90.88 7 LEU B O 1
ATOM 2725 N N . LYS B 1 8 ? -6.574 2.199 -1.717 1 90.44 8 LYS B N 1
ATOM 2726 C CA . LYS B 1 8 ? -8.016 2.049 -1.541 1 90.44 8 LYS B CA 1
ATOM 2727 C C . LYS B 1 8 ? -8.375 0.614 -1.174 1 90.44 8 LYS B C 1
ATOM 2729 O O . LYS B 1 8 ? -9.234 0.384 -0.319 1 90.44 8 LYS B O 1
ATOM 2734 N N . LEU B 1 9 ? -7.719 -0.271 -1.843 1 91.69 9 LEU B N 1
ATOM 2735 C CA . LEU B 1 9 ? -7.926 -1.69 -1.577 1 91.69 9 LEU B CA 1
ATOM 2736 C C . LEU B 1 9 ? -7.578 -2.029 -0.131 1 91.69 9 LEU B C 1
ATOM 2738 O O . LEU B 1 9 ? -8.344 -2.713 0.551 1 91.69 9 LEU B O 1
ATOM 2742 N N . GLN B 1 10 ? -6.504 -1.553 0.368 1 93.56 10 GLN B N 1
ATOM 2743 C CA . GLN B 1 10 ? -6.039 -1.846 1.72 1 93.56 10 GLN B CA 1
ATOM 2744 C C . GLN B 1 10 ? -6.984 -1.258 2.766 1 93.56 10 GLN B C 1
ATOM 2746 O O . GLN B 1 10 ? -7.27 -1.897 3.779 1 93.56 10 GLN B O 1
ATOM 2751 N N . GLN B 1 11 ? -7.441 -0.091 2.508 1 93.12 11 GLN B N 1
ATOM 2752 C 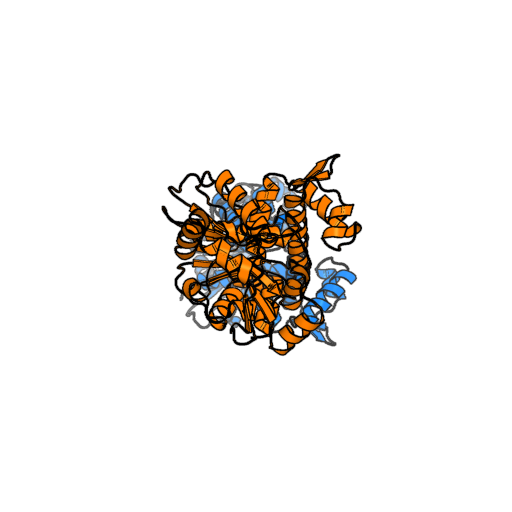CA . GLN B 1 11 ? -8.383 0.542 3.428 1 93.12 11 GLN B CA 1
ATOM 2753 C C . GLN B 1 11 ? -9.648 -0.293 3.58 1 93.12 11 GLN B C 1
ATOM 2755 O O . GLN B 1 11 ? -10.227 -0.365 4.668 1 93.12 11 GLN B O 1
ATOM 2760 N N . LYS B 1 12 ? -10.031 -0.902 2.494 1 92.31 12 LYS B N 1
ATOM 2761 C CA . LYS B 1 12 ? -11.273 -1.673 2.482 1 92.31 12 LYS B CA 1
ATOM 2762 C C . LYS B 1 12 ? -11.062 -3.059 3.09 1 92.31 12 LYS B C 1
ATOM 2764 O O . LYS B 1 12 ? -11.953 -3.584 3.768 1 92.31 12 LYS B O 1
ATOM 2769 N N . ILE B 1 13 ? -9.867 -3.617 2.939 1 95 13 ILE B N 1
ATOM 2770 C CA . ILE B 1 13 ? -9.68 -5.035 3.229 1 95 13 ILE B CA 1
ATOM 2771 C C . ILE B 1 13 ? -8.984 -5.203 4.574 1 95 13 ILE B C 1
ATOM 2773 O O . ILE B 1 13 ? -9.156 -6.219 5.254 1 95 13 ILE B O 1
ATOM 2777 N N . ILE B 1 14 ? -8.141 -4.262 4.914 1 95.75 14 ILE B N 1
ATOM 2778 C CA . ILE B 1 14 ? -7.465 -4.379 6.199 1 95.75 14 ILE B CA 1
ATOM 2779 C C . ILE B 1 14 ? -7.48 -3.031 6.918 1 95.75 14 ILE B C 1
ATOM 2781 O O . ILE B 1 14 ? -6.438 -2.535 7.344 1 95.75 14 ILE B O 1
ATOM 2785 N N . PRO B 1 15 ? -8.633 -2.486 7.211 1 95.19 15 PRO B N 1
ATOM 2786 C CA . PRO B 1 15 ? -8.695 -1.213 7.93 1 95.19 15 PRO B CA 1
ATOM 2787 C C . PRO B 1 15 ? -7.922 -1.24 9.242 1 95.19 15 PRO B C 1
ATOM 2789 O O . PRO B 1 15 ? -7.332 -0.231 9.641 1 95.19 15 PRO B O 1
ATOM 2792 N N . GLU B 1 16 ? -7.914 -2.369 9.828 1 94.62 16 GLU B N 1
ATOM 2793 C CA . GLU B 1 16 ? -7.184 -2.5 11.086 1 94.62 16 GLU B CA 1
ATOM 2794 C C . GLU B 1 16 ? -5.684 -2.314 10.875 1 94.62 16 GLU B C 1
ATOM 2796 O O . GLU B 1 16 ? -4.996 -1.743 11.727 1 94.62 16 GLU B O 1
ATOM 2801 N N . GLY B 1 17 ? -5.176 -2.869 9.773 1 95.25 17 GLY B N 1
ATOM 2802 C CA . GLY B 1 17 ? -3.773 -2.688 9.445 1 95.25 17 GLY B CA 1
ATOM 2803 C C . GLY B 1 17 ? -3.402 -1.236 9.203 1 95.25 17 GLY B C 1
ATOM 2804 O O . GLY B 1 17 ? -2.338 -0.783 9.633 1 95.25 17 GLY B O 1
ATOM 2805 N N . ILE B 1 18 ? -4.281 -0.508 8.562 1 95.56 18 ILE B N 1
ATOM 2806 C CA . ILE B 1 18 ? -4.062 0.903 8.266 1 95.56 18 ILE B CA 1
ATOM 2807 C C . ILE B 1 18 ? -4.051 1.709 9.562 1 95.56 18 ILE B C 1
ATOM 2809 O O . ILE B 1 18 ? -3.223 2.605 9.734 1 95.56 18 ILE B O 1
ATOM 2813 N N . GLU B 1 19 ? -4.961 1.376 10.445 1 94.88 19 GLU B N 1
ATOM 2814 C CA . GLU B 1 19 ? -5.016 2.033 11.75 1 94.88 19 GLU B CA 1
ATOM 2815 C C . GLU B 1 19 ? -3.723 1.809 12.531 1 94.88 19 GLU B C 1
ATOM 2817 O O . GLU B 1 19 ? -3.229 2.721 13.195 1 94.88 19 GLU B O 1
ATOM 2822 N N . LEU B 1 20 ? -3.273 0.601 12.414 1 95.94 20 LEU B N 1
ATOM 2823 C CA . LEU B 1 20 ? -2.031 0.262 13.094 1 95.94 20 LEU B CA 1
ATOM 2824 C C . LEU B 1 20 ? -0.863 1.064 12.531 1 95.94 20 LEU B C 1
ATOM 2826 O O . LEU B 1 20 ? -0.023 1.562 13.281 1 95.94 20 LEU B O 1
ATOM 2830 N N . LEU B 1 21 ? -0.792 1.145 11.258 1 96.25 21 LEU B N 1
ATOM 2831 C CA . LEU B 1 21 ? 0.256 1.915 10.594 1 96.25 21 LEU B CA 1
ATOM 2832 C C . LEU B 1 21 ? 0.219 3.373 11.039 1 96.25 21 LEU B C 1
ATOM 2834 O O . LEU B 1 21 ? 1.259 3.957 11.359 1 96.25 21 LEU B O 1
ATOM 2838 N N . GLU B 1 22 ? -0.929 3.934 11.078 1 94.69 22 GLU B N 1
ATOM 2839 C CA . GLU B 1 22 ? -1.103 5.316 11.508 1 94.69 22 GLU B CA 1
ATOM 2840 C C . GLU B 1 22 ? -0.672 5.5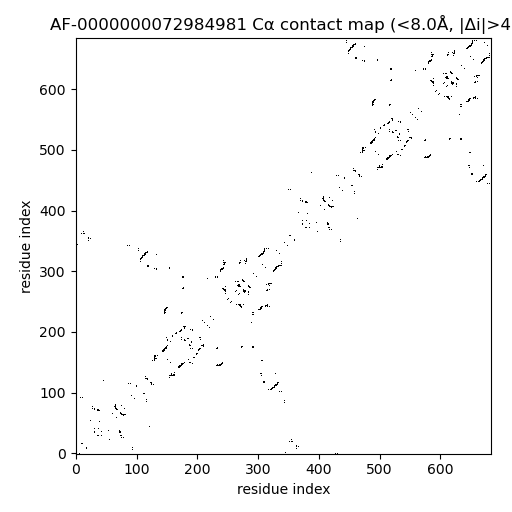 12.961 1 94.69 22 GLU B C 1
ATOM 2842 O O . GLU B 1 22 ? -0.03 6.496 13.305 1 94.69 22 GLU B O 1
ATOM 2847 N N . ARG B 1 23 ? -1.072 4.602 13.758 1 94.94 23 ARG B N 1
ATOM 2848 C CA . ARG B 1 23 ? -0.721 4.66 15.172 1 94.94 23 ARG B CA 1
ATOM 2849 C C . ARG B 1 23 ? 0.792 4.637 15.359 1 94.94 23 ARG B C 1
ATOM 2851 O O . ARG B 1 23 ? 1.335 5.414 16.156 1 94.94 23 ARG B O 1
ATOM 2858 N N . ARG B 1 24 ? 1.442 3.807 14.656 1 96.44 24 ARG B N 1
ATOM 2859 C CA . ARG B 1 24 ? 2.895 3.703 14.766 1 96.44 24 ARG B CA 1
ATOM 2860 C C . ARG B 1 24 ? 3.574 4.961 14.234 1 96.44 24 ARG B C 1
ATOM 2862 O O . ARG B 1 24 ? 4.598 5.391 14.766 1 96.44 24 ARG B O 1
ATOM 2869 N N . TYR B 1 25 ? 3.01 5.551 13.211 1 96.19 25 TYR B N 1
ATOM 2870 C CA . TYR B 1 25 ? 3.498 6.828 12.703 1 96.19 25 TYR B CA 1
ATOM 2871 C C . TYR B 1 25 ? 3.41 7.91 13.766 1 96.19 25 TYR B C 1
ATOM 2873 O O . TYR B 1 25 ? 4.375 8.641 14 1 96.19 25 TYR B O 1
ATOM 2881 N N . ILE B 1 26 ? 2.25 7.926 14.406 1 95.5 26 ILE B N 1
ATOM 2882 C CA . ILE B 1 26 ? 1.989 8.945 15.414 1 95.5 26 ILE B CA 1
ATOM 2883 C C . ILE B 1 26 ? 2.947 8.766 16.594 1 95.5 26 ILE B C 1
ATOM 2885 O O . ILE B 1 26 ? 3.504 9.742 17.109 1 95.5 26 ILE B O 1
ATOM 2889 N N . ILE B 1 27 ? 3.164 7.586 16.969 1 96.25 27 ILE B N 1
ATOM 2890 C CA . ILE B 1 27 ? 4.051 7.285 18.094 1 96.25 27 ILE B CA 1
ATOM 2891 C C . ILE B 1 27 ? 5.48 7.691 17.734 1 96.25 27 ILE B C 1
ATOM 2893 O O . ILE B 1 27 ? 6.148 8.375 18.516 1 96.25 27 ILE B O 1
ATOM 2897 N N . LEU B 1 28 ? 5.945 7.32 16.578 1 96.81 28 LEU B N 1
ATOM 2898 C CA . LEU B 1 28 ? 7.301 7.637 16.141 1 96.81 28 LEU B CA 1
ATOM 2899 C C . LEU B 1 28 ? 7.512 9.148 16.062 1 96.81 28 LEU B C 1
ATOM 2901 O O . LEU B 1 28 ? 8.539 9.656 16.516 1 96.81 28 LEU B O 1
ATOM 2905 N N . ARG B 1 29 ? 6.574 9.789 15.484 1 95.31 29 ARG B N 1
ATOM 2906 C CA . ARG B 1 29 ? 6.648 11.242 15.367 1 95.31 29 ARG B CA 1
ATOM 2907 C C . ARG B 1 29 ? 6.723 11.898 16.734 1 95.31 29 ARG B C 1
ATOM 2909 O O . ARG B 1 29 ? 7.512 12.82 16.953 1 95.31 29 ARG B O 1
ATOM 2916 N N . ASN B 1 30 ? 5.883 11.438 17.641 1 95.12 30 ASN B N 1
ATOM 2917 C CA . ASN B 1 30 ? 5.891 11.992 19 1 95.12 30 ASN B CA 1
ATOM 2918 C C . ASN B 1 30 ? 7.227 11.758 19.688 1 95.12 30 ASN B C 1
ATOM 2920 O O . ASN B 1 30 ? 7.734 12.648 20.375 1 95.12 30 ASN B O 1
ATOM 2924 N N . ILE B 1 31 ? 7.766 10.602 19.547 1 96.19 31 ILE B N 1
ATOM 2925 C CA . ILE B 1 31 ? 9.078 10.32 20.125 1 96.19 31 ILE B CA 1
ATOM 2926 C C . ILE B 1 31 ? 10.117 11.258 19.516 1 96.19 31 ILE B C 1
ATOM 2928 O O . ILE B 1 31 ? 10.938 11.836 20.219 1 96.19 31 ILE B O 1
ATOM 2932 N N . TYR B 1 32 ? 10.086 11.422 18.25 1 95.88 32 TYR B N 1
ATOM 2933 C CA . TYR B 1 32 ? 11.031 12.266 17.516 1 95.88 32 TYR B CA 1
ATOM 2934 C C . TYR B 1 32 ? 11.047 13.68 18.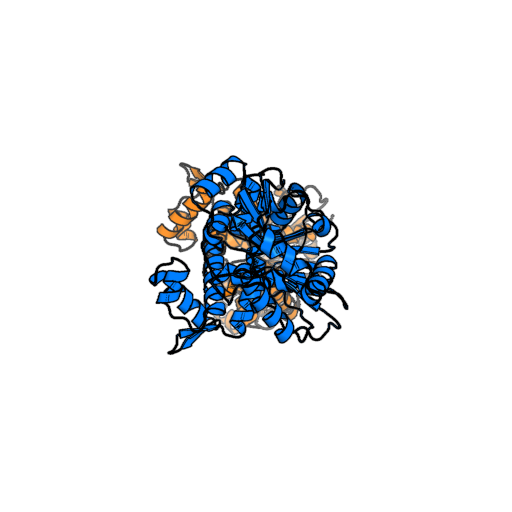094 1 95.88 32 TYR B C 1
ATOM 2936 O O . TYR B 1 32 ? 12.117 14.242 18.344 1 95.88 32 TYR B O 1
ATOM 2944 N N . TYR B 1 33 ? 9.938 14.227 18.391 1 93.06 33 TYR B N 1
ATOM 2945 C CA . TYR B 1 33 ? 9.844 15.625 18.781 1 93.06 33 TYR B CA 1
ATOM 2946 C C . TYR B 1 33 ? 10.008 15.789 20.281 1 93.06 33 TYR B C 1
ATOM 2948 O O . TYR B 1 33 ? 10.297 16.875 20.766 1 93.06 33 TYR B O 1
ATOM 2956 N N . SER B 1 34 ? 9.891 14.734 21.031 1 93.25 34 SER B N 1
ATOM 2957 C CA . SER B 1 34 ? 9.883 14.867 22.484 1 93.25 34 SER B CA 1
ATOM 2958 C C . SER B 1 34 ? 11.047 14.117 23.109 1 93.25 34 SER B C 1
ATOM 2960 O O . SER B 1 34 ? 11.195 14.102 24.328 1 93.25 34 SER B O 1
ATOM 2962 N N . GLN B 1 35 ? 11.867 13.578 22.344 1 93.62 35 GLN B N 1
ATOM 2963 C CA . GLN B 1 35 ? 12.93 12.719 22.844 1 93.62 35 GLN B CA 1
ATOM 2964 C C . GLN B 1 35 ? 13.938 13.516 23.672 1 93.62 35 GLN B C 1
ATOM 2966 O O . GLN B 1 35 ? 14.172 14.695 23.391 1 93.62 35 GLN B O 1
ATOM 2971 N N . PRO B 1 36 ? 14.508 12.867 24.625 1 95.75 36 PRO B N 1
ATOM 2972 C CA . PRO B 1 36 ? 14.117 11.555 25.141 1 95.75 36 PRO B CA 1
ATOM 2973 C C . PRO B 1 36 ? 12.773 11.594 25.859 1 95.75 36 PRO B C 1
ATOM 2975 O O . PRO B 1 36 ? 12.43 12.594 26.5 1 95.75 36 PRO B O 1
ATOM 2978 N N . VAL B 1 37 ? 12 10.555 25.766 1 95.69 37 VAL B N 1
ATOM 2979 C CA . VAL B 1 37 ? 10.656 10.586 26.328 1 95.69 37 VAL B CA 1
ATOM 2980 C C . VAL B 1 37 ? 10.32 9.219 26.922 1 95.69 37 VAL B C 1
ATOM 2982 O O . VAL B 1 37 ? 10.688 8.18 26.359 1 95.69 37 VAL B O 1
ATOM 2985 N N . GLY B 1 38 ? 9.68 9.211 28.031 1 94.56 38 GLY B N 1
ATOM 2986 C CA . GLY B 1 38 ? 9.242 7.977 28.672 1 94.56 38 GLY B CA 1
ATOM 2987 C C . GLY B 1 38 ? 7.891 7.492 28.188 1 94.56 38 GLY B C 1
ATOM 2988 O O . GLY B 1 38 ? 7.16 8.234 27.531 1 94.56 38 GLY B O 1
ATOM 2989 N N . ARG B 1 39 ? 7.523 6.188 28.609 1 92.75 39 ARG B N 1
ATOM 2990 C CA . ARG B 1 39 ? 6.27 5.574 28.172 1 92.75 39 ARG B CA 1
ATOM 2991 C C . ARG B 1 39 ? 5.07 6.305 28.766 1 92.75 39 ARG B C 1
ATOM 2993 O O . ARG B 1 39 ? 4.047 6.473 28.109 1 92.75 39 ARG B O 1
ATOM 3000 N N . ARG B 1 40 ? 5.215 6.754 29.906 1 92.38 40 ARG B N 1
ATOM 3001 C CA . ARG B 1 40 ? 4.113 7.422 30.594 1 92.38 40 ARG B CA 1
ATOM 3002 C C . ARG B 1 40 ? 3.764 8.742 29.922 1 92.38 40 ARG B C 1
ATOM 3004 O O . ARG B 1 40 ? 2.588 9.047 29.719 1 92.38 40 ARG B O 1
ATOM 3011 N N . LEU B 1 41 ? 4.727 9.555 29.641 1 93 41 LEU B N 1
ATOM 3012 C CA . LEU B 1 41 ? 4.508 10.828 28.969 1 93 41 LEU B CA 1
ATOM 3013 C C . LEU B 1 41 ? 3.93 10.625 27.578 1 93 41 LEU B C 1
ATOM 3015 O O . LEU B 1 41 ? 3.041 11.367 27.156 1 93 41 LEU B O 1
ATOM 3019 N N . LEU B 1 42 ? 4.398 9.648 26.875 1 92.69 42 LEU B N 1
ATOM 3020 C CA . LEU B 1 42 ? 3.881 9.32 25.562 1 92.69 42 LEU B CA 1
ATOM 3021 C C . LEU B 1 42 ? 2.402 8.953 25.625 1 92.69 42 LEU B C 1
ATOM 3023 O O . LEU B 1 42 ? 1.617 9.352 24.766 1 92.69 42 LEU B O 1
ATOM 3027 N N . SER B 1 43 ? 2.061 8.109 26.594 1 94.12 43 SER B N 1
ATOM 3028 C CA . SER B 1 43 ? 0.677 7.707 26.812 1 94.12 43 SER B CA 1
ATOM 3029 C C . SER B 1 43 ? -0.224 8.914 27.047 1 94.12 43 SER B C 1
ATOM 3031 O O . SER B 1 43 ? -1.31 9.008 26.469 1 94.12 43 SER B O 1
ATOM 3033 N N . ARG B 1 44 ? 0.224 9.828 27.766 1 91.81 44 ARG B N 1
ATOM 3034 C CA . ARG B 1 44 ? -0.531 11.039 28.078 1 91.81 44 ARG B CA 1
ATOM 3035 C C . ARG B 1 44 ? -0.667 11.922 26.844 1 91.81 44 ARG B C 1
ATOM 3037 O O . ARG B 1 44 ? -1.765 12.375 26.516 1 91.81 44 ARG B O 1
ATOM 3044 N N . ASN B 1 45 ? 0.408 12.055 26.156 1 88.75 45 ASN B N 1
ATOM 3045 C CA . ASN B 1 45 ? 0.434 12.922 24.969 1 88.75 45 ASN B CA 1
ATOM 3046 C C . ASN B 1 45 ? -0.51 12.414 23.891 1 88.75 45 ASN B C 1
ATOM 3048 O O . ASN B 1 45 ? -1.107 13.211 23.156 1 88.75 45 ASN B O 1
ATOM 3052 N N . LEU B 1 46 ? -0.672 11.086 23.781 1 90.81 46 LEU B N 1
ATOM 3053 C CA . LEU B 1 46 ? -1.371 10.508 22.641 1 90.81 46 LEU B CA 1
ATOM 3054 C C . LEU B 1 46 ? -2.725 9.945 23.062 1 90.81 46 LEU B C 1
ATOM 3056 O O . LEU B 1 46 ? -3.492 9.469 22.219 1 90.81 46 LEU B O 1
ATOM 3060 N N . ASN B 1 47 ? -3.029 10.008 24.328 1 90.56 47 ASN B N 1
ATOM 3061 C CA . ASN B 1 47 ? -4.266 9.453 24.875 1 90.56 47 ASN B CA 1
ATOM 3062 C C . ASN B 1 47 ? -4.441 7.984 24.5 1 90.56 47 ASN B C 1
ATOM 3064 O O . ASN B 1 47 ? -5.484 7.594 23.969 1 90.56 47 ASN B O 1
ATOM 3068 N N . LEU B 1 48 ? -3.367 7.246 24.625 1 93.06 48 LEU B N 1
ATOM 3069 C CA . LEU B 1 48 ? -3.348 5.801 24.438 1 93.06 48 LEU B CA 1
ATOM 3070 C C . LEU B 1 48 ? -2.988 5.09 25.734 1 93.06 48 LEU B C 1
ATOM 3072 O O . LEU B 1 48 ? -2.275 5.645 26.578 1 93.06 48 LEU B O 1
ATOM 3076 N N . SER B 1 49 ? -3.506 3.971 25.906 1 94.25 49 SER B N 1
ATOM 3077 C CA . SER B 1 49 ? -3.178 3.213 27.109 1 94.25 49 SER B CA 1
ATOM 3078 C C . SER B 1 49 ? -1.699 2.836 27.141 1 94.25 49 SER B C 1
ATOM 3080 O O . SER B 1 49 ? -1.074 2.67 26.094 1 94.25 49 SER B O 1
ATOM 3082 N N . GLU B 1 50 ? -1.203 2.732 28.359 1 93.75 50 GLU B N 1
ATOM 3083 C CA . GLU B 1 50 ? 0.193 2.338 28.516 1 93.75 50 GLU B CA 1
ATOM 3084 C C . GLU B 1 50 ? 0.451 0.958 27.922 1 93.75 50 GLU B C 1
ATOM 3086 O O . GLU B 1 50 ? 1.548 0.684 27.438 1 93.75 50 GLU B O 1
ATOM 3091 N N . ARG B 1 51 ? -0.565 0.163 27.969 1 94.5 51 ARG B N 1
ATOM 3092 C CA . ARG B 1 51 ? -0.433 -1.182 27.422 1 94.5 51 ARG B CA 1
ATOM 3093 C C . ARG B 1 51 ? -0.196 -1.134 25.906 1 94.5 51 ARG B C 1
ATOM 3095 O O . ARG B 1 51 ? 0.69 -1.819 25.391 1 94.5 51 ARG B O 1
ATOM 3102 N N . ILE B 1 52 ? -0.906 -0.332 25.234 1 95.62 52 ILE B N 1
ATOM 3103 C CA . ILE B 1 52 ? -0.775 -0.173 23.797 1 95.62 52 ILE B CA 1
ATOM 3104 C C . ILE B 1 52 ? 0.593 0.418 23.453 1 95.62 52 ILE B C 1
ATOM 3106 O O . ILE B 1 52 ? 1.287 -0.071 22.562 1 95.62 52 ILE B O 1
ATOM 3110 N N . ILE B 1 53 ? 0.962 1.435 24.203 1 96.06 53 ILE B N 1
ATOM 3111 C CA . ILE B 1 53 ? 2.244 2.094 23.984 1 96.06 53 ILE B CA 1
ATOM 3112 C C . ILE B 1 53 ? 3.379 1.086 24.156 1 96.06 53 ILE B C 1
ATOM 3114 O O . ILE B 1 53 ? 4.305 1.039 23.344 1 96.06 53 ILE B O 1
ATOM 3118 N N . ARG B 1 54 ? 3.297 0.286 25.203 1 95.5 54 ARG B N 1
ATOM 3119 C CA . ARG B 1 54 ? 4.336 -0.704 25.484 1 95.5 54 ARG B CA 1
ATOM 3120 C C . ARG B 1 54 ? 4.477 -1.677 24.312 1 95.5 54 ARG B C 1
ATOM 3122 O O . ARG B 1 54 ? 5.594 -1.967 23.875 1 95.5 54 ARG B O 1
ATOM 3129 N N . THR B 1 55 ? 3.389 -2.129 23.828 1 96.31 55 THR B N 1
ATOM 3130 C CA . THR B 1 55 ? 3.379 -3.096 22.734 1 96.31 55 THR B CA 1
ATOM 3131 C C . THR B 1 55 ? 4.004 -2.498 21.469 1 96.31 55 THR B C 1
ATOM 3133 O O . THR B 1 55 ? 4.863 -3.117 20.844 1 96.31 55 THR B O 1
ATOM 3136 N N . GLU B 1 56 ? 3.572 -1.313 21.125 1 96.81 56 GLU B N 1
ATOM 3137 C CA . GLU B 1 56 ? 4.031 -0.679 19.891 1 96.81 56 GLU B CA 1
ATOM 3138 C C . GLU B 1 56 ? 5.5 -0.269 20 1 96.81 56 GLU B C 1
ATOM 3140 O O . GLU B 1 56 ? 6.258 -0.414 19.047 1 96.81 56 GLU B O 1
ATOM 3145 N N . VAL B 1 57 ? 5.895 0.189 21.125 1 96.75 57 VAL B N 1
ATOM 3146 C CA . VAL B 1 57 ? 7.266 0.647 21.312 1 96.75 57 VAL B CA 1
ATOM 3147 C C . VAL B 1 57 ? 8.219 -0.547 21.297 1 96.75 57 VAL B C 1
ATOM 3149 O O . VAL B 1 57 ? 9.328 -0.451 20.766 1 96.75 57 VAL B O 1
ATOM 3152 N N . ASN B 1 58 ? 7.828 -1.63 21.906 1 96.88 58 ASN B N 1
ATOM 3153 C CA . ASN B 1 58 ? 8.641 -2.838 21.844 1 96.88 58 ASN B CA 1
ATOM 3154 C C . ASN B 1 58 ? 8.852 -3.305 20.406 1 96.88 58 ASN B C 1
ATOM 3156 O O . ASN B 1 58 ? 9.953 -3.701 20.031 1 96.88 58 ASN B O 1
ATOM 3160 N N . PHE B 1 59 ? 7.828 -3.271 19.688 1 97.62 59 PHE B N 1
ATOM 3161 C CA . PHE B 1 59 ? 7.918 -3.629 18.281 1 97.62 59 PHE B CA 1
ATOM 3162 C C . PHE B 1 59 ? 8.891 -2.709 17.547 1 97.62 59 PHE B C 1
ATOM 3164 O O . PHE B 1 59 ? 9.758 -3.178 16.812 1 97.62 59 PHE B O 1
ATOM 3171 N N . LEU B 1 60 ? 8.719 -1.391 17.703 1 97.62 60 LEU B N 1
ATOM 3172 C CA . LEU B 1 60 ? 9.531 -0.398 17.016 1 97.62 60 LEU B CA 1
ATOM 3173 C C . LEU B 1 60 ? 11 -0.516 17.422 1 97.62 60 LEU B C 1
ATOM 3175 O O . LEU B 1 60 ? 11.891 -0.304 16.594 1 97.62 60 LEU B O 1
ATOM 3179 N N . LYS B 1 61 ? 11.188 -0.847 18.672 1 97.44 61 LYS B N 1
ATOM 3180 C CA . LYS B 1 61 ? 12.547 -1.077 19.172 1 97.44 61 LYS B CA 1
ATOM 3181 C C . LYS B 1 61 ? 13.172 -2.299 18.5 1 97.44 61 LYS B C 1
ATOM 3183 O O . LYS B 1 61 ? 14.312 -2.244 18.047 1 97.44 61 LYS B O 1
ATOM 3188 N N . GLU B 1 62 ? 12.414 -3.373 18.453 1 96.88 62 GLU B N 1
ATOM 3189 C CA . GLU B 1 62 ? 12.898 -4.617 17.859 1 96.88 62 GLU B CA 1
ATOM 3190 C C . GLU B 1 62 ? 13.266 -4.426 16.391 1 96.88 62 GLU B C 1
ATOM 3192 O O . GLU B 1 62 ? 14.188 -5.07 15.891 1 96.88 62 GLU B O 1
ATOM 3197 N N . GLN B 1 63 ? 12.539 -3.508 15.758 1 95.75 63 GLN B N 1
ATOM 3198 C CA . GLN B 1 63 ? 12.797 -3.234 14.344 1 95.75 63 GLN B CA 1
ATOM 3199 C C . GLN B 1 63 ? 13.945 -2.244 14.18 1 95.75 63 GLN B C 1
ATOM 3201 O O . GLN B 1 63 ? 14.406 -1.994 13.062 1 95.75 63 GLN B O 1
ATOM 3206 N N . GLY B 1 64 ? 14.391 -1.641 15.242 1 96.56 64 GLY B N 1
ATOM 3207 C CA . GLY B 1 64 ? 15.547 -0.76 15.219 1 96.56 64 GLY B CA 1
ATOM 3208 C C . GLY B 1 64 ? 15.188 0.686 14.93 1 96.56 64 GLY B C 1
ATOM 3209 O O . GLY B 1 64 ? 16.062 1.49 14.594 1 96.56 64 GLY B O 1
ATOM 3210 N N . PHE B 1 65 ? 13.961 1.035 15.055 1 97.69 65 PHE B N 1
ATOM 3211 C CA . PHE B 1 65 ? 13.531 2.387 14.719 1 97.69 65 PHE B CA 1
ATOM 3212 C C . PHE B 1 65 ? 13.695 3.324 15.906 1 97.69 65 PHE B C 1
ATOM 3214 O O . PHE B 1 65 ? 13.742 4.543 15.742 1 97.69 65 PHE B O 1
ATOM 3221 N N . ILE B 1 66 ? 13.734 2.73 17.125 1 98.12 66 ILE B N 1
ATOM 3222 C CA . ILE B 1 66 ? 13.938 3.518 18.328 1 98.12 66 ILE B CA 1
ATOM 3223 C C . ILE B 1 66 ? 14.883 2.775 19.281 1 98.12 66 ILE B C 1
ATOM 3225 O O . ILE B 1 66 ? 15.125 1.578 19.109 1 98.12 66 ILE B O 1
ATOM 3229 N N . GLU B 1 67 ? 15.453 3.482 20.109 1 97.62 67 GLU B N 1
ATOM 3230 C CA . GLU B 1 67 ? 16.25 2.951 21.219 1 97.62 67 GLU B CA 1
ATOM 3231 C C . GLU B 1 67 ? 15.68 3.383 22.562 1 97.62 67 GLU B C 1
ATOM 3233 O O . GLU B 1 67 ? 15.125 4.48 22.688 1 97.62 67 GLU B O 1
ATOM 3238 N N . ILE B 1 68 ? 15.75 2.498 23.5 1 94.81 68 ILE B N 1
ATOM 3239 C CA . ILE B 1 68 ? 15.266 2.795 24.844 1 94.81 68 ILE B CA 1
ATOM 3240 C C . ILE B 1 68 ? 16.438 2.818 25.828 1 94.81 68 ILE B C 1
ATOM 3242 O O . ILE B 1 68 ? 17.141 1.818 25.984 1 94.81 68 ILE B O 1
ATOM 3246 N N . ASN B 1 69 ? 16.609 3.936 26.359 1 91.38 69 ASN B N 1
ATOM 3247 C CA . ASN B 1 69 ? 17.656 4.121 27.359 1 91.38 69 ASN B CA 1
ATOM 3248 C C . ASN B 1 69 ? 17.094 4.664 28.672 1 91.38 69 ASN B C 1
ATOM 3250 O O . ASN B 1 69 ? 15.875 4.828 28.797 1 91.38 69 ASN B O 1
ATOM 3254 N N . THR B 1 70 ? 18 4.898 29.656 1 88 70 THR B N 1
ATOM 3255 C CA . THR B 1 70 ? 17.594 5.336 30.984 1 88 70 THR B CA 1
ATOM 3256 C C . THR B 1 70 ? 16.828 6.645 30.922 1 88 70 THR B C 1
ATOM 3258 O O . THR B 1 70 ? 15.758 6.773 31.531 1 88 70 THR B O 1
ATOM 3261 N N . PRO B 1 71 ? 17.234 7.633 30.203 1 89.44 71 PRO B N 1
ATOM 3262 C CA . PRO B 1 71 ? 16.469 8.891 30.156 1 89.44 71 PRO B CA 1
ATOM 3263 C C . PRO B 1 71 ? 15.148 8.758 29.406 1 89.44 71 PRO B C 1
ATOM 3265 O O . PRO B 1 71 ? 14.266 9.602 29.547 1 89.44 71 PRO B O 1
ATOM 3268 N N . GLY B 1 72 ? 15.102 7.668 28.516 1 94.06 72 GLY B N 1
ATOM 3269 C CA . GLY B 1 72 ? 13.883 7.461 27.766 1 94.06 72 GLY B CA 1
ATOM 3270 C C . GLY B 1 72 ? 14.125 6.949 26.359 1 94.06 72 GLY B C 1
ATOM 3271 O O . GLY B 1 72 ? 15.188 6.398 26.062 1 94.06 72 GLY B O 1
ATOM 3272 N N . MET B 1 73 ? 13.109 7.066 25.562 1 96.75 73 MET B N 1
ATOM 3273 C CA . MET B 1 73 ? 13.172 6.562 24.203 1 96.75 73 MET B CA 1
ATOM 3274 C C . MET B 1 73 ? 13.68 7.637 23.25 1 96.75 73 MET B C 1
ATOM 3276 O O . MET B 1 73 ? 13.328 8.812 23.375 1 96.75 73 MET B O 1
ATOM 3280 N N . VAL B 1 74 ? 14.531 7.234 22.328 1 97.62 74 VAL B N 1
ATOM 3281 C CA . VAL B 1 74 ? 15.062 8.133 21.297 1 97.62 74 VAL B CA 1
ATOM 3282 C C . VAL B 1 74 ? 14.914 7.492 19.922 1 97.62 74 VAL B C 1
ATOM 3284 O O . VAL B 1 74 ? 14.961 6.266 19.797 1 97.62 74 VAL B O 1
ATOM 3287 N N . ILE B 1 75 ? 14.742 8.344 18.938 1 97.44 75 ILE B N 1
ATOM 3288 C CA . ILE B 1 75 ? 14.602 7.863 17.578 1 97.44 75 ILE B CA 1
ATOM 3289 C C . ILE B 1 75 ? 15.977 7.527 17 1 97.44 75 ILE B C 1
ATOM 3291 O O . ILE B 1 75 ? 16.969 8.195 17.312 1 97.44 75 ILE B O 1
ATOM 3295 N N . THR B 1 76 ? 16.062 6.449 16.234 1 97.44 76 THR B N 1
ATOM 3296 C CA . THR B 1 76 ? 17.281 6.129 15.508 1 97.44 76 THR B CA 1
ATOM 3297 C C . THR B 1 76 ? 17.297 6.801 14.141 1 97.44 76 THR B C 1
ATOM 3299 O O . THR B 1 76 ? 16.297 7.414 13.742 1 97.44 76 THR B O 1
ATOM 3302 N N . LYS B 1 77 ? 18.438 6.738 13.422 1 96.81 77 LYS B N 1
ATOM 3303 C CA . LYS B 1 77 ? 18.5 7.254 12.062 1 96.81 77 LYS B CA 1
ATOM 3304 C C . LYS B 1 77 ? 17.5 6.539 11.156 1 96.81 77 LYS B C 1
ATOM 3306 O O . LYS B 1 77 ? 16.844 7.168 10.32 1 96.81 77 LYS B O 1
ATOM 3311 N N . LEU B 1 78 ? 17.406 5.289 11.352 1 95.38 78 LEU B N 1
ATOM 3312 C CA . LEU B 1 78 ? 16.453 4.484 10.602 1 95.38 78 LEU B CA 1
ATOM 3313 C C . LEU B 1 78 ? 15.023 4.922 10.898 1 95.38 78 LEU B C 1
ATOM 3315 O O . LEU B 1 78 ? 14.18 4.965 9.992 1 95.38 78 LEU B O 1
ATOM 3319 N N . GLY B 1 79 ? 14.805 5.223 12.117 1 96.25 79 GLY B N 1
ATOM 3320 C CA . GLY B 1 79 ? 13.492 5.684 12.523 1 96.25 79 GLY B CA 1
ATOM 3321 C C . GLY B 1 79 ? 13.102 7.012 11.906 1 96.25 79 GLY B C 1
ATOM 3322 O O . GLY B 1 79 ? 11.945 7.207 11.523 1 96.25 79 GLY B O 1
ATOM 3323 N N . GLU B 1 80 ? 14.062 7.871 11.797 1 95.69 80 GLU B N 1
ATOM 3324 C CA . GLU B 1 80 ? 13.812 9.18 11.195 1 95.69 80 GLU B CA 1
ATOM 3325 C C . GLU B 1 80 ? 13.422 9.039 9.727 1 95.69 80 GLU B C 1
ATOM 3327 O O . GLU B 1 80 ? 12.508 9.719 9.258 1 95.69 80 GLU B O 1
ATOM 3332 N N . GLU B 1 81 ? 14.125 8.219 9.062 1 94.06 81 GLU B N 1
ATOM 3333 C CA . GLU B 1 81 ? 13.805 7.961 7.66 1 94.06 81 GLU B CA 1
ATOM 3334 C C . GLU B 1 81 ? 12.414 7.359 7.508 1 94.06 81 GLU B C 1
ATOM 3336 O O . GLU B 1 81 ? 11.688 7.699 6.574 1 94.06 81 GLU B O 1
ATOM 3341 N N . LEU B 1 82 ? 12.117 6.508 8.422 1 94.75 82 LEU B N 1
ATOM 3342 C CA . LEU B 1 82 ? 10.812 5.848 8.398 1 94.75 82 LEU B CA 1
ATOM 3343 C C . LEU B 1 82 ? 9.688 6.859 8.594 1 94.75 82 LEU B C 1
ATOM 3345 O O . LEU B 1 82 ? 8.633 6.75 7.965 1 94.75 82 LEU B O 1
ATOM 3349 N N . ILE B 1 83 ? 9.906 7.82 9.438 1 94.81 83 ILE B N 1
ATOM 3350 C CA . ILE B 1 83 ? 8.891 8.812 9.742 1 94.81 83 ILE B CA 1
ATOM 3351 C C . ILE B 1 83 ? 8.508 9.57 8.469 1 94.81 83 ILE B C 1
ATOM 3353 O O . ILE B 1 83 ? 7.324 9.789 8.203 1 94.81 83 ILE B O 1
ATOM 3357 N N . SER B 1 84 ? 9.484 9.938 7.734 1 92.88 84 SER B N 1
ATOM 3358 C CA . SER B 1 84 ? 9.242 10.664 6.492 1 92.88 84 SER B CA 1
ATOM 3359 C C . SER B 1 84 ? 8.445 9.828 5.504 1 92.88 84 SER B C 1
ATOM 3361 O O . SER B 1 84 ? 7.52 10.328 4.859 1 92.88 84 SER B O 1
ATOM 3363 N N . LYS B 1 85 ? 8.781 8.594 5.406 1 93.31 85 LYS B N 1
ATOM 3364 C CA . LYS B 1 85 ? 8.086 7.688 4.496 1 93.31 85 LYS B CA 1
ATOM 3365 C C . LYS B 1 85 ? 6.652 7.441 4.953 1 93.31 85 LYS B C 1
ATOM 3367 O O . LYS B 1 85 ? 5.73 7.414 4.137 1 93.31 85 LYS B O 1
ATOM 3372 N N . LEU B 1 86 ? 6.488 7.301 6.207 1 94.88 86 LEU B N 1
ATOM 3373 C CA . LEU B 1 86 ? 5.16 7.066 6.762 1 94.88 86 LEU B CA 1
ATOM 3374 C C . LEU B 1 86 ? 4.277 8.297 6.594 1 94.88 86 LEU B C 1
ATOM 3376 O O . LEU B 1 86 ? 3.07 8.172 6.363 1 94.88 86 LEU B O 1
ATOM 3380 N N . LYS B 1 87 ? 4.879 9.445 6.746 1 93.75 87 LYS B N 1
ATOM 3381 C CA . LYS B 1 87 ? 4.133 10.68 6.539 1 93.75 87 LYS B CA 1
ATOM 3382 C C . LYS B 1 87 ? 3.531 10.734 5.137 1 93.75 87 LYS B C 1
ATOM 3384 O O . LYS B 1 87 ? 2.359 11.078 4.969 1 93.75 87 LYS B O 1
ATOM 3389 N N . GLU B 1 88 ? 4.336 10.461 4.195 1 92.56 88 GLU B N 1
ATOM 3390 C CA . GLU B 1 88 ? 3.879 10.445 2.809 1 92.56 88 GLU B CA 1
ATOM 3391 C C . GLU B 1 88 ? 2.766 9.422 2.607 1 92.56 88 GLU B C 1
ATOM 3393 O O . GLU B 1 88 ? 1.795 9.688 1.896 1 92.56 88 GLU B O 1
ATOM 3398 N N . PHE B 1 89 ? 2.9 8.266 3.223 1 91.75 89 PHE B N 1
ATOM 3399 C CA . PHE B 1 89 ? 1.893 7.215 3.137 1 91.75 89 PHE B CA 1
ATOM 3400 C C . PHE B 1 89 ? 0.559 7.699 3.693 1 91.75 89 PHE B C 1
ATOM 3402 O O . PHE B 1 89 ? -0.479 7.555 3.045 1 91.75 89 PHE B O 1
ATOM 3409 N N . VAL B 1 90 ? 0.646 8.211 4.836 1 93.62 90 VAL B N 1
ATOM 3410 C CA . VAL B 1 90 ? -0.564 8.656 5.516 1 93.62 90 VAL B CA 1
ATOM 3411 C C . VAL B 1 90 ? -1.22 9.781 4.715 1 93.62 90 VAL B C 1
ATOM 3413 O O . VAL B 1 90 ? -2.445 9.828 4.59 1 93.62 90 VAL B O 1
ATOM 3416 N N . TYR B 1 91 ? -0.409 10.656 4.195 1 94.06 91 TYR B N 1
ATOM 3417 C CA . TYR B 1 91 ? -0.889 11.734 3.342 1 94.06 91 TYR B CA 1
ATOM 3418 C C . TYR B 1 91 ? -1.688 11.188 2.166 1 94.06 91 TYR B C 1
ATOM 3420 O O . TYR B 1 91 ? -2.779 11.68 1.867 1 94.06 91 TYR B O 1
ATOM 3428 N N . MET B 1 92 ? -1.267 10.133 1.559 1 92.44 92 MET B N 1
ATOM 3429 C CA . MET B 1 92 ? -1.898 9.555 0.375 1 92.44 92 MET B CA 1
ATOM 3430 C C . MET B 1 92 ? -3.166 8.797 0.75 1 92.44 92 MET B C 1
ATOM 3432 O O . MET B 1 92 ? -4.203 8.945 0.1 1 92.44 92 MET B O 1
ATOM 3436 N N . ILE B 1 93 ? -3.037 8.039 1.772 1 91.38 93 ILE B N 1
ATOM 3437 C CA . ILE B 1 93 ? -4.148 7.156 2.119 1 91.38 93 ILE B CA 1
ATOM 3438 C C . ILE B 1 93 ? -5.328 7.988 2.619 1 91.38 93 ILE B C 1
ATOM 3440 O O . ILE B 1 93 ? -6.484 7.598 2.443 1 91.38 93 ILE B O 1
ATOM 3444 N N . LYS B 1 94 ? -5.055 9.133 3.113 1 92.94 94 LYS B N 1
ATOM 3445 C CA . LYS B 1 94 ? -6.113 10 3.625 1 92.94 94 LYS B CA 1
ATOM 3446 C C . LYS B 1 94 ? -6.676 10.891 2.521 1 92.94 94 LYS B C 1
ATOM 3448 O O . LYS B 1 94 ? -7.66 11.602 2.732 1 92.94 94 LYS B O 1
ATOM 3453 N N . GLY B 1 95 ? -6.113 10.906 1.381 1 91.88 95 GLY B N 1
ATOM 3454 C CA . GLY B 1 95 ? -6.574 11.711 0.264 1 91.88 95 GLY B CA 1
ATOM 3455 C C . GLY B 1 95 ? -6.418 13.203 0.501 1 91.88 95 GLY B C 1
ATOM 3456 O O . GLY B 1 95 ? -7.32 13.984 0.186 1 91.88 95 GLY B O 1
ATOM 3457 N N . LEU B 1 96 ? -5.277 13.555 1.022 1 95.5 96 LEU B N 1
ATOM 3458 C CA . LEU B 1 96 ? -5.125 14.938 1.45 1 95.5 96 LEU B CA 1
ATOM 3459 C C . LEU B 1 96 ? -4.867 15.852 0.256 1 95.5 96 LEU B C 1
ATOM 3461 O O . LEU B 1 96 ? -5.188 17.047 0.299 1 95.5 96 LEU B O 1
ATOM 3465 N N . SER B 1 97 ? -4.336 15.312 -0.823 1 95.69 97 SER B N 1
ATOM 3466 C CA . SER B 1 97 ? -4.145 16.125 -2.023 1 95.69 97 SER B CA 1
ATOM 3467 C C . SER B 1 97 ? -5.473 16.641 -2.564 1 95.69 97 SER B C 1
ATOM 3469 O O . SER B 1 97 ? -5.586 17.797 -2.957 1 95.69 97 SER B O 1
ATOM 3471 N N . THR B 1 98 ? -6.418 15.773 -2.59 1 95.19 98 THR B N 1
ATOM 3472 C CA . THR B 1 98 ? -7.746 16.156 -3.053 1 95.19 98 THR B CA 1
ATOM 3473 C C . THR B 1 98 ? -8.367 17.203 -2.121 1 95.19 98 THR B C 1
ATOM 3475 O O . THR B 1 98 ? -9.008 18.141 -2.58 1 95.19 98 THR B O 1
ATOM 3478 N N . LEU B 1 99 ? -8.172 16.969 -0.911 1 96.62 99 LEU B N 1
ATOM 3479 C CA . LEU B 1 99 ? -8.68 17.906 0.081 1 96.62 99 LEU B CA 1
ATOM 3480 C C . LEU B 1 99 ? -8.039 19.281 -0.101 1 96.62 99 LEU B C 1
ATOM 3482 O O . LEU B 1 99 ? -8.727 20.312 -0.007 1 96.62 99 LEU B O 1
ATOM 3486 N N . GLU B 1 100 ? -6.711 19.297 -0.307 1 98.44 100 GLU B N 1
ATOM 3487 C CA . GLU B 1 100 ? -5.996 20.547 -0.573 1 98.44 100 GLU B CA 1
ATOM 3488 C C . GLU B 1 100 ? -6.59 21.281 -1.773 1 98.44 100 GLU B C 1
ATOM 3490 O O . GLU B 1 100 ? -6.82 22.484 -1.717 1 98.44 100 GLU B O 1
ATOM 3495 N N . PHE B 1 101 ? -6.887 20.562 -2.768 1 97.56 101 PHE B N 1
ATOM 3496 C CA . PHE B 1 101 ? -7.422 21.141 -3.99 1 97.56 101 PHE B CA 1
ATOM 3497 C C . PHE B 1 101 ? -8.805 21.734 -3.746 1 97.56 101 PHE B C 1
ATOM 3499 O O . PHE B 1 101 ? -9.094 22.859 -4.168 1 97.56 101 PHE B O 1
ATOM 3506 N N . ARG B 1 102 ? -9.609 21.047 -3.09 1 97.56 102 ARG B N 1
ATOM 3507 C CA . ARG B 1 102 ? -10.977 21.484 -2.832 1 97.56 102 ARG B CA 1
ATOM 3508 C C . ARG B 1 102 ? -10.992 22.75 -1.98 1 97.56 102 ARG B C 1
ATOM 3510 O O . ARG B 1 102 ? -11.734 23.688 -2.27 1 97.56 102 ARG B O 1
ATOM 3517 N N . ILE B 1 103 ? -10.203 22.719 -0.977 1 98.19 103 ILE B N 1
ATOM 3518 C CA . ILE B 1 103 ? -10.156 23.875 -0.081 1 98.19 103 ILE B CA 1
ATOM 3519 C C . ILE B 1 103 ? -9.57 25.078 -0.814 1 98.19 103 ILE B C 1
ATOM 3521 O O . ILE B 1 103 ? -10.055 26.203 -0.667 1 98.19 103 ILE B O 1
ATOM 3525 N N . LYS B 1 104 ? -8.5 24.844 -1.567 1 98.31 104 LYS B N 1
ATOM 3526 C CA . LYS B 1 104 ? -7.895 25.906 -2.371 1 98.31 104 LYS B CA 1
ATOM 3527 C C . LYS B 1 104 ? -8.93 26.578 -3.271 1 98.31 104 LYS B C 1
ATOM 3529 O O . LYS B 1 104 ? -9.023 27.797 -3.314 1 98.31 104 LYS B O 1
ATOM 3534 N N . GLU B 1 105 ? -9.758 25.75 -3.898 1 97.75 105 GLU B N 1
ATOM 3535 C CA . GLU B 1 105 ? -10.758 26.266 -4.836 1 97.75 105 GLU B CA 1
ATOM 3536 C C . GLU B 1 105 ? -11.875 27 -4.105 1 97.75 105 GLU B C 1
ATOM 3538 O O . GLU B 1 105 ? -12.305 28.078 -4.539 1 97.75 105 GLU B O 1
ATOM 3543 N N . ARG B 1 106 ? -12.258 26.484 -3.074 1 97.19 106 ARG B N 1
ATOM 3544 C CA . ARG B 1 106 ? -13.398 27.047 -2.357 1 97.19 106 ARG B CA 1
ATOM 3545 C C . ARG B 1 106 ? -13.023 28.359 -1.672 1 97.19 106 ARG B C 1
ATOM 3547 O O . ARG B 1 106 ? -13.859 29.25 -1.55 1 97.19 106 ARG B O 1
ATOM 3554 N N . LEU B 1 107 ? -11.805 28.438 -1.181 1 97.44 107 LEU B N 1
ATOM 3555 C CA . LEU B 1 107 ? -11.383 29.625 -0.456 1 97.44 107 LEU B CA 1
ATOM 3556 C C . LEU B 1 107 ? -10.711 30.625 -1.396 1 97.44 107 LEU B C 1
ATOM 3558 O O . LEU B 1 107 ? -10.477 31.781 -1.021 1 97.44 107 LEU B O 1
ATOM 3562 N N . GLY B 1 108 ? -10.414 30.203 -2.588 1 97.19 108 GLY B N 1
ATOM 3563 C CA . GLY B 1 108 ? -9.758 31.094 -3.537 1 97.19 108 GLY B CA 1
ATOM 3564 C C . GLY B 1 108 ? -8.336 31.438 -3.148 1 97.19 108 GLY B C 1
ATOM 3565 O O . GLY B 1 108 ? -7.941 32.594 -3.162 1 97.19 108 GLY B O 1
ATOM 3566 N N . LEU B 1 109 ? -7.594 30.375 -2.777 1 97.94 109 LEU B N 1
ATOM 3567 C CA . LEU B 1 109 ? -6.227 30.578 -2.309 1 97.94 109 LEU B CA 1
ATOM 3568 C C . LEU B 1 109 ? -5.223 30.172 -3.385 1 97.94 109 LEU B C 1
ATOM 3570 O O . LEU B 1 109 ? -5.57 29.469 -4.332 1 97.94 109 LEU B O 1
ATOM 3574 N N . LYS B 1 110 ? -4.043 30.688 -3.164 1 97.56 110 LYS B N 1
ATOM 3575 C CA . LYS B 1 110 ? -2.928 30.344 -4.039 1 97.56 110 LYS B CA 1
ATOM 3576 C C . LYS B 1 110 ? -2.48 28.906 -3.828 1 97.56 110 LYS B C 1
ATOM 3578 O O . LYS B 1 110 ? -2.162 28.203 -4.789 1 97.56 110 LYS B O 1
ATOM 3583 N N . LYS B 1 111 ? -2.426 28.484 -2.652 1 97.81 111 LYS B N 1
ATOM 3584 C CA . LYS B 1 111 ? -1.924 27.156 -2.291 1 97.81 111 LYS B CA 1
ATOM 3585 C C . LYS B 1 111 ? -2.449 26.734 -0.927 1 97.81 111 LYS B C 1
ATOM 3587 O O . LYS B 1 111 ? -2.68 27.562 -0.05 1 97.81 111 LYS B O 1
ATOM 3592 N N . VAL B 1 112 ? -2.707 25.5 -0.758 1 98.75 112 VAL B N 1
ATOM 3593 C CA . VAL B 1 112 ? -3.072 24.906 0.524 1 98.75 112 VAL B CA 1
ATOM 3594 C C . VAL B 1 112 ? -2.209 23.672 0.79 1 98.75 112 VAL B C 1
ATOM 3596 O O . VAL B 1 112 ? -2.037 22.828 -0.091 1 98.75 112 VAL B O 1
ATOM 3599 N N . ILE B 1 113 ? -1.63 23.594 1.939 1 98.69 113 ILE B N 1
ATOM 3600 C CA . ILE B 1 113 ? -0.84 22.438 2.375 1 98.69 113 ILE B CA 1
ATOM 3601 C C . ILE B 1 113 ? -1.443 21.844 3.646 1 98.69 113 ILE B C 1
ATOM 3603 O O . ILE B 1 113 ? -1.645 22.562 4.633 1 98.69 113 ILE B O 1
ATOM 3607 N N . ILE B 1 114 ? -1.732 20.594 3.596 1 98.5 114 ILE B N 1
ATOM 3608 C CA . ILE B 1 114 ? -2.352 19.938 4.742 1 98.5 114 ILE B CA 1
ATOM 3609 C C . ILE B 1 114 ? -1.382 18.906 5.332 1 98.5 114 ILE B C 1
ATOM 3611 O O . ILE B 1 114 ? -0.84 18.062 4.613 1 98.5 114 ILE B O 1
ATOM 3615 N N . VAL B 1 115 ? -1.148 19.047 6.594 1 97.38 115 VAL B N 1
ATOM 3616 C CA . VAL B 1 115 ? -0.343 18.078 7.332 1 97.38 115 VAL B CA 1
ATOM 3617 C C . VAL B 1 115 ? -1.25 17.031 7.969 1 97.38 115 VAL B C 1
ATOM 3619 O O . VAL B 1 115 ? -2.312 17.359 8.5 1 97.38 115 VAL B O 1
ATOM 3622 N N . PRO B 1 116 ? -0.805 15.766 7.918 1 96.31 116 PRO B N 1
ATOM 3623 C CA . PRO B 1 116 ? -1.624 14.734 8.555 1 96.31 116 PRO B CA 1
ATOM 3624 C C . PRO B 1 116 ? -1.749 14.922 10.062 1 96.31 116 PRO B C 1
ATOM 3626 O O . PRO B 1 116 ? -0.771 15.281 10.727 1 96.31 116 PRO B O 1
ATOM 3629 N N . GLY B 1 117 ? -3.041 14.664 10.531 1 94.88 117 GLY B N 1
ATOM 3630 C CA . GLY B 1 117 ? -3.271 14.711 11.969 1 94.88 117 GLY B CA 1
ATOM 3631 C C . GLY B 1 117 ? -4.117 15.898 12.398 1 94.88 117 GLY B C 1
ATOM 3632 O O . GLY B 1 117 ? -4.656 16.625 11.555 1 94.88 117 GLY B O 1
ATOM 3633 N N . ASN B 1 118 ? -4.312 15.992 13.727 1 95.12 118 ASN B N 1
ATOM 3634 C CA . ASN B 1 118 ? -5.055 17.062 14.391 1 95.12 118 ASN B CA 1
ATOM 3635 C C . ASN B 1 118 ? -4.293 17.609 15.594 1 95.12 118 ASN B C 1
ATOM 3637 O O . ASN B 1 118 ? -4.047 16.875 16.562 1 95.12 118 ASN B O 1
ATOM 3641 N N . ILE B 1 119 ? -4.016 18.875 15.469 1 94.75 119 ILE B N 1
ATOM 3642 C CA . ILE B 1 119 ? -3.203 19.5 16.5 1 94.75 119 ILE B CA 1
ATOM 3643 C C . ILE B 1 119 ? -3.914 19.406 17.859 1 94.75 119 ILE B C 1
ATOM 3645 O O . ILE B 1 119 ? -3.266 19.328 18.906 1 94.75 119 ILE B O 1
ATOM 3649 N N . GLU B 1 120 ? -5.188 19.328 17.891 1 93.38 120 GLU B N 1
ATOM 3650 C CA . GLU B 1 120 ? -5.969 19.266 19.125 1 93.38 120 GLU B CA 1
ATOM 3651 C C . GLU B 1 120 ? -5.902 17.875 19.734 1 93.38 120 GLU B C 1
ATOM 3653 O O . GLU B 1 120 ? -6.176 17.719 20.938 1 93.38 120 GLU B O 1
ATOM 3658 N N . GLU B 1 121 ? -5.52 16.891 18.969 1 90.38 121 GLU B N 1
ATOM 3659 C CA . GLU B 1 121 ? -5.414 15.516 19.438 1 90.38 121 GLU B CA 1
ATOM 3660 C C . GLU B 1 121 ? -3.959 15.125 19.688 1 90.38 121 GLU B C 1
ATOM 3662 O O . GLU B 1 121 ? -3.676 14.266 20.516 1 90.38 121 GLU B O 1
ATOM 3667 N N . ASP B 1 122 ? -3.141 15.68 18.984 1 90.44 122 ASP B N 1
ATOM 3668 C CA . ASP B 1 122 ? -1.712 15.391 19 1 90.44 122 ASP B CA 1
ATOM 3669 C C . ASP B 1 122 ? -0.887 16.672 18.859 1 90.44 122 ASP B C 1
ATOM 3671 O O . ASP B 1 122 ? -0.775 17.219 17.75 1 90.44 122 ASP B O 1
ATOM 3675 N N . SER B 1 123 ? -0.208 17.031 19.844 1 89.75 123 SER B N 1
ATOM 3676 C CA . SER B 1 123 ? 0.5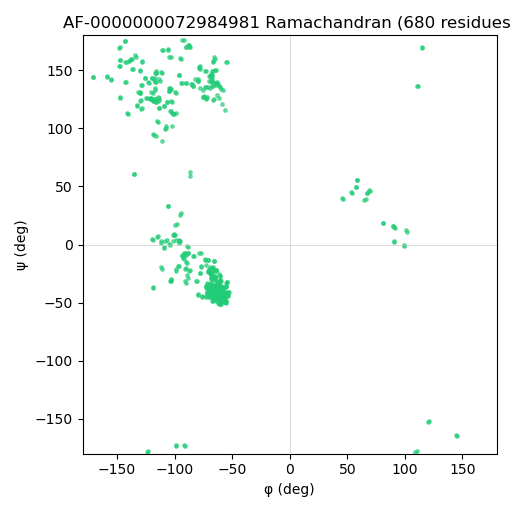06 18.312 19.891 1 89.75 123 SER B CA 1
ATOM 3677 C C . SER B 1 123 ? 1.708 18.297 18.953 1 89.75 123 SER B C 1
ATOM 3679 O O . SER B 1 123 ? 2.182 19.344 18.516 1 89.75 123 SER B O 1
ATOM 3681 N N . SER B 1 124 ? 2.205 17.094 18.641 1 92.38 124 SER B N 1
ATOM 3682 C CA . SER B 1 124 ? 3.355 17.016 17.75 1 92.38 124 SER B CA 1
ATOM 3683 C C . SER B 1 124 ? 3.006 17.5 16.344 1 92.38 124 SER B C 1
ATOM 3685 O O . SER B 1 124 ? 3.895 17.844 15.562 1 92.38 124 SER B O 1
ATOM 3687 N N . VAL B 1 125 ? 1.729 17.625 16.094 1 95.25 125 VAL B N 1
ATOM 3688 C CA . VAL B 1 125 ? 1.271 18.094 14.789 1 95.25 125 VAL B CA 1
ATOM 3689 C C . VAL B 1 125 ? 1.67 19.562 14.602 1 95.25 125 VAL B C 1
ATOM 3691 O O . VAL B 1 125 ? 1.937 20 13.484 1 95.25 125 VAL B O 1
ATOM 3694 N N . LEU B 1 126 ? 1.763 20.297 15.695 1 96.25 126 LEU B N 1
ATOM 3695 C CA . LEU B 1 126 ? 2.195 21.688 15.625 1 96.25 126 LEU B CA 1
ATOM 3696 C C . LEU B 1 126 ? 3.604 21.797 15.047 1 96.25 126 LEU B C 1
ATOM 3698 O O . LEU B 1 126 ? 3.881 22.672 14.227 1 96.25 126 LEU B O 1
ATOM 3702 N N . LYS B 1 127 ? 4.426 20.906 15.484 1 95.56 127 LYS B N 1
ATOM 3703 C CA . LYS B 1 127 ? 5.789 20.875 14.969 1 95.56 127 LYS B CA 1
ATOM 3704 C C . LYS B 1 127 ? 5.812 20.531 13.484 1 95.56 127 LYS B C 1
ATOM 3706 O O . LYS B 1 127 ? 6.594 21.109 12.719 1 95.56 127 LYS B O 1
ATOM 3711 N N . GLU B 1 128 ? 4.93 19.672 13.117 1 95.44 128 GLU B N 1
ATOM 3712 C CA . GLU B 1 128 ? 4.824 19.312 11.703 1 95.44 128 GLU B CA 1
ATOM 3713 C C . GLU B 1 128 ? 4.309 20.484 10.875 1 95.44 128 GLU B C 1
ATOM 3715 O O . GLU B 1 128 ? 4.727 20.672 9.727 1 95.44 128 GLU B O 1
ATOM 3720 N N . LEU B 1 129 ? 3.426 21.203 11.414 1 97.5 129 LEU B N 1
ATOM 3721 C CA . LEU B 1 129 ? 2.949 22.422 10.758 1 97.5 129 LEU B CA 1
ATOM 3722 C C . LEU B 1 129 ? 4.094 23.406 10.539 1 97.5 129 LEU B C 1
ATOM 3724 O O . LEU B 1 129 ? 4.234 23.969 9.453 1 97.5 129 LEU B O 1
ATOM 3728 N N . GLY B 1 130 ? 4.844 23.578 11.586 1 97.19 130 GLY B N 1
ATOM 3729 C CA . GLY B 1 130 ? 6.004 24.438 11.484 1 97.19 130 GLY B CA 1
ATOM 3730 C C . GLY B 1 130 ? 6.973 24.016 10.398 1 97.19 130 GLY B C 1
ATOM 3731 O O . GLY B 1 130 ? 7.457 24.844 9.625 1 97.19 130 GLY B O 1
ATOM 3732 N N . LYS B 1 131 ? 7.195 22.781 10.352 1 95.62 131 LYS B N 1
ATOM 3733 C CA . LYS B 1 131 ? 8.102 22.234 9.344 1 95.62 131 LYS B CA 1
ATOM 3734 C C . LYS B 1 131 ? 7.551 22.453 7.938 1 95.62 131 LYS B C 1
ATOM 3736 O O . LYS B 1 131 ? 8.289 22.844 7.031 1 95.62 131 LYS B O 1
ATOM 3741 N N . ALA B 1 132 ? 6.273 22.172 7.789 1 96.88 132 ALA B N 1
ATOM 3742 C CA . ALA B 1 132 ? 5.641 22.375 6.488 1 96.88 132 ALA B CA 1
ATOM 3743 C C . ALA B 1 132 ? 5.715 23.844 6.066 1 96.88 132 ALA B C 1
ATOM 3745 O O . ALA B 1 132 ? 6.004 24.141 4.906 1 96.88 132 ALA B O 1
ATOM 3746 N N . ALA B 1 133 ? 5.488 24.703 6.965 1 97.94 133 ALA B N 1
ATOM 3747 C CA . ALA B 1 133 ? 5.559 26.141 6.707 1 97.94 133 ALA B CA 1
ATOM 3748 C C . ALA B 1 133 ? 6.98 26.562 6.336 1 97.94 133 ALA B C 1
ATOM 3750 O O . ALA B 1 133 ? 7.176 27.359 5.422 1 97.94 133 ALA B O 1
ATOM 3751 N N . SER B 1 134 ? 7.918 26.016 7.055 1 96.94 134 SER B N 1
ATOM 3752 C CA . SER B 1 134 ? 9.32 26.328 6.797 1 96.94 134 SER B CA 1
ATOM 3753 C C . SER B 1 134 ? 9.727 25.922 5.387 1 96.94 134 SER B C 1
ATOM 3755 O O . SER B 1 134 ? 10.406 26.672 4.684 1 96.94 134 SER B O 1
ATOM 3757 N N . ASN B 1 135 ? 9.328 24.766 4.992 1 95.75 135 ASN B N 1
ATOM 3758 C CA . ASN B 1 135 ? 9.641 24.297 3.652 1 95.75 135 ASN B CA 1
ATOM 3759 C C . ASN B 1 135 ? 8.984 25.156 2.58 1 95.75 135 ASN B C 1
ATOM 3761 O O . ASN B 1 135 ? 9.625 25.516 1.59 1 95.75 135 ASN B O 1
ATOM 3765 N N . CYS B 1 136 ? 7.746 25.453 2.811 1 97.38 136 CYS B N 1
ATOM 3766 C CA . CYS B 1 136 ? 7.023 26.312 1.878 1 97.38 136 CYS B CA 1
ATOM 3767 C C . CYS B 1 136 ? 7.691 27.672 1.771 1 97.38 136 CYS B C 1
ATOM 3769 O O . CYS B 1 136 ? 7.887 28.188 0.669 1 97.38 136 CYS B O 1
ATOM 3771 N N . PHE B 1 137 ? 8.078 28.219 2.838 1 96.81 137 PHE B N 1
ATOM 3772 C CA . PHE B 1 137 ? 8.727 29.516 2.936 1 96.81 137 PHE B CA 1
ATOM 3773 C C . PHE B 1 137 ? 10.031 29.531 2.145 1 96.81 137 PHE B C 1
ATOM 3775 O O . PHE B 1 137 ? 10.273 30.438 1.348 1 96.81 137 PHE B O 1
ATOM 3782 N N . LYS B 1 138 ? 10.773 28.5 2.311 1 94.88 138 LYS B N 1
ATOM 3783 C CA . LYS B 1 138 ? 12.07 28.406 1.637 1 94.88 138 LYS B CA 1
ATOM 3784 C C . LYS B 1 138 ? 11.898 28.359 0.121 1 94.88 138 LYS B C 1
ATOM 3786 O O . LYS B 1 138 ? 12.695 28.938 -0.62 1 94.88 138 LYS B O 1
ATOM 3791 N N . ASP B 1 139 ? 10.859 27.734 -0.251 1 94.69 139 ASP B N 1
ATOM 3792 C CA . ASP B 1 139 ? 10.586 27.594 -1.68 1 94.69 139 ASP B CA 1
ATOM 3793 C C . ASP B 1 139 ? 10.203 28.938 -2.295 1 94.69 139 ASP B C 1
ATOM 3795 O O . ASP B 1 139 ? 10.391 29.156 -3.494 1 94.69 139 ASP B O 1
ATOM 3799 N N . LEU B 1 140 ? 9.703 29.828 -1.506 1 96.19 140 LEU B N 1
ATOM 3800 C CA . LEU B 1 140 ? 9.164 31.094 -2.002 1 96.19 140 LEU B CA 1
ATOM 3801 C C . LEU B 1 140 ? 10.188 32.219 -1.853 1 96.19 140 LEU B C 1
ATOM 3803 O O . LEU B 1 140 ? 10.094 33.25 -2.525 1 96.19 140 LEU B O 1
ATOM 3807 N N . LEU B 1 141 ? 11.117 32.062 -1.005 1 95.5 141 LEU B N 1
ATOM 3808 C CA . LEU B 1 141 ? 12.062 33.094 -0.594 1 95.5 141 LEU B CA 1
ATOM 3809 C C . LEU B 1 141 ? 12.984 33.469 -1.746 1 95.5 141 LEU B C 1
ATOM 3811 O O . LEU B 1 141 ? 13.461 32.625 -2.486 1 95.5 141 LEU B O 1
ATOM 3815 N N . LYS B 1 142 ? 13.211 34.75 -1.931 1 95.56 142 LYS B N 1
ATOM 3816 C CA . LYS B 1 142 ? 14.148 35.312 -2.898 1 95.56 142 LYS B CA 1
ATOM 3817 C C . LYS B 1 142 ? 15.094 36.312 -2.232 1 95.56 142 LYS B C 1
ATOM 3819 O O . LYS B 1 142 ? 14.75 36.906 -1.205 1 95.56 142 LYS B O 1
ATOM 3824 N N . ASN B 1 143 ? 16.219 36.5 -2.916 1 96.12 143 ASN B N 1
ATOM 3825 C CA . ASN B 1 143 ? 17.156 37.5 -2.42 1 96.12 143 ASN B CA 1
ATOM 3826 C C . ASN B 1 143 ? 16.531 38.875 -2.365 1 96.12 143 ASN B C 1
ATOM 3828 O O . ASN B 1 143 ? 15.797 39.281 -3.273 1 96.12 143 ASN B O 1
ATOM 3832 N N . GLY B 1 144 ? 16.766 39.5 -1.222 1 96.19 144 GLY B N 1
ATOM 3833 C CA . GLY B 1 144 ? 16.297 40.875 -1.083 1 96.19 144 GLY B CA 1
ATOM 3834 C C . GLY B 1 144 ? 14.898 40.969 -0.504 1 96.19 144 GLY B C 1
ATOM 3835 O O . GLY B 1 144 ? 14.383 42.062 -0.275 1 96.19 144 GLY B O 1
ATOM 3836 N N . ASP B 1 145 ? 14.367 39.844 -0.173 1 97.06 145 ASP B N 1
ATOM 3837 C CA . ASP B 1 145 ? 12.992 39.844 0.322 1 97.06 145 ASP B CA 1
ATOM 3838 C C . ASP B 1 145 ? 12.906 40.469 1.706 1 97.06 145 ASP B C 1
ATOM 3840 O O . ASP B 1 145 ? 13.82 40.344 2.52 1 97.06 145 ASP B O 1
ATOM 3844 N N . VAL B 1 146 ? 11.797 41.156 1.939 1 97 146 VAL B N 1
ATOM 3845 C CA . VAL B 1 146 ? 11.383 41.562 3.271 1 97 146 VAL B CA 1
ATOM 3846 C C . VAL B 1 146 ? 10.281 40.656 3.793 1 97 146 VAL B C 1
ATOM 3848 O O . VAL B 1 146 ? 9.25 40.469 3.143 1 97 146 VAL B O 1
ATOM 3851 N N . VAL B 1 147 ? 10.586 40.062 4.957 1 97.12 147 VAL B N 1
ATOM 3852 C CA . VAL B 1 147 ? 9.664 39.062 5.516 1 97.12 147 VAL B CA 1
ATOM 3853 C C . VAL B 1 147 ? 9.07 39.594 6.816 1 97.12 147 VAL B C 1
ATOM 3855 O O . VAL B 1 147 ? 9.805 39.969 7.742 1 97.12 147 VAL B O 1
ATOM 3858 N N . ALA B 1 148 ? 7.758 39.656 6.914 1 96.06 148 ALA B N 1
ATOM 3859 C CA . ALA B 1 148 ? 7.062 40.094 8.125 1 96.06 148 ALA B CA 1
ATOM 3860 C C . ALA B 1 148 ? 6.457 38.906 8.867 1 96.06 148 ALA B C 1
ATOM 3862 O O . ALA B 1 148 ? 5.793 38.062 8.266 1 96.06 148 ALA B O 1
ATOM 3863 N N . LEU B 1 149 ? 6.668 38.906 10.211 1 95.06 149 LEU B N 1
ATOM 3864 C CA . LEU B 1 149 ? 6.191 37.781 11.047 1 95.06 149 LEU B CA 1
ATOM 3865 C C . LEU B 1 149 ? 5.258 38.312 12.141 1 95.06 149 LEU B C 1
ATOM 3867 O O . LEU B 1 149 ? 5.512 39.344 12.734 1 95.06 149 LEU B O 1
ATOM 3871 N N . THR B 1 150 ? 4.234 37.531 12.336 1 92.69 150 THR B N 1
ATOM 3872 C CA . THR B 1 150 ? 3.467 37.781 13.555 1 92.69 150 THR B CA 1
ATOM 3873 C C . THR B 1 150 ? 3.984 36.875 14.688 1 92.69 150 THR B C 1
ATOM 3875 O O . THR B 1 150 ? 4.992 36.188 14.539 1 92.69 150 THR B O 1
ATOM 3878 N N . GLY B 1 151 ? 3.43 37.062 15.844 1 90.31 151 GLY B N 1
ATOM 3879 C CA . GLY B 1 151 ? 3.76 36.188 16.969 1 90.31 151 GLY B CA 1
ATOM 3880 C C . GLY B 1 151 ? 2.844 35 17.078 1 90.31 151 GLY B C 1
ATOM 3881 O O . GLY B 1 151 ? 2.115 34.656 16.141 1 90.31 151 GLY B O 1
ATOM 3882 N N . GLY B 1 152 ? 3.141 34.312 18.266 1 91.38 152 GLY B N 1
ATOM 3883 C CA . GLY B 1 152 ? 2.285 33.188 18.562 1 91.38 152 GLY B CA 1
ATOM 3884 C C . GLY B 1 152 ? 3.027 31.859 18.547 1 91.38 152 GLY B C 1
ATOM 3885 O O . GLY B 1 152 ? 4.145 31.766 18.031 1 91.38 152 GLY B O 1
ATOM 3886 N N . SER B 1 153 ? 2.305 30.875 19.016 1 92.19 153 SER B N 1
ATOM 3887 C CA . SER B 1 153 ? 2.898 29.562 19.156 1 92.19 153 SER B CA 1
ATOM 3888 C C . SER B 1 153 ? 3.098 28.891 17.797 1 92.19 153 SER B C 1
ATOM 3890 O O . SER B 1 153 ? 4.082 28.172 17.594 1 92.19 153 SER B O 1
ATOM 3892 N N . THR B 1 154 ? 2.186 29.094 16.922 1 94.5 154 THR B N 1
ATOM 3893 C CA . THR B 1 154 ? 2.285 28.5 15.594 1 94.5 154 THR B CA 1
ATOM 3894 C C . THR B 1 154 ? 3.48 29.078 14.836 1 94.5 154 THR B C 1
ATOM 3896 O O . THR B 1 154 ? 4.223 28.328 14.188 1 94.5 154 THR B O 1
ATOM 3899 N N . ILE B 1 155 ? 3.686 30.359 14.93 1 96.06 155 ILE B N 1
ATOM 3900 C CA . ILE B 1 155 ? 4.801 31.016 14.258 1 96.06 155 ILE B CA 1
ATOM 3901 C C . ILE B 1 155 ? 6.113 30.609 14.922 1 96.06 155 ILE B C 1
ATOM 3903 O O . ILE B 1 155 ? 7.141 30.469 14.258 1 96.06 155 ILE B O 1
ATOM 3907 N N . LYS B 1 156 ? 6.027 30.5 16.234 1 95.94 156 LYS B N 1
ATOM 3908 C CA . LYS B 1 156 ? 7.211 30 16.922 1 95.94 156 LYS B CA 1
ATOM 3909 C C . LYS B 1 156 ? 7.633 28.641 16.375 1 95.94 156 LYS B C 1
ATOM 3911 O O . LYS B 1 156 ? 8.828 28.391 16.188 1 95.94 156 LYS B O 1
ATOM 3916 N N . SER B 1 157 ? 6.668 27.812 16.219 1 96.25 157 SER B N 1
ATOM 3917 C CA . SER B 1 157 ? 6.961 26.484 15.672 1 96.25 157 SER B CA 1
ATOM 3918 C C . SER B 1 157 ? 7.602 26.578 14.297 1 96.25 157 SER B C 1
ATOM 3920 O O . SER B 1 157 ? 8.523 25.828 13.977 1 96.25 157 SER B O 1
ATOM 3922 N N . PHE B 1 158 ? 7.141 27.453 13.469 1 97.25 158 PHE B N 1
ATOM 3923 C CA . PHE B 1 158 ? 7.73 27.75 12.172 1 97.25 158 PHE B CA 1
ATOM 3924 C C . PHE B 1 158 ? 9.195 28.141 12.312 1 97.25 158 PHE B C 1
ATOM 3926 O O . PHE B 1 158 ? 10.07 27.547 11.688 1 97.25 158 PHE B O 1
ATOM 3933 N N . VAL B 1 159 ? 9.445 29.031 13.211 1 96.75 159 VAL B N 1
ATOM 3934 C CA . VAL B 1 159 ? 10.789 29.562 13.414 1 96.75 159 VAL B CA 1
ATOM 3935 C C . VAL B 1 159 ? 11.703 28.453 13.938 1 96.75 159 VAL B C 1
ATOM 3937 O O . VAL B 1 159 ? 12.844 28.312 13.492 1 96.75 159 VAL B O 1
ATOM 3940 N N . ASP B 1 160 ? 11.156 27.703 14.812 1 94.94 160 ASP B N 1
ATOM 3941 C CA . ASP B 1 160 ? 11.922 26.641 15.438 1 94.94 160 ASP B CA 1
ATOM 3942 C C . ASP B 1 160 ? 12.336 25.578 14.406 1 94.94 160 ASP B C 1
ATOM 3944 O O . ASP B 1 160 ? 13.375 24.938 14.555 1 94.94 160 ASP B O 1
ATOM 3948 N N . ASN B 1 161 ? 11.609 25.406 13.375 1 93.19 161 ASN B N 1
ATOM 3949 C CA . ASN B 1 161 ? 11.812 24.281 12.469 1 93.19 161 ASN B CA 1
ATOM 3950 C C . ASN B 1 161 ? 12.492 24.734 11.172 1 93.19 161 ASN B C 1
ATOM 3952 O O . ASN B 1 161 ? 12.727 23.906 10.273 1 93.19 161 ASN B O 1
ATOM 3956 N N . ILE B 1 162 ? 12.789 25.969 11.055 1 93.31 162 ILE B N 1
ATOM 3957 C CA . ILE B 1 162 ? 13.5 26.438 9.867 1 93.31 162 ILE B CA 1
ATOM 3958 C C . ILE B 1 162 ? 14.953 25.969 9.914 1 93.31 162 ILE B C 1
ATOM 3960 O O . ILE B 1 162 ? 15.594 26.031 10.961 1 93.31 162 ILE B O 1
ATOM 3964 N N . ALA B 1 163 ? 15.297 25.328 8.852 1 85.69 163 ALA B N 1
ATOM 3965 C CA . ALA B 1 163 ? 16.703 24.938 8.75 1 85.69 163 ALA B CA 1
ATOM 3966 C C . ALA B 1 163 ? 17.562 26.125 8.336 1 85.69 163 ALA B C 1
ATOM 3968 O O . ALA B 1 163 ? 17.094 27.031 7.652 1 85.69 163 ALA B O 1
ATOM 3969 N N . ARG B 1 164 ? 18.828 26.062 8.719 1 78.5 164 ARG B N 1
ATOM 3970 C CA . ARG B 1 164 ? 19.781 27.109 8.383 1 78.5 164 ARG B CA 1
ATOM 3971 C C . ARG B 1 164 ? 19.891 27.297 6.875 1 78.5 164 ARG B C 1
ATOM 3973 O O . ARG B 1 164 ? 19.969 26.312 6.133 1 78.5 164 ARG B O 1
ATOM 3980 N N . CYS B 1 165 ? 19.578 28.547 6.52 1 77.06 165 CYS B N 1
ATOM 3981 C CA . CYS B 1 165 ? 19.562 28.875 5.098 1 77.06 165 CYS B CA 1
ATOM 3982 C C . CYS B 1 165 ? 20.75 29.75 4.719 1 77.06 165 CYS B C 1
ATOM 3984 O O . CYS B 1 165 ? 20.797 30.922 5.086 1 77.06 165 CYS B O 1
ATOM 3986 N N . ASN B 1 166 ? 21.75 29.203 4.129 1 76.25 166 ASN B N 1
ATOM 3987 C CA . ASN B 1 166 ? 22.938 29.984 3.799 1 76.25 166 ASN B CA 1
ATOM 3988 C C . ASN B 1 166 ? 22.891 30.484 2.357 1 76.25 166 ASN B C 1
ATOM 3990 O O . ASN B 1 166 ? 23.734 31.281 1.947 1 76.25 166 ASN B O 1
ATOM 3994 N N . ASN B 1 167 ? 21.859 30.219 1.734 1 83.19 167 ASN B N 1
ATOM 3995 C CA . ASN B 1 167 ? 21.891 30.469 0.299 1 83.19 167 ASN B CA 1
ATOM 3996 C C . ASN B 1 167 ? 21.172 31.781 -0.048 1 83.19 167 ASN B C 1
ATOM 3998 O O . ASN B 1 167 ? 21.109 32.156 -1.218 1 83.19 167 ASN B O 1
ATOM 4002 N N . TYR B 1 168 ? 20.719 32.469 0.941 1 86.38 168 TYR B N 1
ATOM 4003 C CA . TYR B 1 168 ? 19.969 33.688 0.638 1 86.38 168 TYR B CA 1
ATOM 4004 C C . TYR B 1 168 ? 20.688 34.906 1.173 1 86.38 168 TYR B C 1
ATOM 4006 O O . TYR B 1 168 ? 21.25 34.875 2.268 1 86.38 168 TYR B O 1
ATOM 4014 N N . GLU B 1 169 ? 20.625 35.906 0.323 1 88.31 169 GLU B N 1
ATOM 4015 C CA . GLU B 1 169 ? 21.312 37.125 0.671 1 88.31 169 GLU B CA 1
ATOM 4016 C C . GLU B 1 169 ? 20.344 38.281 0.835 1 88.31 169 GLU B C 1
ATOM 4018 O O . GLU B 1 169 ? 19.359 38.375 0.104 1 88.31 169 GLU B O 1
ATOM 4023 N N . ASP B 1 170 ? 20.641 39.156 1.806 1 93.12 170 ASP B N 1
ATOM 4024 C CA . ASP B 1 170 ? 19.984 40.438 1.989 1 93.12 170 ASP B CA 1
ATOM 4025 C C . ASP B 1 170 ? 18.516 40.281 2.342 1 93.12 170 ASP B C 1
ATOM 4027 O O . ASP B 1 170 ? 17.641 40.938 1.774 1 93.12 170 ASP B O 1
ATOM 4031 N N . ILE B 1 171 ? 18.266 39.312 3.117 1 96.38 171 ILE B N 1
ATOM 4032 C CA . ILE B 1 171 ? 16.922 39.156 3.635 1 96.38 171 ILE B CA 1
ATOM 4033 C C . ILE B 1 171 ? 16.719 40 4.887 1 96.38 171 ILE B C 1
ATOM 4035 O O . ILE B 1 171 ? 17.609 40.062 5.742 1 96.38 171 ILE B O 1
ATOM 4039 N N . THR B 1 172 ? 15.547 40.656 5.004 1 97.44 172 THR B N 1
ATOM 4040 C CA . THR B 1 172 ? 15.211 41.438 6.191 1 97.44 172 THR B CA 1
ATOM 4041 C C . THR B 1 172 ? 13.93 40.906 6.84 1 97.44 172 THR B C 1
ATOM 4043 O O . THR B 1 172 ? 12.898 40.812 6.18 1 97.44 172 THR B O 1
ATOM 4046 N N . ILE B 1 173 ? 14.117 40.625 8.133 1 97 173 ILE B N 1
ATOM 4047 C CA . ILE B 1 173 ? 12.961 40.125 8.891 1 97 173 ILE B CA 1
ATOM 4048 C C . ILE B 1 173 ? 12.422 41.25 9.773 1 97 173 ILE B C 1
ATOM 4050 O O . ILE B 1 173 ? 13.18 41.938 10.461 1 97 173 ILE B O 1
ATOM 4054 N N . VAL B 1 174 ? 11.07 41.438 9.742 1 95.31 174 VAL B N 1
ATOM 4055 C CA . VAL B 1 174 ? 10.438 42.5 10.531 1 95.31 174 VAL B CA 1
ATOM 4056 C C . VAL B 1 174 ? 9.18 41.969 11.211 1 95.31 174 VAL B C 1
ATOM 4058 O O . VAL B 1 174 ? 8.609 40.969 10.766 1 95.31 174 VAL B O 1
ATOM 4061 N N . PRO B 1 175 ? 8.836 42.531 12.344 1 93.12 175 PRO B N 1
ATOM 4062 C CA . PRO B 1 175 ? 7.543 42.125 12.922 1 93.12 175 PRO B CA 1
ATOM 4063 C C . PRO B 1 175 ? 6.355 42.656 12.117 1 93.12 175 PRO B C 1
ATOM 4065 O O . PRO B 1 175 ? 6.391 43.781 11.617 1 93.12 175 PRO B O 1
ATOM 4068 N N . ALA B 1 176 ? 5.398 41.812 11.883 1 90.31 176 ALA B N 1
ATOM 4069 C CA . ALA B 1 176 ? 4.191 42.25 11.188 1 90.31 176 ALA B CA 1
ATOM 4070 C C . ALA B 1 176 ? 3.373 43.219 12.055 1 90.31 176 ALA B C 1
ATOM 4072 O O . ALA B 1 176 ? 2.623 44.031 11.531 1 90.31 176 ALA B O 1
ATOM 4073 N N . ARG B 1 177 ? 3.508 43.031 13.32 1 79.38 177 ARG B N 1
ATOM 4074 C CA . ARG B 1 177 ? 2.83 43.875 14.297 1 79.38 177 ARG B CA 1
ATOM 4075 C C . ARG B 1 177 ? 3.725 44.156 15.5 1 79.38 177 ARG B C 1
ATOM 4077 O O . ARG B 1 177 ? 4.734 43.469 15.695 1 79.38 177 ARG B O 1
ATOM 4084 N N . GLY B 1 178 ? 3.377 45.281 16.188 1 66.06 178 GLY B N 1
ATOM 4085 C CA . GLY B 1 178 ? 4.082 45.531 17.422 1 66.06 178 GLY B CA 1
ATOM 4086 C C . GLY B 1 178 ? 3.727 44.562 18.531 1 66.06 178 GLY B C 1
ATOM 4087 O O . GLY B 1 178 ? 2.771 43.812 18.422 1 66.06 178 GLY B O 1
ATOM 4088 N N . GLY B 1 179 ? 4.699 44.031 19.453 1 59.03 179 GLY B N 1
ATOM 4089 C CA . GLY B 1 179 ? 4.43 42.906 20.328 1 59.03 179 GLY B CA 1
ATOM 4090 C C . GLY B 1 179 ? 4.492 43.281 21.797 1 59.03 179 GLY B C 1
ATOM 4091 O O . GLY B 1 179 ? 5.336 44.062 22.203 1 59.03 179 GLY B O 1
ATOM 4092 N N . MET B 1 180 ? 3.537 43.625 22.516 1 49.53 180 MET B N 1
ATOM 4093 C CA . MET B 1 180 ? 3.719 43.688 23.969 1 49.53 180 MET B CA 1
ATOM 4094 C C . MET B 1 180 ? 3.268 42.375 24.609 1 49.53 180 MET B C 1
ATOM 4096 O O . MET B 1 180 ? 2.951 42.344 25.797 1 49.53 180 MET B O 1
ATOM 4100 N N . GLY B 1 181 ? 3.281 41.125 23.953 1 53.12 181 GLY B N 1
ATOM 4101 C CA . GLY B 1 181 ? 2.621 40 24.578 1 53.12 181 GLY B CA 1
ATOM 4102 C C . GLY B 1 181 ? 3.271 39.594 25.891 1 53.12 181 GLY B C 1
ATOM 4103 O O . GLY B 1 181 ? 4.32 40.094 26.266 1 53.12 181 GLY B O 1
ATOM 4104 N N . LYS B 1 182 ? 2.465 38.844 26.766 1 57.47 182 LYS B N 1
ATOM 4105 C CA . LYS B 1 182 ? 2.826 38.406 28.109 1 57.47 182 LYS B CA 1
ATOM 4106 C C . LYS B 1 182 ? 4.016 37.438 28.047 1 57.47 182 LYS B C 1
ATOM 4108 O O . LYS B 1 182 ? 4.875 37.469 28.938 1 57.47 182 LYS B O 1
ATOM 4113 N N . LYS B 1 183 ? 3.928 36.531 27.016 1 70.06 183 LYS B N 1
ATOM 4114 C CA . LYS B 1 183 ? 5.035 35.562 26.938 1 70.06 183 LYS B CA 1
ATOM 4115 C C . LYS B 1 183 ? 6.066 36 25.906 1 70.06 183 LYS B C 1
ATOM 4117 O O . LYS B 1 183 ? 5.785 36.031 24.703 1 70.06 183 LYS B O 1
ATOM 4122 N N . LEU B 1 184 ? 7.137 36.312 26.297 1 70.44 184 LEU B N 1
ATOM 4123 C CA . LEU B 1 184 ? 8.234 36.844 25.5 1 70.44 184 LEU B CA 1
ATOM 4124 C C . LEU B 1 184 ? 8.594 35.938 24.359 1 70.44 184 LEU B C 1
ATOM 4126 O O . LEU B 1 184 ? 8.828 36.375 23.234 1 70.44 184 LEU B O 1
ATOM 4130 N N . GLU B 1 185 ? 8.453 34.625 24.578 1 79.12 185 GLU B N 1
ATOM 4131 C CA . GLU B 1 185 ? 8.945 33.656 23.625 1 79.12 185 GLU B CA 1
ATOM 4132 C C . GLU B 1 185 ? 8.078 33.625 22.375 1 79.12 185 GLU B C 1
ATOM 4134 O O . GLU B 1 185 ? 8.516 33.125 21.328 1 79.12 185 GLU B O 1
ATOM 4139 N N . THR B 1 186 ? 6.934 34.125 22.453 1 85.62 186 THR B N 1
ATOM 4140 C CA . THR B 1 186 ? 6.031 34.031 21.312 1 85.62 186 THR B CA 1
ATOM 4141 C C . THR B 1 186 ? 5.738 35.406 20.75 1 85.62 186 THR B C 1
ATOM 4143 O O . THR B 1 186 ? 4.922 35.562 19.844 1 85.62 186 THR B O 1
ATOM 4146 N N . GLN B 1 187 ? 6.383 36.344 21.234 1 85 187 GLN B N 1
ATOM 4147 C CA . GLN B 1 187 ? 6.203 37.688 20.719 1 85 187 GLN B CA 1
ATOM 4148 C C . GLN B 1 187 ? 6.84 37.844 19.344 1 85 187 GLN B C 1
ATOM 4150 O O . GLN B 1 187 ? 7.902 37.281 19.078 1 85 187 GLN B O 1
ATOM 4155 N N . SER B 1 188 ? 6.227 38.688 18.641 1 89.5 188 SER B N 1
ATOM 4156 C CA . SER B 1 188 ? 6.668 38.875 17.25 1 89.5 188 SER B CA 1
ATOM 4157 C C . SER B 1 188 ? 8.117 39.312 17.203 1 89.5 188 SER B C 1
ATOM 4159 O O . SER B 1 188 ? 8.922 38.75 16.438 1 89.5 188 SER B O 1
ATOM 4161 N N . ASN B 1 189 ? 8.461 40.219 18.047 1 89.88 189 ASN B N 1
ATOM 4162 C CA . ASN B 1 189 ? 9.828 40.75 18.047 1 89.88 189 ASN B CA 1
ATOM 4163 C C . ASN B 1 189 ? 10.844 39.656 18.375 1 89.88 189 ASN B C 1
ATOM 4165 O O . ASN B 1 189 ? 11.93 39.625 17.797 1 89.88 189 ASN B O 1
ATOM 4169 N N . THR B 1 190 ? 10.484 38.875 19.297 1 91.81 190 THR B N 1
ATOM 4170 C CA . THR B 1 190 ? 11.359 37.781 19.688 1 91.81 190 THR B CA 1
ATOM 4171 C C . THR B 1 190 ? 11.523 36.781 18.547 1 91.81 190 THR B C 1
ATOM 4173 O O . THR B 1 190 ? 12.641 36.344 18.25 1 91.81 190 THR B O 1
ATOM 4176 N N . LEU B 1 191 ? 10.477 36.469 17.953 1 94.88 191 LEU B N 1
ATOM 4177 C CA . LEU B 1 191 ? 10.508 35.469 16.875 1 94.88 191 LEU B CA 1
ATOM 4178 C C . LEU B 1 191 ? 11.258 36.031 15.664 1 94.88 191 LEU B C 1
ATOM 4180 O O . LEU B 1 191 ? 11.969 35.281 14.984 1 94.88 191 LEU B O 1
ATOM 4184 N N . VAL B 1 192 ? 11.133 37.281 15.414 1 95.12 192 VAL B N 1
ATOM 4185 C CA . VAL B 1 192 ? 11.852 37.969 14.344 1 95.12 192 VAL B CA 1
ATOM 4186 C C . VAL B 1 192 ? 13.359 37.875 14.586 1 95.12 192 VAL B C 1
ATOM 4188 O O . VAL B 1 192 ? 14.109 37.469 13.695 1 95.12 192 VAL B O 1
ATOM 4191 N N . SER B 1 193 ? 13.711 38.219 15.75 1 94.75 193 SER B N 1
ATOM 4192 C CA . SER B 1 193 ? 15.133 38.156 16.078 1 94.75 193 SER B CA 1
ATOM 4193 C C . SER B 1 193 ? 15.664 36.75 16.016 1 94.75 193 SER B C 1
ATOM 4195 O O . SER B 1 193 ? 16.75 36.5 15.477 1 94.75 193 SER B O 1
ATOM 4197 N N . ASN B 1 194 ? 14.953 35.844 16.578 1 95.06 194 ASN B N 1
ATOM 4198 C CA . ASN B 1 194 ? 15.375 34.438 16.562 1 95.06 194 ASN B CA 1
ATOM 4199 C C . ASN B 1 194 ? 15.562 33.938 15.141 1 95.06 194 ASN B C 1
ATOM 4201 O O . ASN B 1 194 ? 16.547 33.25 14.844 1 95.06 194 ASN B O 1
ATOM 4205 N N . LEU B 1 195 ? 14.633 34.25 14.273 1 95.56 195 LEU B N 1
ATOM 4206 C CA . LEU B 1 195 ? 14.703 33.812 12.891 1 95.56 195 LEU B CA 1
ATOM 4207 C C . LEU B 1 195 ? 15.898 34.438 12.172 1 95.56 195 LEU B C 1
ATOM 4209 O O . LEU B 1 195 ? 16.641 33.75 11.477 1 95.56 195 LEU B O 1
ATOM 4213 N N . ALA B 1 196 ? 16.047 35.656 12.367 1 94.94 196 ALA B N 1
ATOM 4214 C CA . ALA B 1 196 ? 17.141 36.406 11.719 1 94.94 196 ALA B CA 1
ATOM 4215 C C . ALA B 1 196 ? 18.5 35.875 12.164 1 94.94 196 ALA B C 1
ATOM 4217 O O . ALA B 1 196 ? 19.391 35.688 11.344 1 94.94 196 ALA B O 1
ATOM 4218 N N . ILE B 1 197 ? 18.609 35.656 13.422 1 93.75 197 ILE B N 1
ATOM 4219 C CA . ILE B 1 197 ? 19.859 35.188 13.977 1 93.75 197 ILE B CA 1
ATOM 4220 C C . ILE B 1 197 ? 20.156 33.781 13.469 1 93.75 197 ILE B C 1
ATOM 4222 O O . ILE B 1 197 ? 21.266 33.469 13.039 1 93.75 197 ILE B O 1
ATOM 4226 N N . LYS B 1 198 ? 19.172 33 13.508 1 92.81 198 LYS B N 1
ATOM 4227 C CA . LYS B 1 198 ? 19.312 31.609 13.086 1 92.81 198 LYS B CA 1
ATOM 4228 C C . LYS B 1 198 ? 19.781 31.516 11.641 1 92.81 198 LYS B C 1
ATOM 4230 O O . LYS B 1 198 ? 20.562 30.641 11.289 1 92.81 198 LYS B O 1
ATOM 4235 N N . CYS B 1 199 ? 19.344 32.375 10.789 1 94.25 199 CYS B N 1
ATOM 4236 C CA . CYS B 1 199 ? 19.625 32.281 9.359 1 94.25 199 CYS B CA 1
ATOM 4237 C C . CYS B 1 199 ? 20.641 33.344 8.93 1 94.25 199 CYS B C 1
ATOM 4239 O O . CYS B 1 199 ? 20.938 33.469 7.742 1 94.25 199 CYS B O 1
ATOM 4241 N N . ASN B 1 200 ? 21.109 34.062 9.883 1 92.62 200 ASN B N 1
ATOM 4242 C CA . ASN B 1 200 ? 22.062 35.156 9.625 1 92.62 200 ASN B CA 1
ATOM 4243 C C . ASN B 1 200 ? 21.484 36.188 8.648 1 92.62 200 ASN B C 1
ATOM 4245 O O . ASN B 1 200 ? 22.109 36.5 7.641 1 92.62 200 ASN B O 1
ATOM 4249 N N . TRP B 1 201 ? 20.312 36.594 8.945 1 95.81 201 TRP B N 1
ATOM 4250 C CA . TRP B 1 201 ? 19.625 37.594 8.148 1 95.81 201 TRP B CA 1
ATOM 4251 C C . TRP B 1 201 ? 19.5 38.938 8.906 1 95.81 201 TRP B C 1
ATOM 4253 O O . TRP B 1 201 ? 19.812 39 10.102 1 95.81 201 TRP B O 1
ATOM 4263 N N . ASN B 1 202 ? 19.125 39.969 8.172 1 95.88 202 ASN B N 1
ATOM 4264 C CA . ASN B 1 202 ? 18.875 41.25 8.82 1 95.88 202 ASN B CA 1
ATOM 4265 C C . ASN B 1 202 ? 17.5 41.281 9.492 1 95.88 202 ASN B C 1
ATOM 4267 O O . ASN B 1 202 ? 16.609 40.531 9.109 1 95.88 202 ASN B O 1
ATOM 4271 N N . TYR B 1 203 ? 17.484 42.125 10.562 1 95.81 203 TYR B N 1
ATOM 4272 C CA . TYR B 1 203 ? 16.156 42.281 11.156 1 95.81 203 TYR B CA 1
ATOM 4273 C C . TYR B 1 203 ? 16 43.688 11.742 1 95.81 203 TYR B C 1
ATOM 4275 O O . TYR B 1 203 ? 16.984 44.375 11.977 1 95.81 203 TYR B O 1
ATOM 4283 N N . ARG B 1 204 ? 14.75 44.094 11.789 1 93.38 204 ARG B N 1
ATOM 4284 C CA . ARG B 1 204 ? 14.336 45.312 12.5 1 93.38 204 ARG B CA 1
ATOM 4285 C C . ARG B 1 204 ? 13.227 45 13.5 1 93.38 204 ARG B C 1
ATOM 4287 O O . ARG B 1 204 ? 12.352 44.188 13.234 1 93.38 204 ARG B O 1
ATOM 4294 N N . LEU B 1 205 ? 13.305 45.688 14.625 1 90.44 205 LEU B N 1
ATOM 4295 C CA . LEU B 1 205 ? 12.281 45.5 15.648 1 90.44 205 LEU B CA 1
ATOM 4296 C C . LEU B 1 205 ? 11.406 46.75 15.789 1 90.44 205 LEU B C 1
ATOM 4298 O O . LEU B 1 205 ? 11.836 47.844 15.477 1 90.44 205 LEU B O 1
ATOM 4302 N N . LEU B 1 206 ? 10.195 46.469 16.109 1 84.69 206 LEU B N 1
ATOM 4303 C CA . LEU B 1 206 ? 9.242 47.531 16.375 1 84.69 206 LEU B CA 1
ATOM 4304 C C . LEU B 1 206 ? 8.922 47.625 17.859 1 84.69 206 LEU B C 1
ATOM 4306 O O . LEU B 1 206 ? 8.102 46.875 18.375 1 84.69 206 LEU B O 1
ATOM 4310 N N . HIS B 1 207 ? 9.516 48.531 18.547 1 79.19 207 HIS B N 1
ATOM 4311 C CA . HIS B 1 207 ? 9.367 48.656 19.984 1 79.19 207 HIS B CA 1
ATOM 4312 C C . HIS B 1 207 ? 8.164 49.5 20.344 1 79.19 207 HIS B C 1
ATOM 4314 O O . HIS B 1 207 ? 8.32 50.594 20.906 1 79.19 207 HIS B O 1
ATOM 4320 N N . VAL B 1 208 ? 7.043 49.156 19.969 1 74.25 208 VAL B N 1
ATOM 4321 C CA . VAL B 1 208 ? 5.816 49.875 20.297 1 74.25 208 VAL B CA 1
ATOM 4322 C C . VAL B 1 208 ? 4.828 48.938 20.969 1 74.25 208 VAL B C 1
ATOM 4324 O O . VAL B 1 208 ? 4.562 47.844 20.453 1 74.25 208 VAL B O 1
ATOM 4327 N N . PRO B 1 209 ? 4.348 49.375 22.172 1 66.44 209 PRO B N 1
ATOM 4328 C CA . PRO B 1 209 ? 3.355 48.5 22.797 1 66.44 209 PRO B CA 1
ATOM 4329 C C . PRO B 1 209 ? 2.086 48.344 21.969 1 66.44 209 PRO B C 1
ATOM 4331 O O . PRO B 1 209 ? 1.651 49.312 21.312 1 66.44 209 PRO B O 1
ATOM 4334 N N . ASP B 1 210 ? 1.478 47.156 21.812 1 62.44 210 ASP B N 1
ATOM 4335 C CA . ASP B 1 210 ? 0.298 46.844 21 1 62.44 210 ASP B CA 1
ATOM 4336 C C . ASP B 1 210 ? -0.949 47.5 21.594 1 62.44 210 ASP B C 1
ATOM 4338 O O . ASP B 1 210 ? -1.909 47.781 20.875 1 62.44 210 ASP B O 1
ATOM 4342 N N . ASN B 1 211 ? -0.894 47.75 22.859 1 63.53 211 ASN B N 1
ATOM 4343 C CA . ASN B 1 211 ? -2.104 48.219 23.531 1 63.53 211 ASN B CA 1
ATOM 4344 C C . ASN B 1 211 ? -2.016 49.719 23.844 1 63.53 211 ASN B C 1
ATOM 4346 O O . ASN B 1 211 ? -2.623 50.188 24.812 1 63.53 211 ASN B O 1
ATOM 4350 N N . LEU B 1 212 ? -1.378 50.344 23 1 68.06 212 LEU B N 1
ATOM 4351 C CA . LEU B 1 212 ? -1.294 51.75 23.266 1 68.06 212 LEU B CA 1
ATOM 4352 C C . LEU B 1 212 ? -2.6 52.469 22.891 1 68.06 212 LEU B C 1
ATOM 4354 O O . LEU B 1 212 ? -3.232 52.125 21.891 1 68.06 212 LEU B O 1
ATOM 4358 N N . GLY B 1 213 ? -2.996 53.312 23.828 1 66.75 213 GLY B N 1
ATOM 4359 C CA . GLY B 1 213 ? -4.105 54.188 23.438 1 66.75 213 GLY B CA 1
ATOM 4360 C C . GLY B 1 213 ? -3.85 54.969 22.172 1 66.75 213 GLY B C 1
ATOM 4361 O O . GLY B 1 213 ? -2.699 55.125 21.75 1 66.75 213 GLY B O 1
ATOM 4362 N N . ILE B 1 214 ? -4.875 55.375 21.531 1 70.94 214 ILE B N 1
ATOM 4363 C CA . ILE B 1 214 ? -4.844 56.031 20.25 1 70.94 214 ILE B CA 1
ATOM 4364 C C . ILE B 1 214 ? -3.908 57.25 20.312 1 70.94 214 ILE B C 1
ATOM 4366 O O . ILE B 1 214 ? -3.098 57.469 19.406 1 70.94 214 ILE B O 1
ATOM 4370 N N . GLU B 1 215 ? -3.961 57.969 21.359 1 76.94 215 GLU B N 1
ATOM 4371 C CA . GLU B 1 215 ? -3.166 59.188 21.484 1 76.94 215 GLU B CA 1
ATOM 4372 C C . GLU B 1 215 ? -1.677 58.875 21.594 1 76.94 215 GLU B C 1
ATOM 4374 O O . GLU B 1 215 ? -0.851 59.5 20.938 1 76.94 215 GLU B O 1
ATOM 4379 N N . ALA B 1 216 ? -1.424 57.906 22.422 1 76.81 216 ALA B N 1
ATOM 4380 C CA . ALA B 1 216 ? -0.033 57.5 22.594 1 76.81 216 ALA B CA 1
ATOM 4381 C C . ALA B 1 216 ? 0.515 56.906 21.281 1 76.81 216 ALA B C 1
ATOM 4383 O O . ALA B 1 216 ? 1.652 57.188 20.906 1 76.81 216 ALA B O 1
ATOM 4384 N N . ALA B 1 217 ? -0.298 56.188 20.609 1 75.25 217 ALA B N 1
ATOM 4385 C CA . ALA B 1 217 ? 0.1 55.562 19.344 1 75.25 217 ALA B CA 1
ATOM 4386 C C . ALA B 1 217 ? 0.45 56.625 18.297 1 75.25 217 ALA B C 1
ATOM 4388 O O . ALA B 1 217 ? 1.435 56.469 17.578 1 75.25 217 ALA B O 1
ATOM 4389 N N . LYS B 1 218 ? -0.291 57.656 18.266 1 77.5 218 LYS B N 1
ATOM 4390 C CA . LYS B 1 218 ? -0.075 58.719 17.297 1 77.5 218 LYS B CA 1
ATOM 4391 C C . LYS B 1 218 ? 1.28 59.406 17.516 1 77.5 218 LYS B C 1
ATOM 4393 O O . LYS B 1 218 ? 1.955 59.781 16.547 1 77.5 218 LYS B O 1
ATOM 4398 N N . ILE B 1 219 ? 1.563 59.5 18.75 1 82.56 219 ILE B N 1
ATOM 4399 C CA . ILE B 1 219 ? 2.814 60.188 19.094 1 82.56 219 ILE B CA 1
ATOM 4400 C C . ILE B 1 219 ? 3.996 59.281 18.719 1 82.56 219 ILE B C 1
ATOM 4402 O O . ILE B 1 219 ? 4.969 59.75 18.125 1 82.56 219 ILE B O 1
ATOM 4406 N N . ILE B 1 220 ? 3.9 58.062 19.031 1 81.19 220 ILE B N 1
ATOM 4407 C CA . ILE B 1 220 ? 4.988 57.125 18.812 1 81.19 220 ILE B CA 1
ATOM 4408 C C . ILE B 1 220 ? 5.203 56.906 17.312 1 81.19 220 ILE B C 1
ATOM 4410 O O . ILE B 1 220 ? 6.336 56.75 16.859 1 81.19 220 ILE B O 1
ATOM 4414 N N . MET B 1 221 ? 4.148 57.031 16.562 1 82.81 221 MET B N 1
ATOM 4415 C CA . MET B 1 221 ? 4.188 56.812 15.125 1 82.81 221 MET B CA 1
ATOM 4416 C C . MET B 1 221 ? 4.949 57.938 14.414 1 82.81 221 MET B C 1
ATOM 4418 O O . MET B 1 221 ? 5.355 57.781 13.258 1 82.81 221 MET B O 1
ATOM 4422 N N . LYS B 1 222 ? 5.176 58.969 15.133 1 85.25 222 LYS B N 1
ATOM 4423 C CA . LYS B 1 222 ? 5.859 60.094 14.539 1 85.25 222 LYS B CA 1
ATOM 4424 C C . LYS B 1 222 ? 7.363 60.031 14.781 1 85.25 222 LYS B C 1
ATOM 4426 O O . LYS B 1 222 ? 8.133 60.781 14.172 1 85.25 222 LYS B O 1
ATOM 4431 N N . GLU B 1 223 ? 7.684 59.156 15.555 1 87.06 223 GLU B N 1
ATOM 4432 C CA . GLU B 1 223 ? 9.109 58.969 15.82 1 87.06 223 GLU B CA 1
ATOM 4433 C C . GLU B 1 223 ? 9.836 58.438 14.594 1 87.06 223 GLU B C 1
ATOM 4435 O O . GLU B 1 223 ? 9.336 57.531 13.922 1 87.06 223 GLU B O 1
ATOM 4440 N N . LYS B 1 224 ? 11.039 58.906 14.344 1 89.69 224 LYS B N 1
ATOM 4441 C CA . LYS B 1 224 ? 11.797 58.625 13.141 1 89.69 224 LYS B CA 1
ATOM 4442 C C . LYS B 1 224 ? 12.07 57.125 13.031 1 89.69 224 LYS B C 1
ATOM 4444 O O . LYS B 1 224 ? 11.883 56.531 11.969 1 89.69 224 LYS B O 1
ATOM 4449 N N . ASP B 1 225 ? 12.531 56.531 14.078 1 86.94 225 ASP B N 1
ATOM 4450 C CA . ASP B 1 225 ? 12.875 55.094 14.07 1 86.94 225 ASP B CA 1
ATOM 4451 C C . ASP B 1 225 ? 11.648 54.25 13.758 1 86.94 225 ASP B C 1
ATOM 4453 O O . ASP B 1 225 ? 11.742 53.25 13.047 1 86.94 225 ASP B O 1
ATOM 4457 N N . VAL B 1 226 ? 10.539 54.594 14.312 1 87.25 226 VAL B N 1
ATOM 4458 C CA . VAL B 1 226 ? 9.289 53.875 14.117 1 87.25 226 VAL B CA 1
ATOM 4459 C C . VAL B 1 226 ? 8.82 54 12.672 1 87.25 226 VAL B C 1
ATOM 4461 O O . VAL B 1 226 ? 8.375 53.031 12.062 1 87.25 226 VAL B O 1
ATOM 4464 N N . ILE B 1 227 ? 8.945 55.156 12.141 1 88.44 227 ILE B N 1
ATOM 4465 C CA . ILE B 1 227 ? 8.547 55.438 10.758 1 88.44 227 ILE B CA 1
ATOM 4466 C C . ILE B 1 227 ? 9.383 54.562 9.805 1 88.44 227 ILE B C 1
ATOM 4468 O O . ILE B 1 227 ? 8.859 54 8.852 1 88.44 227 ILE B O 1
ATOM 4472 N N . GLU B 1 228 ? 10.594 54.5 10.062 1 90.06 228 GLU B N 1
ATOM 4473 C CA . GLU B 1 228 ? 11.5 53.719 9.219 1 90.06 228 GLU B CA 1
ATOM 4474 C C . GLU B 1 228 ? 11.102 52.25 9.18 1 90.06 228 GLU B C 1
ATOM 4476 O O . GLU B 1 228 ? 11.016 51.656 8.109 1 90.06 228 GLU B O 1
ATOM 4481 N N . VAL B 1 229 ? 10.906 51.75 10.359 1 89.81 229 VAL B N 1
ATOM 4482 C CA . VAL B 1 229 ? 10.555 50.344 10.445 1 89.81 229 VAL B CA 1
ATOM 4483 C C . VAL B 1 229 ? 9.188 50.094 9.805 1 89.81 229 VAL B C 1
ATOM 4485 O O . VAL B 1 229 ? 8.984 49.094 9.102 1 89.81 229 VAL B O 1
ATOM 4488 N N . MET B 1 230 ? 8.289 51 10 1 88.38 230 MET B N 1
ATOM 4489 C CA . MET B 1 230 ? 6.957 50.875 9.422 1 88.38 230 MET B CA 1
ATOM 4490 C C . MET B 1 230 ? 7.023 50.875 7.895 1 88.38 230 MET B C 1
ATOM 4492 O O . MET B 1 230 ? 6.266 50.156 7.242 1 88.38 230 MET B O 1
ATOM 4496 N N . ASN B 1 231 ? 7.902 51.656 7.379 1 89.88 231 ASN B N 1
ATOM 4497 C CA . ASN B 1 231 ? 8.078 51.688 5.93 1 89.88 231 ASN B CA 1
ATOM 4498 C C . ASN B 1 231 ? 8.586 50.344 5.398 1 89.88 231 ASN B C 1
ATOM 4500 O O . ASN B 1 231 ? 8.148 49.875 4.34 1 89.88 231 ASN B O 1
ATOM 4504 N N . ILE B 1 232 ? 9.414 49.75 6.156 1 92.44 232 ILE B N 1
ATOM 4505 C CA . ILE B 1 232 ? 9.945 48.438 5.766 1 92.44 232 ILE B CA 1
ATOM 4506 C C . ILE B 1 232 ? 8.844 47.406 5.824 1 92.44 232 ILE B C 1
ATOM 4508 O O . ILE B 1 232 ? 8.719 46.562 4.918 1 92.44 232 ILE B O 1
ATOM 4512 N N . ILE B 1 233 ? 8.07 47.438 6.891 1 90.62 233 ILE B N 1
ATOM 4513 C CA . ILE B 1 233 ? 6.973 46.5 7.082 1 90.62 233 ILE B CA 1
ATOM 4514 C C . ILE B 1 233 ? 5.996 46.625 5.91 1 90.62 233 ILE B C 1
ATOM 4516 O O . ILE B 1 233 ? 5.512 45.594 5.406 1 90.62 233 ILE B O 1
ATOM 4520 N N . GLU B 1 234 ? 5.742 47.781 5.477 1 88.69 234 GLU B N 1
ATOM 4521 C CA . GLU B 1 234 ? 4.797 48.031 4.391 1 88.69 234 GLU B CA 1
ATOM 4522 C C . GLU B 1 234 ? 5.316 47.469 3.068 1 88.69 234 GLU B C 1
ATOM 4524 O O . GLU B 1 234 ? 4.539 47.219 2.148 1 88.69 234 GLU B O 1
ATOM 4529 N N . ASP B 1 235 ? 6.586 47.25 3.002 1 89.88 235 ASP B N 1
ATOM 4530 C CA . ASP B 1 235 ? 7.207 46.75 1.78 1 89.88 235 ASP B CA 1
ATOM 4531 C C . ASP B 1 235 ? 7.445 45.25 1.863 1 89.88 235 ASP B C 1
ATOM 4533 O O . ASP B 1 235 ? 8.242 44.688 1.1 1 89.88 235 ASP B O 1
ATOM 4537 N N . ALA B 1 236 ? 6.793 44.656 2.758 1 95.19 236 ALA B N 1
ATOM 4538 C CA . ALA B 1 236 ? 7.008 43.219 2.951 1 95.19 236 ALA B CA 1
ATOM 4539 C C . ALA B 1 236 ? 6.648 42.438 1.69 1 95.19 236 ALA B C 1
ATOM 4541 O O . ALA B 1 236 ? 5.648 42.719 1.033 1 95.19 236 ALA B O 1
ATOM 4542 N N . ASP B 1 237 ? 7.531 41.469 1.327 1 96.31 237 ASP B N 1
ATOM 4543 C CA . ASP B 1 237 ? 7.305 40.562 0.193 1 96.31 237 ASP B CA 1
ATOM 4544 C C . ASP B 1 237 ? 6.574 39.312 0.628 1 96.31 237 ASP B C 1
ATOM 4546 O O . ASP B 1 237 ? 5.855 38.688 -0.164 1 96.31 237 ASP B O 1
ATOM 4550 N N . ILE B 1 238 ? 6.848 38.875 1.879 1 97.38 238 ILE B N 1
ATOM 4551 C CA . ILE B 1 238 ? 6.234 37.688 2.461 1 97.38 238 ILE B CA 1
ATOM 4552 C C . ILE B 1 238 ? 5.684 38.031 3.848 1 97.38 238 ILE B C 1
ATOM 4554 O O . ILE B 1 238 ? 6.352 38.688 4.645 1 97.38 238 ILE B O 1
ATOM 4558 N N . LEU B 1 239 ? 4.465 37.656 4.098 1 96.62 239 LEU B N 1
ATOM 4559 C CA . LEU B 1 239 ? 3.836 37.781 5.41 1 96.62 239 LEU B CA 1
ATOM 4560 C C . LEU B 1 239 ? 3.484 36.406 5.969 1 96.62 239 LEU B C 1
ATOM 4562 O O . LEU B 1 239 ? 2.852 35.594 5.285 1 96.62 239 LEU B O 1
ATOM 4566 N N . ILE B 1 240 ? 3.949 36.094 7.172 1 97.44 240 ILE B N 1
ATOM 4567 C CA . ILE B 1 240 ? 3.648 34.844 7.844 1 97.44 240 ILE B CA 1
ATOM 4568 C C . ILE B 1 240 ? 2.902 35.094 9.148 1 97.44 240 ILE B C 1
ATOM 4570 O O . ILE B 1 240 ? 3.395 35.844 10.008 1 97.44 240 ILE B O 1
ATOM 4574 N N . TYR B 1 241 ? 1.753 34.5 9.258 1 95.38 241 TYR B N 1
ATOM 4575 C CA . TYR B 1 241 ? 0.954 34.844 10.43 1 95.38 241 TYR B CA 1
ATOM 4576 C C . TYR B 1 241 ? 0.13 33.656 10.883 1 95.38 241 TYR B C 1
ATOM 4578 O O . TYR B 1 241 ? -0.023 32.688 10.141 1 95.38 241 TYR B O 1
ATOM 4586 N N . GLY B 1 242 ? -0.27 33.688 12.117 1 96.12 242 GLY B N 1
ATOM 4587 C CA . GLY B 1 242 ? -1.158 32.656 12.68 1 96.12 242 GLY B CA 1
ATOM 4588 C C . GLY B 1 242 ? -2.621 33.062 12.625 1 96.12 242 GLY B C 1
ATOM 4589 O O . GLY B 1 242 ? -2.941 34.25 12.453 1 96.12 242 GLY B O 1
ATOM 4590 N N . VAL B 1 243 ? -3.418 32.062 12.727 1 95.75 243 VAL B N 1
ATOM 4591 C CA . VAL B 1 243 ? -4.863 32.25 12.75 1 95.75 243 VAL B CA 1
ATOM 4592 C C . VAL B 1 243 ? -5.434 31.781 14.086 1 95.75 243 VAL B C 1
ATOM 4594 O O . VAL B 1 243 ? -5.023 30.75 14.609 1 95.75 243 VAL B O 1
ATOM 4597 N N . GLY B 1 244 ? -6.305 32.656 14.641 1 95.31 244 GLY B N 1
ATOM 4598 C CA . GLY B 1 244 ? -6.961 32.25 15.883 1 95.31 244 GLY B CA 1
ATOM 4599 C C . GLY B 1 244 ? -8.453 32.531 15.875 1 95.31 244 GLY B C 1
ATOM 4600 O O . GLY B 1 244 ? -8.938 33.344 15.062 1 95.31 244 GLY B O 1
ATOM 4601 N N . ARG B 1 245 ? -9.078 31.875 16.797 1 96.25 245 ARG B N 1
ATOM 4602 C CA . ARG B 1 245 ? -10.484 32.188 17 1 96.25 245 ARG B CA 1
ATOM 4603 C C . ARG B 1 245 ? -10.656 33.594 17.578 1 96.25 245 ARG B C 1
ATOM 4605 O O . ARG B 1 245 ? -9.891 34 18.453 1 96.25 245 ARG B O 1
ATOM 4612 N N . ALA B 1 246 ? -11.695 34.219 17.203 1 95.56 246 ALA B N 1
ATOM 4613 C CA . ALA B 1 246 ? -11.938 35.594 17.625 1 95.56 246 ALA B CA 1
ATOM 4614 C C . ALA B 1 246 ? -12.117 35.656 19.141 1 95.56 246 ALA B C 1
ATOM 4616 O O . ALA B 1 246 ? -11.523 36.531 19.797 1 95.56 246 ALA B O 1
ATOM 4617 N N . ASP B 1 247 ? -12.891 34.781 19.672 1 94.94 247 ASP B N 1
ATOM 4618 C CA . ASP B 1 247 ? -13.195 34.812 21.094 1 94.94 247 ASP B CA 1
ATOM 4619 C C . ASP B 1 247 ? -11.945 34.562 21.922 1 94.94 247 ASP B C 1
ATOM 4621 O O . ASP B 1 247 ? -11.695 35.281 22.906 1 94.94 247 ASP B O 1
ATOM 4625 N N . GLU B 1 248 ? -11.156 33.625 21.5 1 93.31 248 GLU B N 1
ATOM 4626 C CA . GLU B 1 248 ? -9.953 33.281 22.234 1 93.31 248 GLU B CA 1
ATOM 4627 C C . GLU B 1 248 ? -8.906 34.406 22.141 1 93.31 248 GLU B C 1
ATOM 4629 O O . GLU B 1 248 ? -8.273 34.75 23.156 1 93.31 248 GLU B O 1
ATOM 4634 N N . MET B 1 249 ? -8.766 34.906 21 1 90.12 249 MET B N 1
ATOM 4635 C CA . MET B 1 249 ? -7.742 35.938 20.797 1 90.12 249 MET B CA 1
ATOM 4636 C C . MET B 1 249 ? -8.133 37.219 21.5 1 90.12 249 MET B C 1
ATOM 4638 O O . MET B 1 249 ? -7.27 37.906 22.047 1 90.12 249 MET B O 1
ATOM 4642 N N . ALA B 1 250 ? -9.352 37.562 21.469 1 90.5 250 ALA B N 1
ATOM 4643 C CA . ALA B 1 250 ? -9.828 38.75 22.172 1 90.5 250 ALA B CA 1
ATOM 4644 C C . ALA B 1 250 ? -9.578 38.625 23.672 1 90.5 250 ALA B C 1
ATOM 4646 O O . ALA B 1 250 ? -9.164 39.594 24.312 1 90.5 250 ALA B O 1
ATOM 4647 N N . LYS B 1 251 ? -9.82 37.438 24.156 1 90.19 251 LYS B N 1
ATOM 4648 C CA . LYS B 1 251 ? -9.57 37.188 25.578 1 90.19 251 LYS B CA 1
ATOM 4649 C C . LYS B 1 251 ? -8.086 37.312 25.906 1 90.19 251 LYS B C 1
ATOM 4651 O O . LYS B 1 251 ? -7.715 37.906 26.922 1 90.19 251 LYS B O 1
ATOM 4656 N N . ARG B 1 252 ? -7.309 36.812 25.078 1 84.62 252 ARG B N 1
ATOM 4657 C CA . ARG B 1 252 ? -5.863 36.844 25.266 1 84.62 252 ARG B CA 1
ATOM 4658 C C . ARG B 1 252 ? -5.34 38.281 25.234 1 84.62 252 ARG B C 1
ATOM 4660 O O . ARG B 1 252 ? -4.344 38.594 25.891 1 84.62 252 ARG B O 1
ATOM 4667 N N . ARG B 1 253 ? -6.012 39.125 24.516 1 81.19 253 ARG B N 1
ATOM 4668 C CA . ARG B 1 253 ? -5.582 40.531 24.375 1 81.19 253 ARG B CA 1
ATOM 4669 C C . ARG B 1 253 ? -6.172 41.375 25.484 1 81.19 253 ARG B C 1
ATOM 4671 O O . ARG B 1 253 ? -6.02 42.625 25.469 1 81.19 253 ARG B O 1
ATOM 4678 N N . GLY B 1 254 ? -6.969 40.844 26.359 1 82 254 GLY B N 1
ATOM 4679 C CA . GLY B 1 254 ? -7.457 41.531 27.531 1 82 254 GLY B CA 1
ATOM 4680 C C . GLY B 1 254 ? -8.781 42.25 27.312 1 82 254 GLY B C 1
ATOM 4681 O O . GLY B 1 254 ? -9.164 43.094 28.094 1 82 254 GLY B O 1
ATOM 4682 N N . MET B 1 255 ? -9.406 41.938 26.266 1 85.06 255 MET B N 1
ATOM 4683 C CA . MET B 1 255 ? -10.711 42.531 26.031 1 85.06 255 MET B CA 1
ATOM 4684 C C . MET B 1 255 ? -11.719 42.094 27.078 1 85.06 255 MET B C 1
ATOM 4686 O O . MET B 1 255 ? -11.711 40.938 27.516 1 85.06 255 MET B O 1
ATOM 4690 N N . SER B 1 256 ? -12.531 43.031 27.516 1 90.38 256 SER B N 1
ATOM 4691 C CA . SER B 1 256 ? -13.555 42.688 28.5 1 90.38 256 SER B CA 1
ATOM 4692 C C . SER B 1 256 ? -14.594 41.75 27.922 1 90.38 256 SER B C 1
ATOM 4694 O O . SER B 1 256 ? -14.773 41.688 26.703 1 90.38 256 SER B O 1
ATOM 4696 N N . GLU B 1 257 ? -15.273 41.031 28.797 1 94 257 GLU B N 1
ATOM 4697 C CA . GLU B 1 257 ? -16.312 40.125 28.359 1 94 257 GLU B CA 1
ATOM 4698 C C . GLU B 1 257 ? -17.406 40.844 27.562 1 94 257 GLU B C 1
ATOM 4700 O O . GLU B 1 257 ? -17.953 40.281 26.609 1 94 257 GLU B O 1
ATOM 4705 N N . GLN B 1 258 ? -17.688 42 27.984 1 93.31 258 GLN B N 1
ATOM 4706 C CA . GLN B 1 258 ? -18.688 42.812 27.297 1 93.31 258 GLN B CA 1
ATOM 4707 C C . GLN B 1 258 ? -18.234 43.156 25.891 1 93.31 258 GLN B C 1
ATOM 4709 O O . GLN B 1 258 ? -19.031 43.094 24.938 1 93.31 258 GLN B O 1
ATOM 4714 N N . ASN B 1 259 ? -17.031 43.562 25.719 1 91.12 259 ASN B N 1
ATOM 4715 C CA . ASN B 1 259 ? -16.5 43.906 24.406 1 91.12 259 ASN B CA 1
ATOM 4716 C C . ASN B 1 259 ? -16.359 42.688 23.5 1 91.12 259 ASN B C 1
ATOM 4718 O O . ASN B 1 259 ? -16.531 42.781 22.297 1 91.12 259 ASN B O 1
ATOM 4722 N N . ILE B 1 260 ? -16.047 41.562 24.125 1 94.62 260 ILE B N 1
ATOM 4723 C CA . ILE B 1 260 ? -15.969 40.344 23.375 1 94.62 260 ILE B CA 1
ATOM 4724 C C . ILE B 1 260 ? -17.344 39.969 22.844 1 94.62 260 ILE B C 1
ATOM 4726 O O . ILE B 1 260 ? -17.484 39.562 21.672 1 94.62 260 ILE B O 1
ATOM 4730 N N . ALA B 1 261 ? -18.328 40.062 23.672 1 95 261 ALA B N 1
ATOM 4731 C CA . ALA B 1 261 ? -19.688 39.781 23.234 1 95 261 ALA B CA 1
ATOM 4732 C C . ALA B 1 261 ? -20.094 40.688 22.078 1 95 261 ALA B C 1
ATOM 4734 O O . ALA B 1 261 ? -20.719 40.219 21.109 1 95 261 ALA B O 1
ATOM 4735 N N . LYS B 1 262 ? -19.719 41.938 22.156 1 94.06 262 LYS B N 1
ATOM 4736 C CA . LYS B 1 262 ? -20.016 42.875 21.094 1 94.06 262 LYS B CA 1
ATOM 4737 C C . LYS B 1 262 ? -19.297 42.469 19.797 1 94.06 262 LYS B C 1
ATOM 4739 O O . LYS B 1 262 ? -19.875 42.594 18.703 1 94.06 262 LYS B O 1
ATOM 4744 N N . LEU B 1 263 ? -18.109 42.094 19.969 1 94 263 LEU B N 1
ATOM 4745 C CA . LEU B 1 263 ? -17.281 41.688 18.844 1 94 263 LEU B CA 1
ATOM 4746 C C . LEU B 1 263 ? -17.922 40.469 18.141 1 94 263 LEU B C 1
ATOM 4748 O O . LEU B 1 263 ? -17.984 40.438 16.906 1 94 263 LEU B O 1
ATOM 4752 N N . LEU B 1 264 ? -18.406 39.5 18.938 1 95.94 264 LEU B N 1
ATOM 4753 C CA . LEU B 1 264 ? -19.016 38.312 18.406 1 95.94 264 LEU B CA 1
ATOM 4754 C C . LEU B 1 264 ? -20.375 38.625 17.781 1 95.94 264 LEU B C 1
ATOM 4756 O O . LEU B 1 264 ? -20.75 38 16.781 1 95.94 264 LEU B O 1
ATOM 4760 N N . GLU B 1 265 ? -21.078 39.562 18.344 1 95.19 265 GLU B N 1
ATOM 4761 C CA . GLU B 1 265 ? -22.359 40 17.797 1 95.19 265 GLU B CA 1
ATOM 4762 C C . GLU B 1 265 ? -22.188 40.656 16.422 1 95.19 265 GLU B C 1
ATOM 4764 O O . GLU B 1 265 ? -23.062 40.531 15.562 1 95.19 265 GLU B O 1
ATOM 4769 N N . LYS B 1 266 ? -20.984 41.219 16.281 1 94.69 266 LYS B N 1
ATOM 4770 C CA . LYS B 1 266 ? -20.688 41.812 15 1 94.69 266 LYS B CA 1
ATOM 4771 C C . LYS B 1 266 ? -20.312 40.75 13.969 1 94.69 266 LYS B C 1
ATOM 4773 O O . LYS B 1 266 ? -20.062 41.062 12.797 1 94.69 266 LYS B O 1
ATOM 4778 N N . GLY B 1 267 ? -20.172 39.5 14.469 1 96.25 267 GLY B N 1
ATOM 4779 C CA . GLY B 1 267 ? -19.969 38.375 13.555 1 96.25 267 GLY B CA 1
ATOM 4780 C C . GLY B 1 267 ? -18.516 37.938 13.484 1 96.25 267 GLY B C 1
ATOM 4781 O O . GLY B 1 267 ? -18.125 37.219 12.57 1 96.25 267 GLY B O 1
ATOM 4782 N N . ALA B 1 268 ? -17.734 38.406 14.375 1 96.25 268 ALA B N 1
ATOM 4783 C CA . ALA B 1 268 ? -16.328 38 14.359 1 96.25 268 ALA B CA 1
ATOM 4784 C C . ALA B 1 268 ? -16.172 36.5 14.594 1 96.25 268 ALA B C 1
ATOM 4786 O O . ALA B 1 268 ? -16.656 35.969 15.586 1 96.25 268 ALA B O 1
ATOM 4787 N N . LEU B 1 269 ? -15.43 35.906 13.688 1 97.25 269 LEU B N 1
ATOM 4788 C CA . LEU B 1 269 ? -15.203 34.469 13.797 1 97.25 269 LEU B CA 1
ATOM 4789 C C . LEU B 1 269 ? -13.719 34.156 13.969 1 97.25 269 LEU B C 1
ATOM 4791 O O . LEU B 1 269 ? -13.352 33.219 14.703 1 97.25 269 LEU B O 1
ATOM 4795 N N . GLY B 1 270 ? -12.945 34.938 13.273 1 96.75 270 GLY B N 1
ATOM 4796 C CA . GLY B 1 270 ? -11.516 34.656 13.305 1 96.75 270 GLY B CA 1
ATOM 4797 C C . GLY B 1 270 ? -10.68 35.938 13.438 1 96.75 270 GLY B C 1
ATOM 4798 O O . GLY B 1 270 ? -11.172 37.031 13.188 1 96.75 270 GLY B O 1
ATOM 4799 N N . GLU B 1 271 ? -9.492 35.75 13.883 1 93.12 271 GLU B N 1
ATOM 4800 C CA . GLU B 1 271 ? -8.531 36.844 14.031 1 93.12 271 GLU B CA 1
ATOM 4801 C C . GLU B 1 271 ? -7.203 36.5 13.352 1 93.12 271 GLU B C 1
ATOM 4803 O O . GLU B 1 271 ? -6.723 35.375 13.453 1 93.12 271 GLU B O 1
ATOM 4808 N N . ALA B 1 272 ? -6.652 37.438 12.664 1 91.19 272 ALA B N 1
ATOM 4809 C CA . ALA B 1 272 ? -5.332 37.344 12.047 1 91.19 272 ALA B CA 1
ATOM 4810 C C . ALA B 1 272 ? -4.637 38.719 12.016 1 91.19 272 ALA B C 1
ATOM 4812 O O . ALA B 1 272 ? -5.211 39.688 11.547 1 91.19 272 ALA B O 1
ATOM 4813 N N . PHE B 1 273 ? -3.488 38.75 12.508 1 87.5 273 PHE B N 1
ATOM 4814 C CA . PHE B 1 273 ? -2.582 39.875 12.539 1 87.5 273 PHE B CA 1
ATOM 4815 C C . PHE B 1 273 ? -3.316 41.156 12.969 1 87.5 273 PHE B C 1
ATOM 4817 O O . PHE B 1 273 ? -3.174 42.188 12.344 1 87.5 273 PHE B O 1
ATOM 4824 N N . GLY B 1 274 ? -4.195 41.031 13.914 1 83.44 274 GLY B N 1
ATOM 4825 C CA . GLY B 1 274 ? -4.809 42.156 14.594 1 83.44 274 GLY B CA 1
ATOM 4826 C C . GLY B 1 274 ? -6.188 42.5 14.055 1 83.44 274 GLY B C 1
ATOM 4827 O O . GLY B 1 274 ? -6.836 43.438 14.539 1 83.44 274 GLY B O 1
ATOM 4828 N N . HIS B 1 275 ? -6.578 41.781 13.102 1 89.31 275 HIS B N 1
ATOM 4829 C CA . HIS B 1 275 ? -7.891 42.031 12.516 1 89.31 275 HIS B CA 1
ATOM 4830 C C . HIS B 1 275 ? -8.844 40.844 12.789 1 89.31 275 HIS B C 1
ATOM 4832 O O . HIS B 1 275 ? -8.43 39.688 12.773 1 89.31 275 HIS B O 1
ATOM 4838 N N . TYR B 1 276 ? -10.125 41.281 13.047 1 93.81 276 TYR B N 1
ATOM 4839 C CA . TYR B 1 276 ? -11.18 40.312 13.258 1 93.81 276 TYR B CA 1
ATOM 4840 C C . TYR B 1 276 ? -12.094 40.219 12.047 1 93.81 276 TYR B C 1
ATOM 4842 O O . TYR B 1 276 ? -12.531 41.219 11.508 1 93.81 276 TYR B O 1
ATOM 4850 N N . PHE B 1 277 ? -12.32 38.969 11.672 1 95.75 277 PHE B N 1
ATOM 4851 C CA . PHE B 1 277 ? -13.031 38.719 10.414 1 95.75 277 PHE B CA 1
ATOM 4852 C C . PHE B 1 277 ? -14.359 38.031 10.664 1 95.75 277 PHE B C 1
ATOM 4854 O O . PHE B 1 277 ? -14.469 37.219 11.57 1 95.75 277 PHE B O 1
ATOM 4861 N N . ASN B 1 278 ? -15.336 38.344 9.805 1 96.69 278 ASN B N 1
ATOM 4862 C CA . ASN B 1 278 ? -16.625 37.688 9.867 1 96.69 278 ASN B CA 1
ATOM 4863 C C . ASN B 1 278 ? -16.734 36.562 8.828 1 96.69 278 ASN B C 1
ATOM 4865 O O . ASN B 1 278 ? -15.742 36.219 8.188 1 96.69 278 ASN B O 1
ATOM 4869 N N . LYS B 1 279 ? -17.891 35.969 8.688 1 94.81 279 LYS B N 1
ATOM 4870 C CA . LYS B 1 279 ? -18.109 34.812 7.852 1 94.81 279 LYS B CA 1
ATOM 4871 C C . LYS B 1 279 ? -17.859 35.125 6.379 1 94.81 279 LYS B C 1
ATOM 4873 O O . LYS B 1 279 ? -17.562 34.219 5.59 1 94.81 279 LYS B O 1
ATOM 4878 N N . ASN B 1 280 ? -17.938 36.406 6.008 1 94.38 280 ASN B N 1
ATOM 4879 C CA . ASN B 1 280 ? -17.75 36.812 4.621 1 94.38 280 ASN B CA 1
ATOM 4880 C C . ASN B 1 280 ? -16.312 37.25 4.348 1 94.38 280 ASN B C 1
ATOM 4882 O O . ASN B 1 280 ? -16.016 37.75 3.264 1 94.38 280 ASN B O 1
ATOM 4886 N N . GLY B 1 281 ? -15.539 37.125 5.32 1 93.62 281 GLY B N 1
ATOM 4887 C CA . GLY B 1 281 ? -14.148 37.531 5.152 1 93.62 281 GLY B CA 1
ATOM 4888 C C . GLY B 1 281 ? -13.93 39.031 5.289 1 93.62 281 GLY B C 1
ATOM 4889 O O . GLY B 1 281 ? -12.898 39.531 4.855 1 93.62 281 GLY B O 1
ATOM 4890 N N . GLU B 1 282 ? -14.852 39.656 5.871 1 93.69 282 GLU B N 1
ATOM 4891 C CA . GLU B 1 282 ? -14.75 41.094 6.059 1 93.69 282 GLU B CA 1
ATOM 4892 C C . GLU B 1 282 ? -14.211 41.438 7.445 1 93.69 282 GLU B C 1
ATOM 4894 O O . GLU B 1 282 ? -14.531 40.75 8.422 1 93.69 282 GLU B O 1
ATOM 4899 N N . ILE B 1 283 ? -13.461 42.5 7.484 1 92.81 283 ILE B N 1
ATOM 4900 C CA . ILE B 1 283 ? -12.945 42.969 8.773 1 92.81 283 ILE B CA 1
ATOM 4901 C C . ILE B 1 283 ? -14.062 43.656 9.562 1 92.81 283 ILE B C 1
ATOM 4903 O O . ILE B 1 283 ? -14.703 44.594 9.07 1 92.81 283 ILE B O 1
ATOM 4907 N N . VAL B 1 284 ? -14.266 43.219 10.781 1 94.38 284 VAL B N 1
ATOM 4908 C CA . VAL B 1 284 ? -15.344 43.781 11.586 1 94.38 284 VAL B CA 1
ATOM 4909 C C . VAL B 1 284 ? -14.758 44.594 12.742 1 94.38 284 VAL B C 1
ATOM 4911 O O . VAL B 1 284 ? -15.453 45.406 13.359 1 94.38 284 VAL B O 1
ATOM 4914 N N . TYR B 1 285 ? -13.555 44.281 13.031 1 89.44 285 TYR B N 1
ATOM 4915 C CA . TYR B 1 285 ? -12.859 44.969 14.109 1 89.44 285 TYR B CA 1
ATOM 4916 C C . TYR B 1 285 ? -11.344 44.906 13.906 1 89.44 285 TYR B C 1
ATOM 4918 O O . TYR B 1 285 ? -10.82 43.938 13.383 1 89.44 285 TYR B O 1
ATOM 4926 N N . SER B 1 286 ? -10.672 45.969 14.219 1 85.81 286 SER B N 1
ATOM 4927 C CA . SER B 1 286 ? -9.219 46.031 14.148 1 85.81 286 SER B CA 1
ATOM 4928 C C . SER B 1 286 ? -8.625 46.562 15.445 1 85.81 286 SER B C 1
ATOM 4930 O O . SER B 1 286 ? -9.117 47.562 16 1 85.81 286 SER B O 1
ATOM 4932 N N . THR B 1 287 ? -7.801 45.844 15.977 1 72.94 287 THR B N 1
ATOM 4933 C CA . THR B 1 287 ? -7.184 46.281 17.219 1 72.94 287 THR B CA 1
ATOM 4934 C C . THR B 1 287 ? -5.918 47.094 16.953 1 72.94 287 THR B C 1
ATOM 4936 O O . THR B 1 287 ? -5.406 47.75 17.844 1 72.94 287 THR B O 1
ATOM 4939 N N . SER B 1 288 ? -5.285 46.844 15.828 1 61.91 288 SER B N 1
ATOM 4940 C CA . SER B 1 288 ? -3.902 47.312 15.719 1 61.91 288 SER B CA 1
ATOM 4941 C C . SER B 1 288 ? -3.793 48.5 14.805 1 61.91 288 SER B C 1
ATOM 4943 O O . SER B 1 288 ? -4.402 48.531 13.734 1 61.91 288 SER B O 1
ATOM 4945 N N . THR B 1 289 ? -3.244 49.562 15.461 1 60.59 289 THR B N 1
ATOM 4946 C CA . THR B 1 289 ? -2.883 50.75 14.656 1 60.59 289 THR B CA 1
ATOM 4947 C C . THR B 1 289 ? -1.438 50.625 14.172 1 60.59 289 THR B C 1
ATOM 4949 O O . THR B 1 289 ? -1.005 51.406 13.32 1 60.59 289 THR B O 1
ATOM 4952 N N . MET B 1 290 ? -0.831 49.594 14.711 1 66 290 MET B N 1
ATOM 4953 C CA . MET B 1 290 ? 0.586 49.531 14.367 1 66 290 MET B CA 1
ATOM 4954 C C . MET B 1 290 ? 0.908 48.219 13.633 1 66 290 MET B C 1
ATOM 4956 O O . MET B 1 290 ? 0.414 47.156 14.008 1 66 290 MET B O 1
ATOM 4960 N N . GLY B 1 291 ? 1.581 48.406 12.578 1 70.75 291 GLY B N 1
ATOM 4961 C CA . GLY B 1 291 ? 1.983 47.281 11.75 1 70.75 291 GLY B CA 1
ATOM 4962 C C . GLY B 1 291 ? 1.44 47.375 10.336 1 70.75 291 GLY B C 1
ATOM 4963 O O . GLY B 1 291 ? 1.295 48.438 9.781 1 70.75 291 GLY B O 1
ATOM 4964 N N . ILE B 1 292 ? 1.311 46.156 9.844 1 73.25 292 ILE B N 1
ATOM 4965 C CA . ILE B 1 292 ? 0.898 46.062 8.445 1 73.25 292 ILE B CA 1
ATOM 4966 C C . ILE B 1 292 ? -0.581 46.438 8.32 1 73.25 292 ILE B C 1
ATOM 4968 O O . ILE B 1 292 ? -1.421 45.875 9.047 1 73.25 292 ILE B O 1
ATOM 4972 N N . LYS B 1 293 ? -0.834 47.406 7.449 1 75.12 293 LYS B N 1
ATOM 4973 C CA . LYS B 1 293 ? -2.209 47.812 7.184 1 75.12 293 LYS B CA 1
ATOM 4974 C C . LYS B 1 293 ? -2.898 46.844 6.23 1 75.12 293 LYS B C 1
ATOM 4976 O O . LYS B 1 293 ? -2.275 46.344 5.297 1 75.12 293 LYS B O 1
ATOM 4981 N N . ASN B 1 294 ? -4.078 46.656 6.527 1 75.62 294 ASN B N 1
ATOM 4982 C CA . ASN B 1 294 ? -4.859 45.688 5.746 1 75.62 294 ASN B CA 1
ATOM 4983 C C . ASN B 1 294 ? -4.812 46.031 4.254 1 75.62 294 ASN B C 1
ATOM 4985 O O . ASN B 1 294 ? -4.773 45.125 3.418 1 75.62 294 ASN B O 1
ATOM 4989 N N . GLU B 1 295 ? -4.797 47.281 3.953 1 75.44 295 GLU B N 1
ATOM 4990 C CA . GLU B 1 295 ? -4.82 47.719 2.559 1 75.44 295 GLU B CA 1
ATOM 4991 C C . GLU B 1 295 ? -3.545 47.312 1.831 1 75.44 295 GLU B C 1
ATOM 4993 O O . GLU B 1 295 ? -3.562 47.094 0.62 1 75.44 295 GLU B O 1
ATOM 4998 N N . LYS B 1 296 ? -2.58 47.094 2.57 1 80.56 296 LYS B N 1
ATOM 4999 C CA . LYS B 1 296 ? -1.294 46.781 1.956 1 80.56 296 LYS B CA 1
ATOM 5000 C C . LYS B 1 296 ? -1.076 45.25 1.887 1 80.56 296 LYS B C 1
ATOM 5002 O O . LYS B 1 296 ? -0.262 44.781 1.094 1 80.56 296 LYS B O 1
ATOM 5007 N N . VAL B 1 297 ? -1.818 44.562 2.672 1 85.12 297 VAL B N 1
ATOM 5008 C CA . VAL B 1 297 ? -1.655 43.125 2.738 1 85.12 297 VAL B CA 1
ATOM 5009 C C . VAL B 1 297 ? -1.974 42.5 1.379 1 85.12 297 VAL B C 1
ATOM 5011 O O . VAL B 1 297 ? -1.332 41.531 0.964 1 85.12 297 VAL B O 1
ATOM 5014 N N . GLU B 1 298 ? -2.865 43.094 0.696 1 82.06 298 GLU B N 1
ATOM 5015 C CA . GLU B 1 298 ? -3.297 42.562 -0.595 1 82.06 298 GLU B CA 1
ATOM 5016 C C . GLU B 1 298 ? -2.18 42.656 -1.63 1 82.06 298 GLU B C 1
ATOM 5018 O O . GLU B 1 298 ? -2.174 41.938 -2.613 1 82.06 298 GLU B O 1
ATOM 5023 N N . ASN B 1 299 ? -1.246 43.531 -1.343 1 87.19 299 ASN B N 1
ATOM 5024 C CA . ASN B 1 299 ? -0.175 43.75 -2.307 1 87.19 299 ASN B CA 1
ATOM 5025 C C . ASN B 1 299 ? 1.003 42.812 -2.062 1 87.19 299 ASN B C 1
ATOM 5027 O O . ASN B 1 299 ? 1.905 42.688 -2.895 1 87.19 299 ASN B O 1
ATOM 5031 N N . ILE B 1 300 ? 0.926 42.156 -0.986 1 94 300 ILE B N 1
ATOM 5032 C CA . ILE B 1 300 ? 2.012 41.219 -0.659 1 94 300 ILE B CA 1
ATOM 5033 C C . ILE B 1 300 ? 1.934 40 -1.556 1 94 300 ILE B C 1
ATOM 5035 O O . ILE B 1 300 ? 0.86 39.406 -1.728 1 94 300 ILE B O 1
ATOM 5039 N N . LYS B 1 301 ? 3.061 39.594 -2.059 1 94.44 301 LYS B N 1
ATOM 5040 C CA . LYS B 1 301 ? 3.129 38.531 -3.066 1 94.44 301 LYS B CA 1
ATOM 5041 C C . LYS B 1 301 ? 2.764 37.188 -2.473 1 94.44 301 LYS B C 1
ATOM 5043 O O . LYS B 1 301 ? 2.133 36.375 -3.137 1 94.44 301 LYS B O 1
ATOM 5048 N N . ASN B 1 302 ? 3.293 36.906 -1.271 1 96.94 302 ASN B N 1
ATOM 5049 C CA . ASN B 1 302 ? 3.037 35.656 -0.596 1 96.94 302 ASN B CA 1
ATOM 5050 C C . ASN B 1 302 ? 2.578 35.844 0.844 1 96.94 302 ASN B C 1
ATOM 5052 O O . ASN B 1 302 ? 3.318 36.406 1.66 1 96.94 302 ASN B O 1
ATOM 5056 N N . ILE B 1 303 ? 1.375 35.438 1.14 1 96.88 303 ILE B N 1
ATOM 5057 C CA . ILE B 1 303 ? 0.784 35.562 2.467 1 96.88 303 ILE B CA 1
ATOM 5058 C C . ILE B 1 303 ? 0.544 34.156 3.059 1 96.88 303 ILE B C 1
ATOM 5060 O O . ILE B 1 303 ? -0.424 33.5 2.701 1 96.88 303 ILE B O 1
ATOM 5064 N N . ILE B 1 304 ? 1.375 33.75 4.027 1 98.12 304 ILE B N 1
ATOM 5065 C CA . ILE B 1 304 ? 1.352 32.406 4.559 1 98.12 304 ILE B CA 1
ATOM 5066 C C . ILE B 1 304 ? 0.631 32.375 5.906 1 98.12 304 ILE B C 1
ATOM 5068 O O . ILE B 1 304 ? 1.101 33 6.875 1 98.12 304 ILE B O 1
ATOM 5072 N N . ALA B 1 305 ? -0.461 31.766 5.918 1 98 305 ALA B N 1
ATOM 5073 C CA . ALA B 1 305 ? -1.19 31.547 7.164 1 98 305 ALA B CA 1
ATOM 5074 C C . ALA B 1 305 ? -0.946 30.141 7.699 1 98 305 ALA B C 1
ATOM 5076 O O . ALA B 1 305 ? -1.021 29.156 6.949 1 98 305 ALA B O 1
ATOM 5077 N N . ILE B 1 306 ? -0.608 30.047 8.945 1 98.31 306 ILE B N 1
ATOM 5078 C CA . ILE B 1 306 ? -0.407 28.75 9.609 1 98.31 306 ILE B CA 1
ATOM 5079 C C . ILE B 1 306 ? -1.443 28.578 10.719 1 98.31 306 ILE B C 1
ATOM 5081 O O . ILE B 1 306 ? -1.567 29.422 11.602 1 98.31 306 ILE B O 1
ATOM 5085 N N . GLY B 1 307 ? -2.178 27.578 10.656 1 96.62 307 GLY B N 1
ATOM 5086 C CA . GLY B 1 307 ? -3.164 27.297 11.688 1 96.62 307 GLY B CA 1
ATOM 5087 C C . GLY B 1 307 ? -3.801 25.922 11.539 1 96.62 307 GLY B C 1
ATOM 5088 O O . GLY B 1 307 ? -4.039 25.469 10.422 1 96.62 307 GLY B O 1
ATOM 5089 N N . GLY B 1 308 ? -4.055 25.359 12.617 1 96.38 308 GLY B N 1
ATOM 5090 C CA . GLY B 1 308 ? -4.664 24.031 12.602 1 96.38 308 GLY B CA 1
ATOM 5091 C C . GLY B 1 308 ? -5.586 23.797 13.781 1 96.38 308 GLY B C 1
ATOM 5092 O O . GLY B 1 308 ? -5.66 24.609 14.695 1 96.38 308 GLY B O 1
ATOM 5093 N N . GLY B 1 309 ? -6.316 22.656 13.656 1 96.44 309 GLY B N 1
ATOM 5094 C CA . GLY B 1 309 ? -7.301 22.297 14.664 1 96.44 309 GLY B CA 1
ATOM 5095 C C . GLY B 1 309 ? -8.727 22.391 14.156 1 96.44 309 GLY B C 1
ATOM 5096 O O . GLY B 1 309 ? -9.102 23.375 13.523 1 96.44 309 GLY B O 1
ATOM 5097 N N . ALA B 1 310 ? -9.484 21.406 14.5 1 96.88 310 ALA B N 1
ATOM 5098 C CA . ALA B 1 310 ? -10.867 21.344 14.031 1 96.88 310 ALA B CA 1
ATOM 5099 C C . ALA B 1 310 ? -11.672 22.547 14.547 1 96.88 310 ALA B C 1
ATOM 5101 O O . ALA B 1 310 ? -12.531 23.078 13.836 1 96.88 310 ALA B O 1
ATOM 5102 N N . SER B 1 311 ? -11.367 23.016 15.711 1 96.62 311 SER B N 1
ATOM 5103 C CA . SER B 1 311 ? -12.109 24.094 16.344 1 96.62 311 SER B CA 1
ATOM 5104 C C . SER B 1 311 ? -11.82 25.438 15.68 1 96.62 311 SER B C 1
ATOM 5106 O O . SER B 1 311 ? -12.539 26.406 15.891 1 96.62 311 SER B O 1
ATOM 5108 N N . LYS B 1 312 ? -10.828 25.531 14.859 1 96.94 312 LYS B N 1
ATOM 5109 C CA . LYS B 1 312 ? -10.445 26.797 14.234 1 96.94 312 LYS B CA 1
ATOM 5110 C C . LYS B 1 312 ? -10.953 26.875 12.797 1 96.94 312 LYS B C 1
ATOM 5112 O O . LYS B 1 312 ? -10.594 27.781 12.055 1 96.94 312 LYS B O 1
ATOM 5117 N N . ALA B 1 313 ? -11.766 25.906 12.438 1 97.88 313 ALA B N 1
ATOM 5118 C CA . ALA B 1 313 ? -12.211 25.828 11.047 1 97.88 313 ALA B CA 1
ATOM 5119 C C . ALA B 1 313 ? -12.891 27.125 10.617 1 97.88 313 ALA B C 1
ATOM 5121 O O . ALA B 1 313 ? -12.547 27.703 9.578 1 97.88 313 ALA B O 1
ATOM 5122 N N . GLU B 1 314 ? -13.812 27.625 11.375 1 97.5 314 GLU B N 1
ATOM 5123 C CA . GLU B 1 314 ? -14.539 28.844 11.031 1 97.5 314 GLU B CA 1
ATOM 5124 C C . GLU B 1 314 ? -13.594 30.047 10.984 1 97.5 314 GLU B C 1
ATOM 5126 O O . GLU B 1 314 ? -13.734 30.906 10.125 1 97.5 314 GLU B O 1
ATOM 5131 N N . ALA B 1 315 ? -12.742 30.062 11.922 1 97.88 315 ALA B N 1
ATOM 5132 C CA . ALA B 1 315 ? -11.766 31.141 11.961 1 97.88 315 ALA B CA 1
ATOM 5133 C C . ALA B 1 315 ? -10.891 31.141 10.711 1 97.88 315 ALA B C 1
ATOM 5135 O O . ALA B 1 315 ? -10.617 32.188 10.125 1 97.88 315 ALA B O 1
ATOM 5136 N N . ILE B 1 316 ? -10.453 29.938 10.352 1 98.25 316 ILE B N 1
ATOM 5137 C CA . ILE B 1 316 ? -9.609 29.812 9.164 1 98.25 316 ILE B CA 1
ATOM 5138 C C . ILE B 1 316 ? -10.391 30.234 7.926 1 98.25 316 ILE B C 1
ATOM 5140 O O . ILE B 1 316 ? -9.875 31 7.102 1 98.25 316 ILE B O 1
ATOM 5144 N N . ILE B 1 317 ? -11.578 29.812 7.828 1 98.06 317 ILE B N 1
ATOM 5145 C CA . ILE B 1 317 ? -12.406 30.203 6.691 1 98.06 317 ILE B CA 1
ATOM 5146 C C . ILE B 1 317 ? -12.555 31.719 6.652 1 98.06 317 ILE B C 1
ATOM 5148 O O . ILE B 1 317 ? -12.32 32.344 5.613 1 98.06 317 ILE B O 1
ATOM 5152 N N . ALA B 1 318 ? -12.867 32.312 7.738 1 97.31 318 ALA B N 1
ATOM 5153 C CA . ALA B 1 318 ? -13.133 33.75 7.828 1 97.31 318 ALA B CA 1
ATOM 5154 C C . ALA B 1 318 ? -11.898 34.562 7.438 1 97.31 318 ALA B C 1
ATOM 5156 O O . ALA B 1 318 ? -12.016 35.594 6.773 1 97.31 318 ALA B O 1
ATOM 5157 N N . THR B 1 319 ? -10.75 34.094 7.762 1 96.19 319 THR B N 1
ATOM 5158 C CA . THR B 1 319 ? -9.531 34.875 7.59 1 96.19 319 THR B CA 1
ATOM 5159 C C . THR B 1 319 ? -8.906 34.625 6.227 1 96.19 319 THR B C 1
ATOM 5161 O O . THR B 1 319 ? -8.094 35.406 5.738 1 96.19 319 THR B O 1
ATOM 5164 N N . GLN B 1 320 ? -9.242 33.5 5.59 1 96.38 320 GLN B N 1
ATOM 5165 C CA . GLN B 1 320 ? -8.531 33.125 4.383 1 96.38 320 GLN B CA 1
ATOM 5166 C C . GLN B 1 320 ? -9.422 33.219 3.152 1 96.38 320 GLN B C 1
ATOM 5168 O O . GLN B 1 320 ? -8.969 32.969 2.031 1 96.38 320 GLN B O 1
ATOM 5173 N N . LEU B 1 321 ? -10.594 33.656 3.377 1 95 321 LEU B N 1
ATOM 5174 C CA . LEU B 1 321 ? -11.547 33.688 2.279 1 95 321 LEU B CA 1
ATOM 5175 C C . LEU B 1 321 ? -11.117 34.688 1.204 1 95 321 LEU B C 1
ATOM 5177 O O . LEU B 1 321 ? -10.844 35.844 1.501 1 95 321 LEU B O 1
ATOM 5181 N N . ASN B 1 322 ? -11 34.25 -0.041 1 90.56 322 ASN B N 1
ATOM 5182 C CA . ASN B 1 322 ? -10.773 35.031 -1.253 1 90.56 322 ASN B CA 1
ATOM 5183 C C . ASN B 1 322 ? -9.477 35.844 -1.162 1 90.56 322 ASN B C 1
ATOM 5185 O O . ASN B 1 322 ? -9.484 37.062 -1.363 1 90.56 322 ASN B O 1
ATOM 5189 N N . LYS B 1 323 ? -8.391 35.188 -0.916 1 92.62 323 LYS B N 1
ATOM 5190 C CA . LYS B 1 323 ? -7.055 35.75 -0.938 1 92.62 323 LYS B CA 1
ATOM 5191 C C . LYS B 1 323 ? -6.184 35.094 -2.006 1 92.62 323 LYS B C 1
ATOM 5193 O O . LYS B 1 323 ? -5.5 34.094 -1.732 1 92.62 323 LYS B O 1
ATOM 5198 N N . PRO B 1 324 ? -6.137 35.688 -3.127 1 93.81 324 PRO B N 1
ATOM 5199 C CA . PRO B 1 324 ? -5.48 35.031 -4.27 1 93.81 324 PRO B CA 1
ATOM 5200 C C . PRO B 1 324 ? -3.992 34.812 -4.035 1 93.81 324 PRO B C 1
ATOM 5202 O O . PRO B 1 324 ? -3.41 33.906 -4.637 1 93.81 324 PRO B O 1
ATOM 5205 N N . ASN B 1 325 ? -3.354 35.594 -3.133 1 96.25 325 ASN B N 1
ATOM 5206 C CA . ASN B 1 325 ? -1.938 35.406 -2.836 1 96.25 325 ASN B CA 1
ATOM 5207 C C . ASN B 1 325 ? -1.739 34.625 -1.544 1 96.25 325 ASN B C 1
ATOM 5209 O O . ASN B 1 325 ? -0.615 34.5 -1.053 1 96.25 325 ASN B O 1
ATOM 5213 N N . GLY B 1 326 ? -2.816 34.094 -0.998 1 97.31 326 GLY B N 1
ATOM 5214 C CA . GLY B 1 326 ? -2.795 33.406 0.287 1 97.31 326 GLY B CA 1
ATOM 5215 C C . GLY B 1 326 ? -2.391 31.953 0.184 1 97.31 326 GLY B C 1
ATOM 5216 O O . GLY B 1 326 ? -2.77 31.266 -0.765 1 97.31 326 GLY B O 1
ATOM 5217 N N . ILE B 1 327 ? -1.541 31.562 1.098 1 98.5 327 ILE B N 1
ATOM 5218 C CA . ILE B 1 327 ? -1.13 30.172 1.274 1 98.5 327 ILE B CA 1
ATOM 5219 C C . ILE B 1 327 ? -1.523 29.688 2.67 1 98.5 327 ILE B C 1
ATOM 5221 O O . ILE B 1 327 ? -1.177 30.312 3.67 1 98.5 327 ILE B O 1
ATOM 5225 N N . LEU B 1 328 ? -2.252 28.625 2.715 1 98.75 328 LEU B N 1
ATOM 5226 C CA . LEU B 1 328 ? -2.717 28.094 3.992 1 98.75 328 LEU B CA 1
ATOM 5227 C C . LEU B 1 328 ? -1.995 26.781 4.336 1 98.75 328 LEU B C 1
ATOM 5229 O O . LEU B 1 328 ? -2.006 25.844 3.545 1 98.75 328 LEU B O 1
ATOM 5233 N N . ILE B 1 329 ? -1.309 26.781 5.402 1 98.75 329 ILE B N 1
ATOM 5234 C CA . ILE B 1 329 ? -0.747 25.562 5.984 1 98.75 329 ILE B CA 1
ATOM 5235 C C . ILE B 1 329 ? -1.589 25.125 7.184 1 98.75 329 ILE B C 1
ATOM 5237 O O . ILE B 1 329 ? -1.651 25.828 8.195 1 98.75 329 ILE B O 1
ATOM 5241 N N . THR B 1 330 ? -2.209 24.016 7.078 1 98.62 330 THR B N 1
ATOM 5242 C CA . THR B 1 330 ? -3.15 23.578 8.102 1 98.62 330 THR B CA 1
ATOM 5243 C C . THR B 1 330 ? -3.07 22.062 8.297 1 98.62 330 THR B C 1
ATOM 5245 O O . THR B 1 330 ? -2.229 21.406 7.691 1 98.62 330 THR B O 1
ATOM 5248 N N . ASP B 1 331 ? -3.814 21.578 9.273 1 98.19 331 ASP B N 1
ATOM 5249 C CA . ASP B 1 331 ? -3.779 20.141 9.555 1 98.19 331 ASP B CA 1
ATOM 5250 C C . ASP B 1 331 ? -5.055 19.453 9.062 1 98.19 331 ASP B C 1
ATOM 5252 O O . ASP B 1 331 ? -6.012 20.125 8.672 1 98.19 331 ASP B O 1
ATOM 5256 N N . GLU B 1 332 ? -4.965 18.219 9.078 1 97.56 332 GLU B N 1
ATOM 5257 C CA . GLU B 1 332 ? -6.066 17.375 8.602 1 97.56 332 GLU B CA 1
ATOM 5258 C C . GLU B 1 332 ? -7.344 17.641 9.398 1 97.56 332 GLU B C 1
ATOM 5260 O O . GLU B 1 332 ? -8.43 17.734 8.82 1 97.56 332 GLU B O 1
ATOM 5265 N N . GLY B 1 333 ? -7.262 17.766 10.68 1 97 333 GLY B N 1
ATOM 5266 C CA . GLY B 1 333 ? -8.422 18.047 11.516 1 97 333 GLY B CA 1
ATOM 5267 C C . GLY B 1 333 ? -9.164 19.297 11.102 1 97 333 GLY B C 1
ATOM 5268 O O . GLY B 1 333 ? -10.383 19.281 10.938 1 97 333 GLY B O 1
ATOM 5269 N N . ALA B 1 334 ? -8.453 20.328 10.938 1 98.06 334 ALA B N 1
ATOM 5270 C CA . ALA B 1 334 ? -9.047 21.578 10.5 1 98.06 334 ALA B CA 1
ATOM 5271 C C . ALA B 1 334 ? -9.633 21.453 9.094 1 98.06 334 ALA B C 1
ATOM 5273 O O . ALA B 1 334 ? -10.727 21.953 8.828 1 98.06 334 ALA B O 1
ATOM 5274 N N . SER B 1 335 ? -8.953 20.828 8.25 1 98.12 335 SER B N 1
ATOM 5275 C CA . SER B 1 335 ? -9.328 20.719 6.844 1 98.12 335 SER B CA 1
ATOM 5276 C C . SER B 1 335 ? -10.672 20.016 6.676 1 98.12 335 SER B C 1
ATOM 5278 O O . SER B 1 335 ? -11.508 20.453 5.887 1 98.12 335 SER B O 1
ATOM 5280 N N . LYS B 1 336 ? -10.859 18.984 7.414 1 96.69 336 LYS B N 1
ATOM 5281 C CA . LYS B 1 336 ? -12.125 18.25 7.34 1 96.69 336 LYS B CA 1
ATOM 5282 C C . LYS B 1 336 ? -13.289 19.125 7.816 1 96.69 336 LYS B C 1
ATOM 5284 O O . LYS B 1 336 ? -14.359 19.125 7.203 1 96.69 336 LYS B O 1
ATOM 5289 N N . SER B 1 337 ? -13.062 19.797 8.844 1 97.19 337 SER B N 1
ATOM 5290 C CA . SER B 1 337 ? -14.078 20.688 9.375 1 97.19 337 SER B CA 1
ATOM 5291 C C . SER B 1 337 ? -14.367 21.844 8.406 1 97.19 337 SER B C 1
ATOM 5293 O O . SER B 1 337 ? -15.523 22.234 8.227 1 97.19 337 SER B O 1
ATOM 5295 N N . ILE B 1 338 ? -13.352 22.359 7.793 1 97.75 338 ILE B N 1
ATOM 5296 C CA . ILE B 1 338 ? -13.484 23.438 6.816 1 97.75 338 ILE B CA 1
ATOM 5297 C C . ILE B 1 338 ? -14.352 22.969 5.648 1 97.75 338 ILE B C 1
ATOM 5299 O O . ILE B 1 338 ? -15.281 23.672 5.242 1 97.75 338 ILE B O 1
ATOM 5303 N N . LEU B 1 339 ? -14.07 21.844 5.184 1 95.44 339 LEU B N 1
ATOM 5304 C CA . LEU B 1 339 ? -14.805 21.328 4.039 1 95.44 339 LEU B CA 1
ATOM 5305 C C . LEU B 1 339 ? -16.266 21.078 4.402 1 95.44 339 LEU B C 1
ATOM 5307 O O . LEU B 1 339 ? -17.156 21.25 3.566 1 95.44 339 LEU B O 1
ATOM 5311 N N . ASN B 1 340 ? -16.5 20.594 5.609 1 95.25 340 ASN B N 1
ATOM 5312 C CA . ASN B 1 340 ? -17.859 20.375 6.066 1 95.25 340 ASN B CA 1
ATOM 5313 C C . ASN B 1 340 ? -18.672 21.656 6.109 1 95.25 340 ASN B C 1
ATOM 5315 O O . ASN B 1 340 ? -19.891 21.641 5.934 1 95.25 340 ASN B O 1
ATOM 5319 N N . ILE B 1 341 ? -17.984 22.688 6.406 1 95 341 ILE B N 1
ATOM 5320 C CA . ILE B 1 341 ? -18.641 23.984 6.523 1 95 341 ILE B CA 1
ATOM 5321 C C . ILE B 1 341 ? -18.859 24.578 5.133 1 95 341 ILE B C 1
ATOM 5323 O O . ILE B 1 341 ? -19.906 25.156 4.855 1 95 341 ILE B O 1
ATOM 5327 N N . LEU B 1 342 ? -17.938 24.5 4.316 1 92.38 342 LEU B N 1
ATOM 5328 C CA . LEU B 1 342 ? -18.016 25.078 2.975 1 92.38 342 LEU B CA 1
ATOM 5329 C C . LEU B 1 342 ? -18.969 24.281 2.096 1 92.38 342 LEU B C 1
ATOM 5331 O O . LEU B 1 342 ? -19.531 24.812 1.137 1 92.38 342 LEU B O 1
#

InterPro domains:
  IPR007324 Sugar-binding domain, putative [PF04198] (93-340)
  IPR036388 Winged helix-like DNA-binding domain superfamily [G3DSA:1.10.10.10] (14-92)
  IPR036390 Winged helix DNA-binding domain superfamily [SSF46785] (20-86)
  IPR037171 NagB/RpiA transferase-like [SSF100950] (94-340)
  IPR048715 CggR, N-terminal DNA binding domain [PF21715] (21-90)
  IPR051054 Bacterial SorC Transcriptional Regulators [PTHR34294] (15-340)

Nearest PDB structures (foldseek):
  8r3g-assembly1_C  TM=8.735E-01  e=3.918E-37  Bacillus subtilis
  2okg-assembly1_B  TM=9.396E-01  e=1.024E-28  Bacillus subtilis
  2okg-assembly2_A  TM=9.322E-01  e=1.731E-27  Bacillus subtilis
  2o0m-assembly1_A  TM=9.276E-01  e=2.045E-25  Enterococcus faecalis V583
  3efb-assembly1_A  TM=9.088E-01  e=1.662E-19  Shigella flexneri 2a str. 2457T

pLDDT: mean 91.57, std 8.35, range [49.53, 98.75]